Protein AF-A0A1I8G6V0-F1 (afdb_monomer_lite)

Secondary structure (DSSP, 8-state):
----------HHHHHHHHHHHHHIIIIIGGGGT--EETTTEEEHHHHHH-GGGTTS-HHHHHHHHHH-B-TTS-BSEEEEE-TTT--EEEEE-------S-SB-TT-SPBPHHHHHHHHHHHTGGGS--TT---HHHHHHHHHHHHHTT--SHHHHHHH--TT--EEE-TT----HHHHHHHHHH-TT--EEE-TT-TTT--HHHHHHHHTT-TT--EEE-TT-TT--HHHHHHHHHH-TT--EEE-TT-TTS-HHHHHHHHHH-TT--EEE-TTPPPS-HHHHHHHHHHHHHTT-EEE-TT---SSTTSHHHHHHSTTGGGS---------PPPGGG--SHHHHHH-B-TTSPBPEEETTTTEEE-TT-TT--S-TTT-B--GGG--------PPP-HHHHHHHHHHHHHTTSSSHHHHHHTS-TTSTT-----EEEEEEEEE-STT-PEEEEEEEEEGGGTEEEEEE---S-TTSHHHHHHHHTTSPEEE-TTSSEEEHHHHHHHHHHHHHHHHHHHHHHHH-TT-EEEEEEETHHHHHHHHHHHHHHHTS---GGGEEEEEESPPP-B-HHHHHHHHHH-SSEEEE--TT-GGGG-S-----

pLDDT: mean 74.29, std 18.5, range [24.67, 98.44]

Structure (mmCIF, N/CA/C/O backbone):
data_AF-A0A1I8G6V0-F1
#
_entry.id   AF-A0A1I8G6V0-F1
#
loop_
_atom_site.group_PDB
_atom_site.id
_atom_site.type_symbol
_atom_site.label_atom_id
_atom_site.label_alt_id
_atom_site.label_comp_id
_atom_site.label_asym_id
_atom_site.label_entity_id
_atom_site.label_seq_id
_atom_site.pdbx_PDB_ins_code
_atom_site.Cartn_x
_atom_site.Cartn_y
_atom_site.Cartn_z
_atom_site.occupancy
_atom_site.B_iso_or_equiv
_atom_site.auth_seq_id
_atom_site.auth_comp_id
_atom_site.auth_asym_id
_atom_site.auth_atom_id
_atom_site.pdbx_PDB_model_num
ATOM 1 N N . MET A 1 1 ? 15.369 -46.927 22.323 1.00 27.58 1 MET A N 1
ATOM 2 C CA . MET A 1 1 ? 14.715 -46.996 23.650 1.00 27.58 1 MET A CA 1
ATOM 3 C C . MET A 1 1 ? 14.155 -45.616 23.925 1.00 27.58 1 MET A C 1
ATOM 5 O O . MET A 1 1 ? 14.926 -44.697 24.124 1.00 27.58 1 MET A O 1
ATOM 9 N N . LYS A 1 2 ? 12.912 -45.394 23.505 1.00 27.73 2 LYS A N 1
ATOM 10 C CA . LYS A 1 2 ? 11.699 -45.559 24.327 1.00 27.73 2 LYS A CA 1
ATOM 11 C C . LYS A 1 2 ? 11.537 -44.392 25.299 1.00 27.73 2 LYS A C 1
ATOM 13 O O . LYS A 1 2 ? 12.366 -44.217 26.177 1.00 27.73 2 LYS A O 1
ATOM 18 N N . ASP A 1 3 ? 10.430 -43.684 25.095 1.00 39.88 3 ASP A N 1
ATOM 19 C CA . ASP A 1 3 ? 9.708 -42.871 26.067 1.00 39.88 3 ASP A CA 1
ATOM 20 C C . ASP A 1 3 ? 10.513 -41.865 26.886 1.00 39.88 3 ASP A C 1
ATOM 22 O O . ASP A 1 3 ? 11.091 -42.188 27.921 1.00 39.88 3 ASP A O 1
ATOM 26 N N . LYS A 1 4 ? 10.385 -40.596 26.491 1.00 28.47 4 LYS A N 1
ATOM 27 C CA . LYS A 1 4 ? 9.711 -39.558 27.292 1.00 28.47 4 LYS A CA 1
ATOM 28 C C . LYS A 1 4 ? 9.833 -38.234 26.531 1.00 28.47 4 LYS A C 1
ATOM 30 O O . LYS A 1 4 ? 10.933 -37.736 26.362 1.00 28.47 4 LYS A O 1
ATOM 35 N N . LEU A 1 5 ? 8.804 -37.718 25.865 1.00 34.53 5 LEU A N 1
ATOM 36 C CA . LEU A 1 5 ? 7.442 -37.346 26.283 1.00 34.53 5 LEU A CA 1
ATOM 37 C C . LEU A 1 5 ? 7.343 -35.814 26.304 1.00 34.53 5 LEU A C 1
ATOM 39 O O . LEU A 1 5 ? 7.989 -35.160 27.112 1.00 34.53 5 LEU A O 1
ATOM 43 N N . ARG A 1 6 ? 6.402 -35.334 25.483 1.00 39.16 6 ARG A N 1
ATOM 44 C CA . ARG A 1 6 ? 5.586 -34.119 25.641 1.00 39.16 6 ARG A CA 1
ATOM 45 C C . ARG A 1 6 ? 6.248 -32.766 25.366 1.00 39.16 6 ARG A C 1
ATOM 47 O O . ARG A 1 6 ? 6.941 -32.213 26.204 1.00 39.16 6 ARG A O 1
ATOM 54 N N . GLY A 1 7 ? 5.798 -32.166 24.261 1.00 39.41 7 GLY A N 1
ATOM 55 C CA . GLY A 1 7 ? 5.404 -30.757 24.273 1.00 39.41 7 GLY A CA 1
ATOM 56 C C . GLY A 1 7 ? 6.089 -29.873 23.242 1.00 39.41 7 GLY A C 1
ATOM 57 O O . GLY A 1 7 ? 6.960 -29.107 23.614 1.00 39.41 7 GLY A O 1
ATOM 58 N N . GLN A 1 8 ? 5.652 -29.947 21.980 1.00 42.44 8 GLN A N 1
ATOM 59 C CA . GLN A 1 8 ? 5.230 -28.810 21.134 1.00 42.44 8 GLN A CA 1
ATOM 60 C C . GLN A 1 8 ? 5.372 -29.191 19.653 1.00 42.44 8 GLN A C 1
ATOM 62 O O . GLN A 1 8 ? 6.470 -29.389 19.143 1.00 42.44 8 GLN A O 1
ATOM 67 N N . LEU A 1 9 ? 4.232 -29.325 18.964 1.00 53.19 9 LEU A N 1
ATOM 68 C CA . LEU A 1 9 ? 4.197 -29.324 17.499 1.00 53.19 9 LEU A CA 1
ATOM 69 C C . LEU A 1 9 ? 4.789 -28.008 16.978 1.00 53.19 9 LEU A C 1
ATOM 71 O O . LEU A 1 9 ? 4.648 -26.986 17.653 1.00 53.19 9 LEU A O 1
ATOM 75 N N . ASP A 1 10 ? 5.342 -28.024 15.758 1.00 55.50 10 ASP A N 1
ATOM 76 C CA . ASP A 1 10 ? 5.773 -26.808 15.059 1.00 55.50 10 ASP A CA 1
ATOM 77 C C . ASP A 1 10 ? 4.670 -25.726 15.160 1.00 55.50 10 ASP A C 1
ATOM 79 O O . ASP A 1 10 ? 3.540 -25.946 14.687 1.00 55.50 10 ASP A O 1
ATOM 83 N N . PRO A 1 11 ? 4.961 -24.568 15.788 1.00 55.91 11 PRO A N 1
ATOM 84 C CA . PRO A 1 11 ? 4.014 -23.473 15.964 1.00 55.91 11 PRO A CA 1
ATOM 85 C C . PRO A 1 11 ? 3.358 -23.025 14.654 1.00 55.91 11 PRO A C 1
ATOM 87 O O . PRO A 1 11 ? 2.215 -22.563 14.663 1.00 55.91 11 PRO A O 1
ATOM 90 N N . ILE A 1 12 ? 4.047 -23.192 13.521 1.00 47.62 12 ILE A N 1
ATOM 91 C CA . ILE A 1 12 ? 3.553 -22.843 12.188 1.00 47.62 12 ILE A CA 1
ATOM 92 C C . ILE A 1 12 ? 2.416 -23.785 11.773 1.00 47.62 12 ILE A C 1
ATOM 94 O O . ILE A 1 12 ? 1.352 -23.319 11.352 1.00 47.62 12 ILE A O 1
ATOM 98 N N . VAL A 1 13 ? 2.591 -25.100 11.949 1.00 56.41 13 VAL A N 1
ATOM 99 C CA . VAL A 1 13 ? 1.578 -26.118 11.615 1.00 56.41 13 VAL A CA 1
ATOM 100 C C . VAL A 1 13 ? 0.362 -25.981 12.530 1.00 56.41 13 VAL A C 1
ATOM 102 O O . VAL A 1 13 ? -0.775 -25.961 12.054 1.00 56.41 13 VAL A O 1
ATOM 105 N N . ARG A 1 14 ? 0.587 -25.783 13.835 1.00 65.44 14 ARG A N 1
ATOM 106 C CA . ARG A 1 14 ? -0.481 -25.567 14.822 1.00 65.44 14 ARG A CA 1
ATOM 107 C C . ARG A 1 14 ? -1.306 -24.309 14.512 1.00 65.44 14 ARG A C 1
ATOM 109 O O . ARG A 1 14 ? -2.535 -24.364 14.491 1.00 65.44 14 ARG A O 1
ATOM 116 N N . LYS A 1 15 ? -0.643 -23.193 14.177 1.00 58.34 15 LYS A N 1
ATOM 117 C CA . LYS A 1 15 ? -1.297 -21.928 13.796 1.00 58.34 15 LYS A CA 1
ATOM 118 C C . LYS A 1 15 ? -2.050 -22.042 12.468 1.00 58.34 15 LYS A C 1
ATOM 120 O O . LYS A 1 15 ? -3.069 -21.373 12.303 1.00 58.34 15 LYS A O 1
ATOM 125 N N . ARG A 1 16 ? -1.582 -22.883 11.537 1.00 56.28 16 ARG A N 1
ATOM 126 C CA . ARG A 1 16 ? -2.272 -23.193 10.274 1.00 56.28 16 ARG A CA 1
ATOM 127 C C . ARG A 1 16 ? -3.566 -23.977 10.517 1.00 56.28 16 ARG A C 1
ATOM 129 O O . ARG A 1 16 ? -4.601 -23.556 10.011 1.00 56.28 16 ARG A O 1
ATOM 136 N N . ILE A 1 17 ? -3.534 -25.027 11.345 1.00 66.75 17 ILE A N 1
ATOM 137 C CA . ILE A 1 17 ? -4.730 -25.799 11.743 1.00 66.75 17 ILE A CA 1
ATOM 138 C C . ILE A 1 17 ? -5.757 -24.888 12.430 1.00 66.75 17 ILE A C 1
ATOM 140 O O . ILE A 1 17 ? -6.932 -24.895 12.074 1.00 66.75 17 ILE A O 1
ATOM 144 N N . GLY A 1 18 ? -5.310 -24.020 13.340 1.00 62.50 18 GLY A N 1
ATOM 145 C CA . GLY A 1 18 ? -6.187 -23.059 14.010 1.00 62.50 18 GLY A CA 1
ATOM 146 C C . GLY A 1 18 ? -6.813 -22.012 13.080 1.00 62.50 18 GLY A C 1
ATOM 147 O O . GLY A 1 18 ? -7.916 -21.540 13.323 1.00 62.50 18 GLY A O 1
ATOM 148 N N . LYS A 1 19 ? -6.170 -21.647 11.967 1.00 57.91 19 LYS A N 1
ATOM 149 C CA . LYS A 1 19 ? -6.816 -20.796 10.952 1.00 57.91 19 LYS A CA 1
ATOM 150 C C . LYS A 1 19 ? -7.862 -21.567 10.142 1.00 57.91 19 LYS A C 1
ATOM 152 O O . LYS A 1 19 ? -8.923 -21.016 9.868 1.00 57.91 19 LYS A O 1
ATOM 157 N N . ILE A 1 20 ? -7.583 -22.829 9.804 1.00 62.34 20 ILE A N 1
ATOM 158 C CA . ILE A 1 20 ? -8.506 -23.708 9.065 1.00 62.34 20 ILE A CA 1
ATOM 159 C C . ILE A 1 20 ? -9.778 -23.956 9.882 1.00 62.34 20 ILE A C 1
ATOM 161 O O . ILE A 1 20 ? -10.875 -23.735 9.381 1.00 62.34 20 ILE A O 1
ATOM 165 N N . LEU A 1 21 ? -9.639 -24.317 11.159 1.00 68.19 21 LEU A N 1
ATOM 166 C CA . LEU A 1 21 ? -10.770 -24.506 12.072 1.00 68.19 21 LEU A CA 1
ATOM 167 C C . LEU A 1 21 ? -11.578 -23.212 12.260 1.00 68.19 21 LEU A C 1
ATOM 169 O O . LEU A 1 21 ? -12.806 -23.249 12.262 1.00 68.19 21 LEU A O 1
ATOM 173 N N . ALA A 1 22 ? -10.913 -22.054 12.370 1.00 63.28 22 ALA A N 1
ATOM 174 C CA . ALA A 1 22 ? -11.593 -20.765 12.534 1.00 63.28 22 ALA A CA 1
ATOM 175 C C . ALA A 1 22 ? -12.385 -20.365 11.292 1.00 63.28 22 ALA A C 1
ATOM 177 O O . ALA A 1 22 ? -13.436 -19.741 11.409 1.00 63.28 22 ALA A O 1
ATOM 178 N N . TYR A 1 23 ? -11.885 -20.727 10.115 1.00 52.81 23 TYR A N 1
ATOM 179 C CA . TYR A 1 23 ? -12.579 -20.520 8.857 1.00 52.81 23 TYR A CA 1
ATOM 180 C C . TYR A 1 23 ? -13.764 -21.484 8.700 1.00 52.81 23 TYR A C 1
ATOM 182 O O . TYR A 1 23 ? -14.869 -21.038 8.392 1.00 52.81 23 TYR A O 1
ATOM 190 N N . LEU A 1 24 ? -13.561 -22.778 8.980 1.00 63.09 24 LEU A N 1
ATOM 191 C CA . LEU A 1 24 ? -14.614 -23.795 8.929 1.00 63.09 24 LEU A CA 1
ATOM 192 C C . LEU A 1 24 ? -15.781 -23.420 9.850 1.00 63.09 24 LEU A C 1
ATOM 194 O O . LEU A 1 24 ? -16.916 -23.368 9.390 1.00 63.09 24 LEU A O 1
ATOM 198 N N . LEU A 1 25 ? -15.510 -23.054 11.105 1.00 66.56 25 LEU A N 1
ATOM 199 C CA . LEU A 1 25 ? -16.555 -22.691 12.068 1.00 66.56 25 LEU A CA 1
ATOM 200 C C . LEU A 1 25 ? -17.298 -21.390 11.726 1.00 66.56 25 LEU A C 1
ATOM 202 O O . LEU A 1 25 ? -18.469 -21.271 12.058 1.00 66.56 25 LEU A O 1
ATOM 206 N N . ARG A 1 26 ? -16.662 -20.420 11.053 1.00 63.09 26 ARG A N 1
ATOM 207 C CA . ARG A 1 26 ? -17.327 -19.151 10.681 1.00 63.09 26 ARG A CA 1
ATOM 208 C C . ARG A 1 26 ? -18.160 -19.244 9.415 1.00 63.09 26 ARG A C 1
ATOM 210 O O . ARG A 1 26 ? -19.103 -18.477 9.260 1.00 63.09 26 ARG A O 1
ATOM 217 N N . TYR A 1 27 ? -17.752 -20.093 8.474 1.00 55.19 27 TYR A N 1
ATOM 218 C CA . TYR A 1 27 ? -18.259 -19.999 7.104 1.00 55.19 27 TYR A CA 1
ATOM 219 C C . TYR A 1 27 ? -18.557 -21.346 6.438 1.00 55.19 27 TYR A C 1
ATOM 221 O O . TYR A 1 27 ? -19.255 -21.372 5.423 1.00 55.19 27 TYR A O 1
ATOM 229 N N . GLY A 1 28 ? -18.010 -22.450 6.952 1.00 49.34 28 GLY A N 1
ATOM 230 C CA . GLY A 1 28 ? -18.055 -23.761 6.298 1.00 49.34 28 GLY A CA 1
ATOM 231 C C . GLY A 1 28 ? -18.875 -24.836 7.018 1.00 49.34 28 GLY A C 1
ATOM 232 O O . GLY A 1 28 ? -19.324 -25.763 6.357 1.00 49.34 28 GLY A O 1
ATOM 233 N N . ALA A 1 29 ? -19.113 -24.722 8.328 1.00 65.31 29 ALA A N 1
ATOM 234 C CA . ALA A 1 29 ? -19.643 -25.809 9.159 1.00 65.31 29 ALA A CA 1
ATOM 235 C C . ALA A 1 29 ? -20.979 -26.388 8.656 1.00 65.31 29 ALA A C 1
ATOM 237 O O . ALA A 1 29 ? -21.080 -27.594 8.450 1.00 65.31 29 ALA A O 1
ATOM 238 N N . ALA A 1 30 ? -21.957 -25.533 8.342 1.00 66.06 30 ALA A N 1
ATOM 239 C CA . ALA A 1 30 ? -23.253 -25.974 7.817 1.00 66.06 30 ALA A CA 1
ATOM 240 C C . ALA A 1 30 ? -23.152 -26.681 6.448 1.00 66.06 30 ALA A C 1
ATOM 242 O O . ALA A 1 30 ? -23.966 -27.546 6.135 1.00 66.06 30 ALA A O 1
ATOM 243 N N . LYS A 1 31 ? -22.154 -26.333 5.620 1.00 63.12 31 LYS A N 1
ATOM 244 C CA . LYS A 1 31 ? -21.941 -26.961 4.301 1.00 63.12 31 LYS A CA 1
ATOM 245 C C . LYS A 1 31 ? -21.325 -28.352 4.410 1.00 63.12 31 LYS A C 1
ATOM 247 O O . LYS A 1 31 ? -21.601 -29.194 3.566 1.00 63.12 31 LYS A O 1
ATOM 252 N N . GLU A 1 32 ? -20.548 -28.593 5.461 1.00 74.19 32 GLU A N 1
ATOM 253 C CA . GLU A 1 32 ? -19.961 -29.900 5.779 1.00 74.19 32 GLU A CA 1
ATOM 254 C C . GLU A 1 32 ? -20.926 -30.810 6.557 1.00 74.19 32 GLU A C 1
ATOM 256 O O . GLU A 1 32 ? -20.522 -31.842 7.088 1.00 74.19 32 GLU A O 1
ATOM 261 N N . GLY A 1 33 ? -22.207 -30.433 6.628 1.00 74.38 33 GLY A N 1
ATOM 262 C CA . GLY A 1 33 ? -23.256 -31.223 7.270 1.00 74.38 33 GLY A CA 1
ATOM 263 C C . GLY A 1 33 ? -23.251 -31.170 8.797 1.00 74.38 33 GLY A C 1
ATOM 264 O O . GLY A 1 33 ? -23.954 -31.965 9.412 1.00 74.38 33 GLY A O 1
ATOM 265 N N . LEU A 1 34 ? -22.490 -30.254 9.406 1.00 80.69 34 LEU A N 1
ATOM 266 C CA . LEU A 1 34 ? -22.474 -30.059 10.857 1.00 80.69 34 LEU A CA 1
ATOM 267 C C . LEU A 1 34 ? -23.650 -29.176 11.288 1.00 80.69 34 LEU A C 1
ATOM 269 O O . LEU A 1 34 ? -23.928 -28.152 10.653 1.00 80.69 34 LEU A O 1
ATOM 273 N N . ALA A 1 35 ? -24.320 -29.543 12.380 1.00 80.25 35 ALA A N 1
ATOM 274 C CA . ALA A 1 35 ? -25.407 -28.742 12.932 1.00 80.25 35 ALA A CA 1
ATOM 275 C C . ALA A 1 35 ? -24.855 -27.464 13.593 1.00 80.25 35 ALA A C 1
ATOM 277 O O . ALA A 1 35 ? -24.018 -27.525 14.495 1.00 80.25 35 ALA A O 1
ATOM 278 N N . VAL A 1 36 ? -25.316 -26.295 13.129 1.00 78.50 36 VAL A N 1
ATOM 279 C CA . VAL A 1 36 ? -24.908 -24.981 13.656 1.00 78.50 36 VAL A CA 1
ATOM 280 C C . VAL A 1 36 ? -26.078 -24.359 14.413 1.00 78.50 36 VAL A C 1
ATOM 282 O O . VAL A 1 36 ? -27.121 -24.077 13.824 1.00 78.50 36 VAL A O 1
ATOM 285 N N . ASN A 1 37 ? -25.894 -24.142 15.712 1.00 73.94 37 ASN A N 1
ATOM 286 C CA . ASN A 1 37 ? -26.918 -23.626 16.618 1.00 73.94 37 ASN A CA 1
ATOM 287 C C . ASN A 1 37 ? -26.867 -22.090 16.734 1.00 73.94 37 ASN A C 1
ATOM 289 O O . ASN A 1 37 ? -25.939 -21.439 16.243 1.00 73.94 37 ASN A O 1
ATOM 293 N N . ASP A 1 38 ? -27.845 -21.510 17.438 1.00 55.31 38 ASP A N 1
ATOM 294 C CA . ASP A 1 38 ? -27.945 -20.064 17.664 1.00 55.31 38 ASP A CA 1
ATOM 295 C C . ASP A 1 38 ? -26.645 -19.473 18.239 1.00 55.31 38 ASP A C 1
ATOM 297 O O . ASP A 1 38 ? -26.126 -19.894 19.277 1.00 55.31 38 ASP A O 1
ATOM 301 N N . GLY A 1 39 ? -26.110 -18.464 17.546 1.00 59.50 39 GLY A N 1
ATOM 302 C CA . GLY A 1 39 ? -24.830 -17.837 17.883 1.00 59.50 39 GLY A CA 1
ATOM 303 C C . GLY A 1 39 ? -23.599 -18.496 17.250 1.00 59.50 39 GLY A C 1
ATOM 304 O O . GLY A 1 39 ? -22.493 -18.242 17.730 1.00 59.50 39 GLY A O 1
ATOM 305 N N . ASP A 1 40 ? -23.780 -19.289 16.192 1.00 71.31 40 ASP A N 1
ATOM 306 C CA . ASP A 1 40 ? -22.732 -19.910 15.364 1.00 71.31 40 ASP A CA 1
ATOM 307 C C . ASP A 1 40 ? -21.904 -20.994 16.080 1.00 71.31 40 ASP A C 1
ATOM 309 O O . ASP A 1 40 ? -20.737 -21.218 15.754 1.00 71.31 40 ASP A O 1
ATOM 313 N N . PHE A 1 41 ? -22.489 -21.662 17.077 1.00 84.00 41 PHE A N 1
ATOM 314 C CA . PHE A 1 41 ? -21.844 -22.753 17.814 1.00 84.00 41 PHE A CA 1
ATOM 315 C C . PHE A 1 41 ? -22.102 -24.115 17.163 1.00 84.00 41 PHE A C 1
ATOM 317 O O . PHE A 1 41 ? -23.222 -24.411 16.754 1.00 84.00 41 PHE A O 1
ATOM 324 N N . VAL A 1 42 ? -21.067 -24.953 17.128 1.00 88.69 42 VAL A N 1
ATOM 325 C CA . VAL A 1 42 ? -21.089 -26.310 16.558 1.00 88.69 42 VAL A CA 1
ATOM 326 C C . VAL A 1 42 ? -20.697 -27.319 17.630 1.00 88.69 42 VAL A C 1
ATOM 328 O O . VAL A 1 42 ? -19.829 -27.012 18.451 1.00 88.69 42 VAL A O 1
ATOM 331 N N . ASP A 1 43 ? -21.322 -28.498 17.641 1.00 92.38 43 ASP A N 1
ATOM 332 C CA . ASP A 1 43 ? -20.945 -29.572 18.566 1.00 92.38 43 ASP A CA 1
ATOM 333 C C . ASP A 1 43 ? -19.483 -29.984 18.339 1.00 92.38 43 ASP A C 1
ATOM 335 O O . ASP A 1 43 ? -19.035 -30.186 17.205 1.00 92.38 43 ASP A O 1
ATOM 339 N N . LEU A 1 44 ? -18.708 -30.040 19.423 1.00 92.62 44 LEU A N 1
ATOM 340 C CA . LEU A 1 44 ? -17.276 -30.282 19.330 1.00 92.62 44 LEU A CA 1
ATOM 341 C C . LEU A 1 44 ? -16.958 -31.711 18.882 1.00 92.62 44 LEU A C 1
ATOM 343 O O . LEU A 1 44 ? -16.000 -31.893 18.133 1.00 92.62 44 LEU A O 1
ATOM 347 N N . ASP A 1 45 ? -17.713 -32.715 19.318 1.00 91.00 45 ASP A N 1
ATOM 348 C CA . ASP A 1 45 ? -17.415 -34.101 18.962 1.00 91.00 45 ASP A CA 1
ATOM 349 C C . ASP A 1 45 ? -17.805 -34.375 17.500 1.00 91.00 45 ASP A C 1
ATOM 351 O O . ASP A 1 45 ? -17.012 -34.968 16.766 1.00 91.00 45 ASP A O 1
ATOM 355 N N . GLU A 1 46 ? -18.919 -33.809 17.015 1.00 90.81 46 GLU A N 1
ATOM 356 C CA . GLU A 1 46 ? -19.265 -33.849 15.582 1.00 90.81 46 GLU A CA 1
ATOM 357 C C . GLU A 1 46 ? -18.211 -33.144 14.713 1.00 90.81 46 GLU A C 1
ATOM 359 O O . GLU A 1 46 ? -17.785 -33.667 13.677 1.00 90.81 46 GLU A O 1
ATOM 364 N N . LEU A 1 47 ? -17.730 -31.970 15.145 1.00 90.38 47 LEU A N 1
ATOM 365 C CA . LEU A 1 47 ? -16.668 -31.248 14.445 1.00 90.38 47 LEU A CA 1
ATOM 366 C C . LEU A 1 47 ? -15.406 -32.109 14.304 1.00 90.38 47 LEU A C 1
ATOM 368 O O . LEU A 1 47 ? -14.773 -32.096 13.252 1.00 90.38 47 LEU A O 1
ATOM 372 N N . LEU A 1 48 ? -15.023 -32.860 15.336 1.00 89.25 48 LEU A N 1
ATOM 373 C CA . LEU A 1 48 ? -13.796 -33.666 15.335 1.00 89.25 48 LEU A CA 1
ATOM 374 C C . LEU A 1 48 ? -13.885 -34.935 14.488 1.00 89.25 48 LEU A C 1
ATOM 376 O O . LEU A 1 48 ? -12.853 -35.532 14.168 1.00 89.25 48 LEU A O 1
ATOM 380 N N . GLU A 1 49 ? -15.092 -35.338 14.108 1.00 85.19 49 GLU A N 1
ATOM 381 C CA . GLU A 1 49 ? -15.339 -36.440 13.180 1.00 85.19 49 GLU A CA 1
ATOM 382 C C . GLU A 1 49 ? -15.576 -35.968 11.735 1.00 85.19 49 GLU A C 1
ATOM 384 O O . GLU A 1 49 ? -15.619 -36.793 10.810 1.00 85.19 49 GLU A O 1
ATOM 389 N N . CYS A 1 50 ? -15.651 -34.647 11.519 1.00 81.94 50 CYS A N 1
ATOM 390 C CA . CYS A 1 50 ? -15.803 -34.023 10.207 1.00 81.94 50 CYS A CA 1
ATOM 391 C C . CYS A 1 50 ? -14.770 -34.569 9.210 1.00 81.94 50 CYS A C 1
ATOM 393 O O . CYS A 1 50 ? -13.567 -34.627 9.483 1.00 81.94 50 CYS A O 1
ATOM 395 N N . SER A 1 51 ? -15.227 -34.944 8.010 1.00 76.75 51 SER A N 1
ATOM 396 C CA . SER A 1 51 ? -14.391 -35.556 6.969 1.00 76.75 51 SER A CA 1
ATOM 397 C C . SER A 1 51 ? -13.163 -34.729 6.603 1.00 76.75 51 SER A C 1
ATOM 399 O O . SER A 1 51 ? -12.103 -35.307 6.366 1.00 76.75 51 SER A O 1
ATOM 401 N N . LEU A 1 52 ? -13.277 -33.397 6.620 1.00 63.47 52 LEU A N 1
ATOM 402 C CA . LEU A 1 52 ? -12.164 -32.485 6.340 1.00 63.47 52 LEU A CA 1
ATOM 403 C C . LEU A 1 52 ? -11.063 -32.520 7.408 1.00 63.47 52 LEU A C 1
ATOM 405 O O . LEU A 1 52 ? -9.941 -32.085 7.152 1.00 63.47 52 LEU A O 1
ATOM 409 N N . LEU A 1 53 ? -11.372 -33.031 8.599 1.00 73.50 53 LEU A N 1
ATOM 410 C CA . LEU A 1 53 ? -10.469 -33.070 9.744 1.00 73.50 53 LEU A CA 1
ATOM 411 C C . LEU A 1 53 ? -9.954 -34.481 10.064 1.00 73.50 53 LEU A C 1
ATOM 413 O O . LEU A 1 53 ? -9.032 -34.606 10.866 1.00 73.50 53 LEU A O 1
ATOM 417 N N . LYS A 1 54 ? -10.441 -35.527 9.375 1.00 71.00 54 LYS A N 1
ATOM 418 C CA . LYS A 1 54 ? -10.059 -36.942 9.591 1.00 71.00 54 LYS A CA 1
ATOM 419 C C . LYS A 1 54 ? -8.561 -37.243 9.455 1.00 71.00 54 LYS A C 1
ATOM 421 O O . LYS A 1 54 ? -8.094 -38.251 9.975 1.00 71.00 54 LYS A O 1
ATOM 426 N N . GLY A 1 55 ? -7.801 -36.389 8.766 1.00 67.12 55 GLY A N 1
ATOM 427 C CA . GLY A 1 55 ? -6.342 -36.507 8.651 1.00 67.12 55 GLY A CA 1
ATOM 428 C C . GLY A 1 55 ? -5.563 -36.018 9.879 1.00 67.12 55 GLY A C 1
ATOM 429 O O . GLY A 1 55 ? -4.349 -36.207 9.943 1.00 67.12 55 GLY A O 1
ATOM 430 N N . TYR A 1 56 ? -6.232 -35.389 10.847 1.00 72.88 56 TYR A N 1
ATOM 431 C CA . TYR A 1 56 ? -5.615 -34.858 12.057 1.00 72.88 56 TYR A CA 1
ATOM 432 C C . TYR A 1 56 ? -6.053 -35.655 13.286 1.00 72.88 56 TYR A C 1
ATOM 434 O O . TYR A 1 56 ? -7.220 -36.002 13.445 1.00 72.88 56 TYR A O 1
ATOM 442 N N . ALA A 1 57 ? -5.112 -35.917 14.196 1.00 82.25 57 ALA A N 1
ATOM 443 C CA . ALA A 1 57 ? -5.432 -36.559 15.466 1.00 82.25 57 ALA A CA 1
ATOM 444 C C . ALA A 1 57 ? -6.378 -35.669 16.294 1.00 82.25 57 ALA A C 1
ATOM 446 O O . ALA A 1 57 ? -6.086 -34.489 16.506 1.00 82.25 57 ALA A O 1
ATOM 447 N N . GLN A 1 58 ? -7.478 -36.232 16.804 1.00 83.75 58 GLN A N 1
ATOM 448 C CA . GLN A 1 58 ? -8.515 -35.466 17.511 1.00 83.75 58 GLN A CA 1
ATOM 449 C C . GLN A 1 58 ? -7.978 -34.724 18.748 1.00 83.75 58 GLN A C 1
ATOM 451 O O . GLN A 1 58 ? -8.327 -33.565 18.966 1.00 83.75 58 GLN A O 1
ATOM 456 N N . GLU A 1 59 ? -7.044 -35.324 19.492 1.00 82.12 59 GLU A N 1
ATOM 457 C CA . GLU A 1 59 ? -6.370 -34.684 20.636 1.00 82.12 59 GLU A CA 1
ATOM 458 C C . GLU A 1 59 ? -5.614 -33.400 20.247 1.00 82.12 59 GLU A C 1
ATOM 460 O O . GLU A 1 59 ? -5.588 -32.420 20.994 1.00 82.12 59 GLU A O 1
ATOM 465 N N . LEU A 1 60 ? -5.029 -33.361 19.042 1.00 80.06 60 LEU A N 1
ATOM 466 C CA . LEU A 1 60 ? -4.356 -32.165 18.534 1.00 80.06 60 LEU A CA 1
ATOM 467 C C . LEU A 1 60 ? -5.368 -31.066 18.203 1.00 80.06 60 LEU A C 1
ATOM 469 O O . LEU A 1 60 ? -5.137 -29.905 18.537 1.00 80.06 60 LEU A O 1
ATOM 473 N N . LEU A 1 61 ? -6.486 -31.423 17.571 1.00 81.69 61 LEU A N 1
ATOM 474 C CA . LEU A 1 61 ? -7.546 -30.476 17.231 1.00 81.69 61 LEU A CA 1
ATOM 475 C C . LEU A 1 61 ? -8.189 -29.887 18.495 1.00 81.69 61 LEU A C 1
ATOM 477 O O . LEU A 1 61 ? -8.326 -28.668 18.575 1.00 81.69 61 LEU A O 1
ATOM 481 N N . LYS A 1 62 ? -8.478 -30.712 19.516 1.00 88.50 62 LYS A N 1
ATOM 482 C CA . LYS A 1 62 ? -8.977 -30.249 20.826 1.00 88.50 62 LYS A CA 1
ATOM 483 C C . LYS A 1 62 ? -7.996 -29.277 21.491 1.00 88.50 62 LYS A C 1
ATOM 485 O O . LYS A 1 62 ? -8.405 -28.209 21.952 1.00 88.50 62 LYS A O 1
ATOM 490 N N . SER A 1 63 ? -6.698 -29.591 21.480 1.00 85.31 63 SER A N 1
ATOM 491 C CA . SER A 1 63 ? -5.660 -28.708 22.031 1.00 85.31 63 SER A CA 1
ATOM 492 C C . SER A 1 63 ? -5.579 -27.378 21.267 1.00 85.31 63 SER A C 1
ATOM 494 O O . SER A 1 63 ? -5.516 -26.319 21.888 1.00 85.31 63 SER A O 1
ATOM 496 N N . VAL A 1 64 ? -5.666 -27.391 19.930 1.00 81.38 64 VAL A N 1
ATOM 497 C CA . VAL A 1 64 ? -5.719 -26.159 19.122 1.00 81.38 64 VAL A CA 1
ATOM 498 C C . VAL A 1 64 ? -6.972 -25.351 19.440 1.00 81.38 64 VAL A C 1
ATOM 500 O O . VAL A 1 64 ? -6.865 -24.171 19.723 1.00 81.38 64 VAL A O 1
ATOM 503 N N . ILE A 1 65 ? -8.154 -25.955 19.461 1.00 85.69 65 ILE A N 1
ATOM 504 C CA . ILE A 1 65 ? -9.402 -25.235 19.747 1.00 85.69 65 ILE A CA 1
ATOM 505 C C . ILE A 1 65 ? -9.361 -24.573 21.133 1.00 85.69 65 ILE A C 1
ATOM 507 O O . ILE A 1 65 ? -9.804 -23.440 21.303 1.00 85.69 65 ILE A O 1
ATOM 511 N N . THR A 1 66 ? -8.776 -25.248 22.120 1.00 83.12 66 THR A N 1
ATOM 512 C CA . THR A 1 66 ? -8.783 -24.771 23.510 1.00 83.12 66 THR A CA 1
ATOM 513 C C . THR A 1 66 ? -7.721 -23.708 23.790 1.00 83.12 66 THR A C 1
ATOM 515 O O . THR A 1 66 ? -7.948 -22.800 24.602 1.00 83.12 66 THR A O 1
ATOM 518 N N . GLU A 1 67 ? -6.560 -23.831 23.146 1.00 77.31 67 GLU A N 1
ATOM 519 C CA . GLU A 1 67 ? -5.349 -23.072 23.472 1.00 77.31 67 GLU A CA 1
ATOM 520 C C . GLU A 1 67 ? -4.918 -22.110 22.360 1.00 77.31 67 GLU A C 1
ATOM 522 O O . GLU A 1 67 ? -4.104 -21.223 22.611 1.00 77.31 67 GLU A O 1
ATOM 527 N N . ASP A 1 68 ? -5.408 -22.280 21.127 1.00 64.75 68 ASP A N 1
ATOM 528 C CA . ASP A 1 68 ? -5.022 -21.417 20.018 1.00 64.75 68 ASP A CA 1
ATOM 529 C C . ASP A 1 68 ? -5.655 -20.049 20.185 1.00 64.75 68 ASP A C 1
ATOM 531 O O . ASP A 1 68 ? -6.869 -19.824 20.248 1.00 64.75 68 ASP A O 1
ATOM 535 N N . VAL A 1 69 ? -4.747 -19.105 20.238 1.00 52.44 69 VAL A N 1
ATOM 536 C CA . VAL A 1 69 ? -5.029 -17.711 20.427 1.00 52.44 69 VAL A CA 1
ATOM 537 C C . VAL A 1 69 ? -4.648 -16.997 19.146 1.00 52.44 69 VAL A C 1
ATOM 539 O O . VAL A 1 69 ? -3.747 -17.403 18.404 1.00 52.44 69 VAL A O 1
ATOM 542 N N . SER A 1 70 ? -5.332 -15.905 18.823 1.00 48.59 70 SER A N 1
ATOM 543 C CA . SER A 1 70 ? -4.766 -14.941 17.894 1.00 48.59 70 SER A CA 1
ATOM 544 C C . SER A 1 70 ? -3.376 -14.548 18.401 1.00 48.59 70 SER A C 1
ATOM 546 O O . SER A 1 70 ? -3.003 -14.796 19.549 1.00 48.59 70 SER A O 1
ATOM 548 N N . PHE A 1 71 ? -2.581 -13.926 17.544 1.00 40.34 71 PHE A N 1
ATOM 549 C CA . PHE A 1 71 ? -1.249 -13.463 17.931 1.00 40.34 71 PHE A CA 1
ATOM 550 C C . PHE A 1 71 ? -1.263 -12.593 19.217 1.00 40.34 71 PHE A C 1
ATOM 552 O O . PHE A 1 71 ? -0.249 -12.437 19.876 1.00 40.34 71 PHE A O 1
ATOM 559 N N . ARG A 1 72 ? -2.433 -12.091 19.615 1.00 36.09 72 ARG A N 1
ATOM 560 C CA . ARG A 1 72 ? -2.665 -11.232 20.776 1.00 36.09 72 ARG A CA 1
ATOM 561 C C . ARG A 1 72 ? -3.049 -11.953 22.049 1.00 36.09 72 ARG A C 1
ATOM 563 O O . ARG A 1 72 ? -3.463 -11.308 23.005 1.00 36.09 72 ARG A O 1
ATOM 570 N N . GLY A 1 73 ? -3.037 -13.279 22.043 1.00 43.12 73 GLY A N 1
ATOM 571 C CA . GLY A 1 73 ? -3.501 -14.052 23.190 1.00 43.12 73 GLY A CA 1
ATOM 572 C C . GLY A 1 73 ? -5.026 -14.155 23.309 1.00 43.12 73 GLY A C 1
ATOM 573 O O . GLY A 1 73 ? -5.506 -14.808 24.229 1.00 43.12 73 GLY A O 1
ATOM 574 N N . VAL A 1 74 ? -5.807 -13.571 22.390 1.00 48.09 74 VAL A N 1
ATOM 575 C CA . VAL A 1 74 ? -7.274 -13.710 22.392 1.00 48.09 74 VAL A CA 1
ATOM 576 C C . VAL A 1 74 ? -7.638 -15.082 21.855 1.00 48.09 74 VAL A C 1
ATOM 578 O O . VAL A 1 74 ? -7.212 -15.427 20.752 1.00 48.09 74 VAL A O 1
ATOM 581 N N . LYS A 1 75 ? -8.433 -15.862 22.595 1.00 63.78 75 LYS A N 1
ATOM 582 C CA . LYS A 1 75 ? -8.841 -17.190 22.128 1.00 63.78 75 LYS A CA 1
ATOM 583 C C . LYS A 1 75 ? -9.527 -17.075 20.773 1.00 63.78 75 LYS A C 1
ATOM 585 O O . LYS A 1 75 ? -10.509 -16.354 20.594 1.00 63.78 75 LYS A O 1
ATOM 590 N N . ARG A 1 76 ? -8.956 -17.778 19.795 1.00 61.91 76 ARG A N 1
ATOM 591 C CA . ARG A 1 76 ? -9.458 -17.790 18.419 1.00 61.91 76 ARG A CA 1
ATOM 592 C C . ARG A 1 76 ? -10.808 -18.502 18.332 1.00 61.91 76 ARG A C 1
ATOM 594 O O . ARG A 1 76 ? -11.566 -18.262 17.388 1.00 61.91 76 ARG A O 1
ATOM 601 N N . PHE A 1 77 ? -11.085 -19.323 19.343 1.00 79.06 77 PHE A N 1
ATOM 602 C CA . PHE A 1 77 ? -12.290 -20.104 19.506 1.00 79.06 77 PHE A CA 1
ATOM 603 C C . PHE A 1 77 ? -12.908 -19.884 20.878 1.00 79.06 77 PHE A C 1
ATOM 605 O O . PHE A 1 77 ? -12.212 -19.798 21.890 1.00 79.06 77 PHE A O 1
ATOM 612 N N . GLU A 1 78 ? -14.227 -19.817 20.903 1.00 83.44 78 GLU A N 1
ATOM 613 C CA . GLU A 1 78 ? -15.015 -19.786 22.125 1.00 83.44 78 GLU A CA 1
ATOM 614 C C . GLU A 1 78 ? -15.660 -21.158 22.312 1.00 83.44 78 GLU A C 1
ATOM 616 O O . GLU A 1 78 ? -16.194 -21.707 21.349 1.00 83.44 78 GLU A O 1
ATOM 621 N N . ILE A 1 79 ? -15.600 -21.701 23.532 1.00 87.44 79 ILE A N 1
ATOM 622 C CA . ILE A 1 79 ? -16.164 -23.009 23.887 1.00 87.44 79 ILE A CA 1
ATOM 623 C C . ILE A 1 79 ? -17.181 -22.814 25.008 1.00 87.44 79 ILE A C 1
ATOM 625 O O . ILE A 1 79 ? -16.896 -22.117 25.985 1.00 87.44 79 ILE A O 1
ATOM 629 N N . LYS A 1 80 ? -18.343 -23.452 24.887 1.00 87.31 80 LYS A N 1
ATOM 630 C CA . LYS A 1 80 ? -19.376 -23.514 25.927 1.00 87.31 80 LYS A CA 1
ATOM 631 C C . LYS A 1 80 ? -19.698 -24.962 26.259 1.00 87.31 80 LYS A C 1
ATOM 633 O O . LYS A 1 80 ? -19.555 -25.830 25.406 1.00 87.31 80 LYS A O 1
ATOM 638 N N . GLN A 1 81 ? -20.126 -25.204 27.493 1.00 88.31 81 GLN A N 1
ATOM 639 C CA . GLN A 1 81 ? -20.517 -26.527 27.962 1.00 88.31 81 GLN A CA 1
ATOM 640 C C . GLN A 1 81 ? -21.942 -26.478 28.509 1.00 88.31 81 GLN A C 1
ATOM 642 O O . GLN A 1 81 ? -22.276 -25.569 29.271 1.00 88.31 81 GLN A O 1
ATOM 647 N N . ASP A 1 82 ? -22.773 -27.435 28.107 1.00 79.69 82 ASP A N 1
ATOM 648 C CA . ASP A 1 82 ? -24.123 -27.594 28.636 1.00 79.69 82 ASP A CA 1
ATOM 649 C C . ASP A 1 82 ? -24.050 -28.074 30.094 1.00 79.69 82 ASP A C 1
ATOM 651 O O . ASP A 1 82 ? -23.357 -29.038 30.428 1.00 79.69 82 ASP A O 1
ATOM 655 N N . ALA A 1 83 ? -24.748 -27.370 30.981 1.00 73.00 83 ALA A N 1
ATOM 656 C CA . ALA A 1 83 ? -24.687 -27.591 32.419 1.00 73.00 83 ALA A CA 1
ATOM 657 C C . ALA A 1 83 ? -25.378 -28.889 32.883 1.00 73.00 83 ALA A C 1
ATOM 659 O O . ALA A 1 83 ? -25.096 -29.343 33.991 1.00 73.00 83 ALA A O 1
ATOM 660 N N . LEU A 1 84 ? -26.281 -29.476 32.083 1.00 75.12 84 LEU A N 1
ATOM 661 C CA . LEU A 1 84 ? -27.064 -30.659 32.473 1.00 75.12 84 LEU A CA 1
ATOM 662 C C . LEU A 1 84 ? -26.400 -31.982 32.081 1.00 75.12 84 LEU A C 1
ATOM 664 O O . LEU A 1 84 ? -26.465 -32.945 32.843 1.00 75.12 84 LEU A O 1
ATOM 668 N N . ASN A 1 85 ? -25.782 -32.043 30.900 1.00 81.31 85 ASN A N 1
ATOM 669 C CA . ASN A 1 85 ? -25.189 -33.271 30.355 1.00 81.31 85 ASN A CA 1
ATOM 670 C C . ASN A 1 85 ? -23.679 -33.158 30.078 1.00 81.31 85 ASN A C 1
ATOM 672 O O . ASN A 1 85 ? -23.036 -34.169 29.809 1.00 81.31 85 ASN A O 1
ATOM 676 N N . GLY A 1 86 ? -23.102 -31.957 30.174 1.00 80.00 86 GLY A N 1
ATOM 677 C CA . GLY A 1 86 ? -21.681 -31.725 29.956 1.00 80.00 86 GLY A CA 1
ATOM 678 C C . GLY A 1 86 ? -21.237 -31.655 28.490 1.00 80.00 86 GLY A C 1
ATOM 679 O O . GLY A 1 86 ? -20.026 -31.609 28.275 1.00 80.00 86 GLY A O 1
ATOM 680 N N . GLN A 1 87 ? -22.142 -31.625 27.501 1.00 87.50 87 GLN A N 1
ATOM 681 C CA . GLN A 1 87 ? -21.788 -31.548 26.072 1.00 87.50 87 GLN A CA 1
ATOM 682 C C . GLN A 1 87 ? -21.106 -30.215 25.726 1.00 87.50 87 GLN A C 1
ATOM 684 O O . GLN A 1 87 ? -21.495 -29.170 26.253 1.00 87.50 87 GLN A O 1
ATOM 689 N N . GLN A 1 88 ? -20.092 -30.230 24.851 1.00 92.44 88 GLN A N 1
ATOM 690 C CA . GLN A 1 88 ? -19.300 -29.041 24.506 1.00 92.44 88 GLN A CA 1
ATOM 691 C C . GLN A 1 88 ? -19.557 -28.543 23.080 1.00 92.44 88 GLN A C 1
ATOM 693 O O . GLN A 1 88 ? -19.573 -29.315 22.129 1.00 92.44 88 GLN A O 1
ATOM 698 N N . PHE A 1 89 ? -19.660 -27.221 22.934 1.00 88.69 89 PHE A N 1
ATOM 699 C CA . PHE A 1 89 ? -19.887 -26.537 21.662 1.00 88.69 89 PHE A CA 1
ATOM 700 C C . PHE A 1 89 ? -18.832 -25.458 21.410 1.00 88.69 89 PHE A C 1
ATOM 702 O O . PHE A 1 89 ? -18.416 -24.776 22.348 1.00 88.69 89 PHE A O 1
ATOM 709 N N . VAL A 1 90 ? -18.432 -25.254 20.151 1.00 89.00 90 VAL A N 1
ATOM 710 C CA . VAL A 1 90 ? -17.349 -24.338 19.751 1.00 89.00 90 VAL A CA 1
ATOM 711 C C . VAL A 1 90 ? -17.728 -23.399 18.592 1.00 89.00 90 VAL A C 1
ATOM 713 O O . VAL A 1 90 ? -18.437 -23.799 17.674 1.00 89.00 90 VAL A O 1
ATOM 716 N N . ARG A 1 91 ? -17.216 -22.156 18.605 1.00 83.31 91 ARG A N 1
ATOM 717 C CA . ARG A 1 91 ? -17.272 -21.182 17.484 1.00 83.31 91 ARG A CA 1
ATOM 718 C C . ARG A 1 91 ? -15.989 -20.348 17.353 1.00 83.31 91 ARG A C 1
ATOM 720 O O . ARG A 1 91 ? -15.139 -20.423 18.234 1.00 83.31 91 ARG A O 1
ATOM 727 N N . ALA A 1 92 ? -15.849 -19.499 16.322 1.00 70.50 92 ALA A N 1
ATOM 728 C CA . ALA A 1 92 ? -14.662 -18.641 16.102 1.00 70.50 92 ALA A CA 1
ATOM 729 C C . ALA A 1 92 ? -14.947 -17.110 16.004 1.00 70.50 92 ALA A C 1
ATOM 731 O O . ALA A 1 92 ? -16.037 -16.706 15.624 1.00 70.50 92 ALA A O 1
ATOM 732 N N . THR A 1 93 ? -13.961 -16.239 16.315 1.00 55.03 93 THR A N 1
ATOM 733 C CA . THR A 1 93 ? -14.137 -14.785 16.660 1.00 55.03 93 THR A CA 1
ATOM 734 C C . THR A 1 93 ? -13.600 -13.718 15.622 1.00 55.03 93 THR A C 1
ATOM 736 O O . THR A 1 93 ? -12.453 -13.813 15.192 1.00 55.03 93 THR A O 1
ATOM 739 N N . PHE A 1 94 ? -14.363 -12.680 15.179 1.00 51.47 94 PHE A N 1
ATOM 740 C CA . PHE A 1 94 ? -14.103 -11.755 14.001 1.00 51.47 94 PHE A CA 1
ATOM 741 C C . PHE A 1 94 ? -13.490 -10.335 14.268 1.00 51.47 94 PHE A C 1
ATOM 743 O O . PHE A 1 94 ? -13.669 -9.856 15.376 1.00 51.47 94 PHE A O 1
ATOM 750 N N . GLY A 1 95 ? -12.906 -9.632 13.247 1.00 39.31 95 GLY A N 1
ATOM 751 C CA . GLY A 1 95 ? -12.617 -8.152 13.197 1.00 39.31 95 GLY A CA 1
ATOM 752 C C . GLY A 1 95 ? -12.541 -7.517 11.761 1.00 39.31 95 GLY A C 1
ATOM 753 O O . GLY A 1 95 ? -12.122 -8.231 10.851 1.00 39.31 95 GLY A O 1
ATOM 754 N N . ARG A 1 96 ? -12.985 -6.252 11.484 1.00 36.00 96 ARG A N 1
ATOM 755 C CA . ARG A 1 96 ? -13.195 -5.655 10.101 1.00 36.00 96 ARG A CA 1
ATOM 756 C C . ARG A 1 96 ? -12.415 -4.340 9.749 1.00 36.00 96 ARG A C 1
ATOM 758 O O . ARG A 1 96 ? -11.880 -3.732 10.662 1.00 36.00 96 ARG A O 1
ATOM 765 N N . ARG A 1 97 ? -12.384 -3.900 8.440 1.00 34.78 97 ARG A N 1
ATOM 766 C CA . ARG A 1 97 ? -12.238 -2.514 7.820 1.00 34.78 97 ARG A CA 1
ATOM 767 C C . ARG A 1 97 ? -13.238 -2.177 6.572 1.00 34.78 97 ARG A C 1
ATOM 769 O O . ARG A 1 97 ? -12.813 -2.494 5.479 1.00 34.78 97 ARG A O 1
ATOM 776 N N . LEU A 1 98 ? -14.502 -1.599 6.642 1.00 38.28 98 LEU A N 1
ATOM 777 C CA . LEU A 1 98 ? -15.673 -1.336 5.651 1.00 38.28 98 LEU A CA 1
ATOM 778 C C . LEU A 1 98 ? -15.833 -0.106 4.614 1.00 38.28 98 LEU A C 1
ATOM 780 O O . LEU A 1 98 ? -16.300 0.979 4.943 1.00 38.28 98 LEU A O 1
ATOM 784 N N . GLU A 1 99 ? -15.849 -0.320 3.292 1.00 37.91 99 GLU A N 1
ATOM 785 C CA . GLU A 1 99 ? -16.665 0.423 2.257 1.00 37.91 99 GLU A CA 1
ATOM 786 C C . GLU A 1 99 ? -16.380 1.899 1.801 1.00 37.91 99 GLU A C 1
ATOM 788 O O . GLU A 1 99 ? -16.475 2.871 2.544 1.00 37.91 99 GLU A O 1
ATOM 793 N N . GLU A 1 100 ? -16.185 2.066 0.476 1.00 41.94 100 GLU A N 1
ATOM 794 C CA . GLU A 1 100 ? -15.706 3.265 -0.258 1.00 41.94 100 GLU A CA 1
ATOM 795 C C . GLU A 1 100 ? -16.775 4.244 -0.825 1.00 41.94 100 GLU A C 1
ATOM 797 O O . GLU A 1 100 ? -16.423 5.222 -1.485 1.00 41.94 100 GLU A O 1
ATOM 802 N N . LYS A 1 101 ? -18.083 4.054 -0.599 1.00 49.19 101 LYS A N 1
ATOM 803 C CA . LYS A 1 101 ? -19.128 4.971 -1.124 1.00 49.19 101 LYS A CA 1
ATOM 804 C C . LYS A 1 101 ? -20.178 5.298 -0.062 1.00 49.19 101 LYS A C 1
ATOM 806 O O . LYS A 1 101 ? -21.014 4.435 0.210 1.00 49.19 101 LYS A O 1
ATOM 811 N N . PRO A 1 102 ?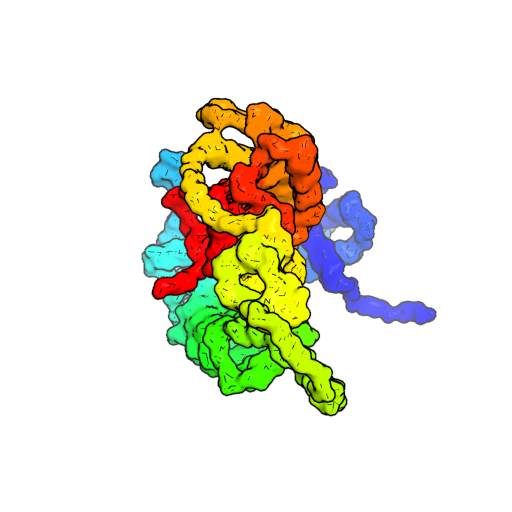 -20.191 6.522 0.505 1.00 52.72 102 PRO A N 1
ATOM 812 C CA . PRO A 1 102 ? -21.089 6.847 1.607 1.00 52.72 102 PRO A CA 1
ATOM 813 C C . PRO A 1 102 ? -22.531 7.159 1.171 1.00 52.72 102 PRO A C 1
ATOM 815 O O . PRO A 1 102 ? -23.425 7.301 2.004 1.00 52.72 102 PRO A O 1
ATOM 818 N N . PHE A 1 103 ? -22.776 7.259 -0.134 1.00 62.22 103 PHE A N 1
ATOM 819 C CA . PHE A 1 103 ? -24.088 7.507 -0.726 1.00 62.22 103 PHE A CA 1
ATOM 820 C C . PHE A 1 103 ? -24.482 6.348 -1.639 1.00 62.22 103 PHE A C 1
ATOM 822 O O . PHE A 1 103 ? -23.619 5.622 -2.139 1.00 62.22 103 PHE A O 1
ATOM 829 N N . HIS A 1 104 ? -25.784 6.176 -1.855 1.00 68.31 104 HIS A N 1
ATOM 830 C CA . HIS A 1 104 ? -26.275 5.312 -2.927 1.00 68.31 104 HIS A CA 1
ATOM 831 C C . HIS A 1 104 ? -25.869 5.886 -4.292 1.00 68.31 104 HIS A C 1
ATOM 833 O O . HIS A 1 104 ? -25.790 7.108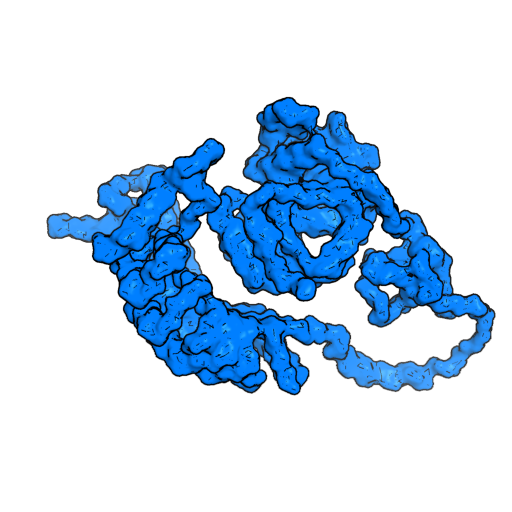 -4.453 1.00 68.31 104 HIS A O 1
ATOM 839 N N . ASP A 1 105 ? -25.607 5.016 -5.270 1.00 63.84 105 ASP A N 1
ATOM 840 C CA . ASP A 1 105 ? -25.212 5.452 -6.610 1.00 63.84 105 ASP A CA 1
ATOM 841 C C . ASP A 1 105 ? -26.252 6.420 -7.197 1.00 63.84 105 ASP A C 1
ATOM 843 O O . ASP A 1 105 ? -27.460 6.216 -7.072 1.00 63.84 105 ASP A O 1
ATOM 847 N N . ASN A 1 106 ? -25.767 7.505 -7.809 1.00 66.06 106 ASN A N 1
ATOM 848 C CA . ASN A 1 106 ? -26.582 8.574 -8.399 1.00 66.06 106 ASN A CA 1
ATOM 849 C C . ASN A 1 106 ? -27.555 9.267 -7.425 1.00 66.06 106 ASN A C 1
ATOM 851 O O . ASN A 1 106 ? -28.547 9.858 -7.849 1.00 66.06 106 ASN A O 1
ATOM 855 N N . SER A 1 107 ? -27.270 9.239 -6.119 1.00 68.94 107 SER A N 1
ATOM 856 C CA . SER A 1 107 ? -28.118 9.844 -5.092 1.00 68.94 107 SER A CA 1
ATOM 857 C C . SER A 1 107 ? -27.323 10.667 -4.076 1.00 68.94 107 SER A C 1
ATOM 859 O O . SER A 1 107 ? -26.148 10.423 -3.817 1.00 68.94 107 SER A O 1
ATOM 861 N N . ARG A 1 108 ? -27.991 11.651 -3.456 1.00 70.06 108 ARG A N 1
ATOM 862 C CA . ARG A 1 108 ? -27.492 12.366 -2.262 1.00 70.06 108 ARG A CA 1
ATOM 863 C C . ARG A 1 108 ? -27.897 11.675 -0.955 1.00 70.06 108 ARG A C 1
ATOM 865 O O . ARG A 1 108 ? -27.583 12.171 0.125 1.00 70.06 108 ARG A O 1
ATOM 872 N N . VAL A 1 109 ? -28.609 10.550 -1.039 1.00 70.25 109 VAL A N 1
ATOM 873 C CA . VAL A 1 109 ? -29.036 9.764 0.121 1.00 70.25 109 VAL A CA 1
ATOM 874 C C . VAL A 1 109 ? -27.854 8.943 0.623 1.00 70.25 109 VAL A C 1
ATOM 876 O O . VAL A 1 109 ? -27.302 8.116 -0.108 1.00 70.25 109 VAL A O 1
ATOM 879 N N . LYS A 1 110 ? -27.452 9.196 1.872 1.00 70.62 110 LYS A N 1
ATOM 880 C CA . LYS A 1 110 ? -26.407 8.421 2.544 1.00 70.62 110 LYS A CA 1
ATOM 881 C C . LYS A 1 110 ? -26.863 6.975 2.723 1.00 70.62 110 LYS A C 1
ATOM 883 O O . LYS A 1 110 ? -28.032 6.735 3.017 1.00 70.62 110 LYS A O 1
ATOM 888 N N . LYS A 1 111 ? -25.938 6.025 2.595 1.00 71.44 111 LYS A N 1
ATOM 889 C CA . LYS A 1 111 ? -26.206 4.629 2.953 1.00 71.44 111 LYS A CA 1
ATOM 890 C C . LYS A 1 111 ? -26.598 4.535 4.427 1.00 71.44 111 LYS A C 1
ATOM 892 O O . LYS A 1 111 ? -26.091 5.290 5.256 1.00 71.44 111 LYS A O 1
ATOM 897 N N . LEU A 1 112 ? -27.435 3.558 4.772 1.00 69.75 112 LEU A N 1
ATOM 898 C CA . LEU A 1 112 ? -27.879 3.360 6.154 1.00 69.75 112 LEU A CA 1
ATOM 899 C C . LEU A 1 112 ? -26.698 3.222 7.131 1.00 69.75 112 LEU A C 1
ATOM 901 O O . LEU A 1 112 ? -26.688 3.889 8.158 1.00 69.75 112 LEU A O 1
ATOM 905 N N . GLY A 1 113 ? -25.665 2.449 6.778 1.00 64.56 113 GLY A N 1
ATOM 906 C CA . GLY A 1 113 ? -24.471 2.282 7.618 1.00 64.56 113 GLY A CA 1
ATOM 907 C C . GLY A 1 113 ? -23.742 3.597 7.927 1.00 64.56 113 GLY A C 1
ATOM 908 O O . GLY A 1 113 ? -23.270 3.800 9.042 1.00 64.56 113 GLY A O 1
ATOM 909 N N . GLU A 1 114 ? -23.730 4.535 6.981 1.00 70.50 114 GLU A N 1
ATOM 910 C CA . GLU A 1 114 ? -23.120 5.857 7.153 1.00 70.50 114 GLU A CA 1
ATOM 911 C C . GLU A 1 114 ? -23.921 6.742 8.097 1.00 70.50 114 GLU A C 1
ATOM 913 O O . GLU A 1 114 ? -23.353 7.431 8.945 1.00 70.50 114 GLU A O 1
ATOM 918 N N . ILE A 1 115 ? -25.248 6.692 7.965 1.00 76.62 115 ILE A N 1
ATOM 919 C CA . ILE A 1 115 ? -26.178 7.394 8.850 1.00 76.62 115 ILE A CA 1
ATOM 920 C C . ILE A 1 115 ? -26.063 6.828 10.269 1.00 76.62 115 ILE A C 1
ATOM 922 O O . ILE A 1 115 ? -25.978 7.597 11.224 1.00 76.62 115 ILE A O 1
ATOM 926 N N . CYS A 1 116 ? -25.993 5.502 10.412 1.00 74.12 116 CYS A N 1
ATOM 927 C CA . CYS A 1 116 ? -25.796 4.838 11.697 1.00 74.12 116 CYS A CA 1
ATOM 928 C C . CYS A 1 116 ? -24.462 5.238 12.337 1.00 74.12 116 CYS A C 1
ATOM 930 O O . CYS A 1 116 ? -24.444 5.607 13.506 1.00 74.12 116 CYS A O 1
ATOM 932 N N . LEU A 1 117 ? -23.357 5.242 11.588 1.00 76.88 117 LEU A N 1
ATOM 933 C CA . LEU A 1 117 ? -22.051 5.667 12.103 1.00 76.88 117 LEU A CA 1
ATOM 934 C C . LEU A 1 117 ? -22.027 7.144 12.512 1.00 76.88 117 LEU A C 1
ATOM 936 O O . LEU A 1 117 ? -21.425 7.486 13.530 1.00 76.88 117 LEU A O 1
ATOM 940 N N . ASP A 1 118 ? -22.690 8.021 11.753 1.00 81.88 118 ASP A N 1
ATOM 941 C CA . ASP A 1 118 ? -22.874 9.424 12.134 1.00 81.88 118 ASP A CA 1
ATOM 942 C C . ASP A 1 118 ? -23.681 9.546 13.440 1.00 81.88 118 ASP A C 1
ATOM 944 O O . ASP A 1 118 ? -23.282 10.290 14.339 1.00 81.88 118 ASP A O 1
ATOM 948 N N . ALA A 1 119 ? -24.779 8.794 13.573 1.00 83.88 119 ALA A N 1
ATOM 949 C CA . ALA A 1 119 ? -25.628 8.796 14.763 1.00 83.88 119 ALA A CA 1
ATOM 950 C C . ALA A 1 119 ? -24.901 8.245 16.000 1.00 83.88 119 ALA A C 1
ATOM 952 O O . ALA A 1 119 ? -24.999 8.830 17.083 1.00 83.88 119 ALA A O 1
ATOM 953 N N . ILE A 1 120 ? -24.129 7.167 15.833 1.00 84.38 120 ILE A N 1
ATOM 954 C CA . ILE A 1 120 ? -23.286 6.581 16.878 1.00 84.38 120 ILE A CA 1
ATOM 955 C C . ILE A 1 120 ? -22.215 7.585 17.305 1.00 84.38 120 ILE A C 1
ATOM 957 O O . ILE A 1 120 ? -22.074 7.851 18.494 1.00 84.38 120 ILE A O 1
ATOM 961 N N . ALA A 1 121 ? -21.504 8.213 16.362 1.00 86.19 121 ALA A N 1
ATOM 962 C CA . ALA A 1 121 ? -20.478 9.205 16.684 1.00 86.19 121 ALA A CA 1
ATOM 963 C C . ALA A 1 121 ? -21.045 10.409 17.460 1.00 86.19 121 ALA A C 1
ATOM 965 O O . ALA A 1 121 ? -20.403 10.906 18.385 1.00 86.19 121 ALA A O 1
ATOM 966 N N . MET A 1 122 ? -22.258 10.862 17.125 1.00 87.12 122 MET A N 1
ATOM 967 C CA . MET A 1 122 ? -22.931 11.958 17.835 1.00 87.12 122 MET A CA 1
ATOM 968 C C . MET A 1 122 ? -23.392 11.570 19.246 1.00 87.12 122 MET A C 1
ATOM 970 O O . MET A 1 122 ? -23.446 12.429 20.123 1.00 87.12 122 MET A O 1
ATOM 974 N N . ASN A 1 123 ? -23.672 10.287 19.480 1.00 88.19 123 ASN A N 1
ATOM 975 C CA . ASN A 1 123 ? -24.185 9.765 20.747 1.00 88.19 123 ASN A CA 1
ATOM 976 C C . ASN A 1 123 ? -23.203 8.791 21.412 1.00 88.19 123 ASN A C 1
ATOM 978 O O . ASN A 1 123 ? -23.617 7.916 22.163 1.00 88.19 123 ASN A O 1
ATOM 982 N N . ILE A 1 124 ? -21.897 8.949 21.164 1.00 86.75 124 ILE A N 1
ATOM 983 C CA . ILE A 1 124 ? -20.874 7.936 21.474 1.00 86.75 124 ILE A CA 1
ATOM 984 C C . ILE A 1 124 ? -20.860 7.488 22.941 1.00 86.75 124 ILE A C 1
ATOM 986 O O . ILE A 1 124 ? -20.549 6.345 23.234 1.00 86.75 124 ILE A O 1
ATOM 990 N N . LYS A 1 125 ? -21.259 8.374 23.861 1.00 84.62 125 LYS A N 1
ATOM 991 C CA . LYS A 1 125 ? -21.335 8.106 25.305 1.00 84.62 125 LYS A CA 1
ATOM 992 C C . LYS A 1 125 ? -22.446 7.125 25.702 1.00 84.62 125 LYS A C 1
ATOM 994 O O . LYS A 1 125 ? -22.445 6.660 26.833 1.00 84.62 125 LYS A O 1
ATOM 999 N N . GLN A 1 126 ? -23.409 6.873 24.818 1.00 86.50 126 GLN A N 1
ATOM 1000 C CA . GLN A 1 126 ? -24.517 5.940 25.043 1.00 86.50 126 GLN A CA 1
ATOM 1001 C C . GLN A 1 126 ? -24.175 4.513 24.600 1.00 86.50 126 GLN A C 1
ATOM 1003 O O . GLN A 1 126 ? -24.950 3.598 24.860 1.00 86.50 126 GLN A O 1
ATOM 1008 N N . TYR A 1 127 ? -23.040 4.329 23.923 1.00 81.50 127 TYR A N 1
ATOM 1009 C CA . TYR A 1 127 ? -22.606 3.044 23.396 1.00 81.50 127 TYR A CA 1
ATOM 1010 C C . TYR A 1 127 ? -21.391 2.554 24.172 1.00 81.50 127 TYR A C 1
ATOM 1012 O O . TYR A 1 127 ? -20.468 3.322 24.447 1.00 81.50 127 TYR A O 1
ATOM 1020 N N . ASP A 1 128 ? -21.394 1.266 24.493 1.00 79.19 128 ASP A N 1
ATOM 1021 C CA . ASP A 1 128 ? -20.234 0.592 25.054 1.00 79.19 128 ASP A CA 1
ATOM 1022 C C . ASP A 1 128 ? -19.477 -0.144 23.943 1.00 79.19 128 ASP A C 1
ATOM 1024 O O . ASP A 1 128 ? -20.044 -0.985 23.244 1.00 79.19 128 ASP A O 1
ATOM 1028 N N . PHE A 1 129 ? -18.200 0.197 23.770 1.00 76.19 129 PHE A N 1
ATOM 1029 C CA . PHE A 1 129 ? -17.301 -0.456 22.815 1.00 76.19 129 PHE A CA 1
ATOM 1030 C C . PHE A 1 129 ? -16.282 -1.367 23.504 1.00 76.19 129 PHE A C 1
ATOM 1032 O O . PHE A 1 129 ? -15.377 -1.859 22.835 1.00 76.19 129 PHE A O 1
ATOM 1039 N N . SER A 1 130 ? -16.403 -1.590 24.817 1.00 65.06 130 SER A N 1
ATOM 1040 C CA . SER A 1 130 ? -15.474 -2.391 25.626 1.00 65.06 130 SER A CA 1
ATOM 1041 C C . SER A 1 130 ? -15.134 -3.750 25.001 1.00 65.06 130 SER A C 1
ATOM 1043 O O . SER A 1 130 ? -13.955 -4.097 24.930 1.00 65.06 130 SER A O 1
ATOM 1045 N N . ASP A 1 131 ? -16.138 -4.436 24.450 1.00 51.97 131 ASP A N 1
ATOM 1046 C CA . ASP A 1 131 ? -16.017 -5.753 23.808 1.00 51.97 131 ASP A CA 1
ATOM 1047 C C . ASP A 1 131 ? -16.179 -5.705 22.278 1.00 51.97 131 ASP A C 1
ATOM 1049 O O . ASP A 1 131 ? -16.309 -6.727 21.598 1.00 51.97 131 ASP A O 1
ATOM 1053 N N . PHE A 1 132 ? -16.171 -4.506 21.696 1.00 56.62 132 PHE A N 1
ATOM 1054 C CA . PHE A 1 132 ? -16.400 -4.322 20.272 1.00 56.62 132 PHE A CA 1
ATOM 1055 C C . PHE A 1 132 ? -15.122 -4.600 19.475 1.00 56.62 132 PHE A C 1
ATOM 1057 O O . PHE A 1 132 ? -14.179 -3.808 19.466 1.00 56.62 132 PHE A O 1
ATOM 1064 N N . ASN A 1 133 ? -15.084 -5.761 18.819 1.00 51.88 133 ASN A N 1
ATOM 1065 C CA . ASN A 1 133 ? -13.917 -6.248 18.090 1.00 51.88 133 ASN A CA 1
ATOM 1066 C C . ASN A 1 133 ? -14.010 -5.941 16.592 1.00 51.88 133 ASN A C 1
ATOM 1068 O O . ASN A 1 133 ? -14.182 -6.833 15.765 1.00 51.88 133 ASN A O 1
ATOM 1072 N N . ASP A 1 134 ? -13.951 -4.662 16.238 1.00 61.50 134 ASP A N 1
ATOM 1073 C CA . ASP A 1 134 ? -13.961 -4.244 14.841 1.00 61.50 134 ASP A CA 1
ATOM 1074 C C . ASP A 1 134 ? -13.082 -3.009 14.636 1.00 61.50 134 ASP A C 1
ATOM 1076 O O . ASP A 1 134 ? -13.521 -1.859 14.754 1.00 61.50 134 ASP A O 1
ATOM 1080 N N . ASP A 1 135 ? -11.822 -3.265 14.287 1.00 56.16 135 ASP A N 1
ATOM 1081 C CA . ASP A 1 135 ? -10.814 -2.241 14.007 1.00 56.16 135 ASP A CA 1
ATOM 1082 C C . ASP A 1 135 ? -11.264 -1.217 12.964 1.00 56.16 135 ASP A C 1
ATOM 1084 O O . ASP A 1 135 ? -10.742 -0.093 12.924 1.00 56.16 135 ASP A O 1
ATOM 1088 N N . TYR A 1 136 ? -12.237 -1.560 12.116 1.00 58.44 136 TYR A N 1
ATOM 1089 C CA . TYR A 1 136 ? -12.806 -0.634 11.162 1.00 58.44 136 TYR A CA 1
ATOM 1090 C C . TYR A 1 136 ? -13.656 0.351 11.808 1.00 58.44 136 TYR A C 1
ATOM 1092 O O . TYR A 1 136 ? -13.569 1.529 11.495 1.00 58.44 136 TYR A O 1
ATOM 1100 N N . LEU A 1 137 ? -14.608 -0.177 12.551 1.00 64.50 137 LEU A N 1
ATOM 1101 C CA . LEU A 1 137 ? -15.733 0.607 12.925 1.00 64.50 137 LEU A CA 1
ATOM 1102 C C . LEU A 1 137 ? -15.145 1.610 13.911 1.00 64.50 137 LEU A C 1
ATOM 1104 O O . LEU A 1 137 ? -15.380 2.803 13.752 1.00 64.50 137 LEU A O 1
ATOM 1108 N N . ILE A 1 138 ? -14.167 1.185 14.720 1.00 75.00 138 ILE A N 1
ATOM 1109 C CA . ILE A 1 138 ? -13.290 2.071 15.478 1.00 75.00 138 ILE A CA 1
ATOM 1110 C C . ILE A 1 138 ? -12.505 3.057 14.594 1.00 75.00 138 ILE A C 1
ATOM 1112 O O . ILE A 1 138 ? -12.536 4.251 14.883 1.00 75.00 138 ILE A O 1
ATOM 1116 N N . SER A 1 139 ? -11.881 2.655 13.479 1.00 69.19 139 SER A N 1
ATOM 1117 C CA . SER A 1 139 ? -11.301 3.616 12.508 1.00 69.19 139 SER A CA 1
ATOM 1118 C C . SER A 1 139 ? -12.245 4.712 12.083 1.00 69.19 139 SER A C 1
ATOM 1120 O O . SER A 1 139 ? -11.871 5.875 11.956 1.00 69.19 139 SER A O 1
ATOM 1122 N N . GLN A 1 140 ? -13.443 4.289 11.712 1.00 70.38 140 GLN A N 1
ATOM 1123 C CA . GLN A 1 140 ? -14.417 5.095 11.027 1.00 70.38 140 GLN A CA 1
ATOM 1124 C C . GLN A 1 140 ? -15.033 6.061 12.008 1.00 70.38 140 GLN A C 1
ATOM 1126 O O . GLN A 1 140 ? -15.282 7.215 11.658 1.00 70.38 140 GLN A O 1
ATOM 1131 N N . LEU A 1 141 ? -15.213 5.602 13.244 1.00 79.56 141 LEU A N 1
ATOM 1132 C CA . LEU A 1 141 ? -15.562 6.423 14.381 1.00 79.56 141 LEU A CA 1
ATOM 1133 C C . LEU A 1 141 ? -14.442 7.417 14.692 1.00 79.56 141 LEU A C 1
ATOM 1135 O O . LEU A 1 141 ? -14.740 8.602 14.767 1.00 79.56 141 LEU A O 1
ATOM 1139 N N . ILE A 1 142 ? -13.168 7.011 14.768 1.00 82.06 142 ILE A N 1
ATOM 1140 C CA . ILE A 1 142 ? -12.034 7.936 14.975 1.00 82.06 142 ILE A CA 1
ATOM 1141 C C . ILE A 1 142 ? -12.020 9.028 13.895 1.00 82.06 142 ILE A C 1
ATOM 1143 O O . ILE A 1 142 ? -11.967 10.217 14.214 1.00 82.06 142 ILE A O 1
ATOM 1147 N N . GLN A 1 143 ? -12.134 8.656 12.617 1.00 76.81 143 GLN A N 1
ATOM 1148 C CA . GLN A 1 143 ? -12.145 9.607 11.502 1.00 76.81 143 GLN A CA 1
ATOM 1149 C C . GLN A 1 143 ? -13.350 10.560 11.545 1.00 76.81 143 GLN A C 1
ATOM 1151 O O . GLN A 1 143 ? -13.177 11.762 11.320 1.00 76.81 143 GLN A O 1
ATOM 1156 N N . ARG A 1 144 ? -14.554 10.062 11.863 1.00 78.56 144 ARG A N 1
ATOM 1157 C CA . ARG A 1 144 ? -15.778 10.879 11.989 1.00 78.56 144 ARG A CA 1
ATOM 1158 C C . ARG A 1 144 ? -15.751 11.790 13.208 1.00 78.56 144 ARG A C 1
ATOM 1160 O O . ARG A 1 144 ? -16.076 12.968 13.101 1.00 78.56 144 ARG A O 1
ATOM 1167 N N . LEU A 1 145 ? -15.332 11.276 14.360 1.00 83.94 145 LEU A N 1
ATOM 1168 C CA . LEU A 1 145 ? -15.159 12.068 15.575 1.00 83.94 145 LEU A CA 1
ATOM 1169 C C . LEU A 1 145 ? -14.125 13.171 15.339 1.00 83.94 145 LEU A C 1
ATOM 1171 O O . LEU A 1 145 ? -14.343 14.308 15.751 1.00 83.94 145 LEU A O 1
ATOM 1175 N N . ARG A 1 146 ? -13.039 12.882 14.614 1.00 81.19 146 ARG A N 1
ATOM 1176 C CA . ARG A 1 146 ? -12.052 13.890 14.210 1.00 81.19 146 ARG A CA 1
ATOM 1177 C C . ARG A 1 146 ? -12.663 14.950 13.292 1.00 81.19 146 ARG A C 1
ATOM 1179 O O . ARG A 1 146 ? -12.511 16.136 13.573 1.00 81.19 146 ARG A O 1
ATOM 1186 N N . SER A 1 147 ? -13.361 14.558 12.222 1.00 79.19 147 SER A N 1
ATOM 1187 C CA . SER A 1 147 ? -13.944 15.513 11.262 1.00 79.19 147 SER A CA 1
ATOM 1188 C C . SER A 1 147 ? -15.009 16.410 11.898 1.00 79.19 147 SER A C 1
ATOM 1190 O O . SER A 1 147 ? -15.093 17.594 11.573 1.00 79.19 147 SER A O 1
ATOM 1192 N N . LYS A 1 148 ? -15.760 15.880 12.869 1.00 79.50 148 LYS A N 1
ATOM 1193 C CA . LYS A 1 148 ? -16.737 16.625 13.677 1.00 79.50 148 LYS A CA 1
ATOM 1194 C C . LYS A 1 148 ? -16.118 17.372 14.866 1.00 79.50 148 LYS A C 1
ATOM 1196 O O . LYS A 1 148 ? -16.855 17.988 15.628 1.00 79.50 148 LYS A O 1
ATOM 1201 N N . LYS A 1 149 ? -14.790 17.333 15.044 1.00 80.69 149 LYS A N 1
ATOM 1202 C CA . LYS A 1 149 ? -14.061 17.935 16.182 1.00 80.69 149 LYS A CA 1
ATOM 1203 C C . LYS A 1 149 ? -14.525 17.434 17.560 1.00 80.69 149 LYS A C 1
ATOM 1205 O O . LYS A 1 149 ? -14.399 18.130 18.561 1.00 80.69 149 LYS A O 1
ATOM 1210 N N . MET A 1 150 ? -15.059 16.219 17.610 1.00 84.31 150 MET A N 1
ATOM 1211 C CA . MET A 1 150 ? -15.518 15.551 18.827 1.00 84.31 150 MET A CA 1
ATOM 1212 C C . MET A 1 150 ? -14.471 14.595 19.406 1.00 84.31 150 MET A C 1
ATOM 1214 O O . MET A 1 150 ? -14.624 14.177 20.549 1.00 84.31 150 MET A O 1
ATOM 1218 N N . LEU A 1 151 ? -13.411 14.261 18.657 1.00 86.88 151 LEU A N 1
ATOM 1219 C CA . LEU A 1 151 ? -12.346 13.386 19.145 1.00 86.88 151 LEU A CA 1
ATOM 1220 C C . LEU A 1 151 ? -11.549 14.070 20.267 1.00 86.88 151 LEU A C 1
ATOM 1222 O O . LEU A 1 151 ? -10.827 15.038 20.042 1.00 86.88 151 LEU A O 1
ATOM 1226 N N . ASN A 1 152 ? -11.679 13.542 21.479 1.00 87.31 152 ASN A N 1
ATOM 1227 C CA . ASN A 1 152 ? -10.955 13.949 22.677 1.00 87.31 152 ASN A CA 1
ATOM 1228 C C . ASN A 1 152 ? -10.666 12.724 23.565 1.00 87.31 152 ASN A C 1
ATOM 1230 O O . ASN A 1 152 ? -11.044 11.604 23.236 1.00 87.31 152 ASN A O 1
ATOM 1234 N N . ASN A 1 153 ? -10.020 12.928 24.717 1.00 92.06 153 ASN A N 1
ATOM 1235 C CA . ASN A 1 153 ? -9.667 11.834 25.629 1.00 92.06 153 ASN A CA 1
ATOM 1236 C C . ASN A 1 153 ? -10.870 11.009 26.106 1.00 92.06 153 ASN A C 1
ATOM 1238 O O . ASN A 1 153 ? -10.742 9.803 26.231 1.00 92.06 153 ASN A O 1
ATOM 1242 N N . GLN A 1 154 ? -12.027 11.627 26.357 1.00 90.19 154 GLN A N 1
ATOM 1243 C CA . GLN A 1 154 ? -13.214 10.880 26.787 1.00 90.19 154 GLN A CA 1
ATOM 1244 C C . GLN A 1 154 ? -13.738 10.004 25.653 1.00 90.19 154 GLN A C 1
ATOM 1246 O O . GLN A 1 154 ? -13.968 8.821 25.848 1.00 90.19 154 GLN A O 1
ATOM 1251 N N . THR A 1 155 ? -13.892 10.564 24.451 1.00 91.25 155 THR A N 1
ATOM 1252 C CA . THR A 1 155 ? -14.401 9.786 23.314 1.00 91.25 155 THR A CA 1
ATOM 1253 C C . THR A 1 155 ? -13.419 8.706 22.880 1.00 91.25 155 THR A C 1
ATOM 1255 O O . THR A 1 155 ? -13.847 7.646 22.450 1.00 91.25 155 THR A O 1
ATOM 1258 N N . LEU A 1 156 ? -12.112 8.968 22.992 1.00 91.69 156 LEU A N 1
ATOM 1259 C CA . LEU A 1 156 ? -11.074 7.982 22.715 1.00 91.69 156 LEU A CA 1
ATOM 1260 C C . LEU A 1 156 ? -11.138 6.829 23.728 1.00 91.69 156 LEU A C 1
ATOM 1262 O O . LEU A 1 156 ? -11.080 5.675 23.332 1.00 91.69 156 LEU A O 1
ATOM 1266 N N . ASP A 1 157 ? -11.322 7.128 25.014 1.00 91.81 157 ASP A N 1
ATOM 1267 C CA . ASP A 1 157 ? -11.500 6.110 26.057 1.00 91.81 157 ASP A CA 1
ATOM 1268 C C . ASP A 1 157 ? -12.762 5.259 25.835 1.00 91.81 157 ASP A C 1
ATOM 1270 O O . ASP A 1 157 ? -12.717 4.044 26.009 1.00 91.81 157 ASP A O 1
ATOM 1274 N N . CYS A 1 158 ? -13.855 5.873 25.359 1.00 90.31 158 CYS A N 1
ATOM 1275 C CA . CYS A 1 158 ? -15.085 5.155 25.017 1.00 90.31 158 CYS A CA 1
ATOM 1276 C C . CYS A 1 158 ? -14.895 4.151 23.875 1.00 90.31 158 CYS A C 1
ATOM 1278 O O . CYS A 1 158 ? -15.431 3.054 23.960 1.00 90.31 158 CYS A O 1
ATOM 1280 N N . ILE A 1 159 ? -14.184 4.526 22.804 1.00 89.38 159 ILE A N 1
ATOM 1281 C CA . ILE A 1 159 ? -14.109 3.721 21.569 1.00 89.38 159 ILE A CA 1
ATOM 1282 C C . ILE A 1 159 ? -12.934 2.742 21.535 1.00 89.38 159 ILE A C 1
ATOM 1284 O O . ILE A 1 159 ? -12.911 1.858 20.685 1.00 89.38 159 ILE A O 1
ATOM 1288 N N . LEU A 1 160 ? -11.931 2.915 22.399 1.00 89.88 160 LEU A N 1
ATOM 1289 C CA . LEU A 1 160 ? -10.792 2.006 22.464 1.00 89.88 160 LEU A CA 1
ATOM 1290 C C . LEU A 1 160 ? -11.085 0.824 23.394 1.00 89.88 160 LEU A C 1
ATOM 1292 O O . LEU A 1 160 ? -11.565 0.988 24.523 1.00 89.88 160 LEU A O 1
ATOM 1296 N N . SER A 1 161 ? -10.725 -0.363 22.919 1.00 81.75 161 SER A N 1
ATOM 1297 C CA . SER A 1 161 ? -11.007 -1.651 23.546 1.00 81.75 161 SER A CA 1
ATOM 1298 C C . SER A 1 161 ? -9.778 -2.555 23.547 1.00 81.75 161 SER A C 1
ATOM 1300 O O . SER A 1 161 ? -8.821 -2.350 22.793 1.00 81.75 161 SER A O 1
ATOM 1302 N N . SER A 1 162 ? -9.810 -3.581 24.398 1.00 81.44 162 SER A N 1
ATOM 1303 C CA . SER A 1 162 ? -8.696 -4.521 24.565 1.00 81.44 162 SER A CA 1
ATOM 1304 C C . SER A 1 162 ? -8.527 -5.476 23.388 1.00 81.44 162 SER A C 1
ATOM 1306 O O . SER A 1 162 ? -7.432 -6.001 23.174 1.00 81.44 162 SER A O 1
ATOM 1308 N N . SER A 1 163 ? -9.591 -5.659 22.609 1.00 70.75 163 SER A N 1
ATOM 1309 C CA . SER A 1 163 ? -9.632 -6.489 21.410 1.00 70.75 163 SER A CA 1
ATOM 1310 C C . SER A 1 163 ? -8.963 -5.829 20.199 1.00 70.75 163 SER A C 1
ATOM 1312 O O . SER A 1 163 ? -8.460 -6.537 19.328 1.00 70.75 163 SER A O 1
ATOM 1314 N N . LEU A 1 164 ? -8.873 -4.494 20.184 1.00 73.38 164 LEU A N 1
ATOM 1315 C CA . LEU A 1 164 ? -8.517 -3.704 19.008 1.00 73.38 164 LEU A CA 1
ATOM 1316 C C . LEU A 1 164 ? -7.154 -4.050 18.418 1.00 73.38 164 LEU A C 1
ATOM 1318 O O . LEU A 1 164 ? -6.136 -3.814 19.086 1.00 73.38 164 LEU A O 1
ATOM 1322 N N . GLU A 1 165 ? -7.124 -4.500 17.149 1.00 71.31 165 GLU A N 1
ATOM 1323 C CA . GLU A 1 165 ? -5.914 -4.891 16.436 1.00 71.31 165 GLU A CA 1
ATOM 1324 C C . GLU A 1 165 ? -5.032 -3.833 15.800 1.00 71.31 165 GLU A C 1
ATOM 1326 O O . GLU A 1 165 ? -3.798 -3.796 15.969 1.00 71.31 165 GLU A O 1
ATOM 1331 N N . ILE A 1 166 ? -5.679 -2.932 15.118 1.00 73.31 166 ILE A N 1
ATOM 1332 C CA . ILE A 1 166 ? -5.016 -1.966 14.288 1.00 73.31 166 ILE A CA 1
ATOM 1333 C C . ILE A 1 166 ? -5.517 -0.616 14.739 1.00 73.31 166 ILE A C 1
ATOM 1335 O O . ILE A 1 166 ? -6.706 -0.302 14.643 1.00 73.31 166 ILE A O 1
ATOM 1339 N N . LEU A 1 167 ? -4.586 0.199 15.220 1.00 80.88 167 LEU A N 1
ATOM 1340 C CA . LEU A 1 167 ? -4.893 1.544 15.652 1.00 80.88 167 LEU A CA 1
ATOM 1341 C C . LEU A 1 167 ? -4.101 2.537 14.821 1.00 80.88 167 LEU A C 1
ATOM 1343 O O . LEU A 1 167 ? -2.874 2.610 14.875 1.00 80.88 167 LEU A O 1
ATOM 1347 N N . ASP A 1 168 ? -4.852 3.323 14.063 1.00 76.75 168 ASP A N 1
ATOM 1348 C CA . ASP A 1 168 ? -4.328 4.436 13.297 1.00 76.75 168 ASP A CA 1
ATOM 1349 C C . ASP A 1 168 ? -4.811 5.741 13.912 1.00 76.75 168 ASP A C 1
ATOM 1351 O O . ASP A 1 168 ? -6.011 6.026 13.932 1.00 76.75 168 ASP A O 1
ATOM 1355 N N . LEU A 1 169 ? -3.860 6.506 14.443 1.00 82.75 169 LEU A N 1
ATOM 1356 C CA . LEU A 1 169 ? -4.107 7.807 15.043 1.00 82.75 169 LEU A CA 1
ATOM 1357 C C . LEU A 1 169 ? -3.520 8.940 14.204 1.00 82.75 169 LEU A C 1
ATOM 1359 O O . LEU A 1 169 ? -3.486 10.074 14.676 1.00 82.75 169 LEU A O 1
ATOM 1363 N N . GLU A 1 170 ? -3.082 8.686 12.968 1.00 77.19 170 GLU A N 1
ATOM 1364 C CA . GLU A 1 170 ? -2.536 9.726 12.100 1.00 77.19 170 GLU A CA 1
ATOM 1365 C C . GLU A 1 170 ? -3.486 10.928 11.980 1.00 77.19 170 GLU A C 1
ATOM 1367 O O . GLU A 1 170 ? -4.699 10.808 11.776 1.00 77.19 170 GLU A O 1
ATOM 1372 N N . GLY A 1 171 ? -2.922 12.128 12.137 1.00 66.50 171 GLY A N 1
ATOM 1373 C CA . GLY A 1 171 ? -3.672 13.381 12.070 1.00 66.50 171 GLY A CA 1
ATOM 1374 C C . GLY A 1 171 ? -4.640 13.608 13.236 1.00 66.50 171 GLY A C 1
ATOM 1375 O O . GLY A 1 171 ? -5.486 14.497 13.140 1.00 66.50 171 GLY A O 1
ATOM 1376 N N . CYS A 1 172 ? -4.563 12.825 14.315 1.00 78.31 172 CYS A N 1
ATOM 1377 C CA . CYS A 1 172 ? -5.283 13.105 15.553 1.00 78.31 172 CYS A CA 1
ATOM 1378 C C . CYS A 1 172 ? -4.502 14.105 16.419 1.00 78.31 172 CYS A C 1
ATOM 1380 O O . CYS A 1 172 ? -3.274 14.149 16.422 1.00 78.31 172 CYS A O 1
ATOM 1382 N N . TYR A 1 173 ? -5.220 14.923 17.187 1.00 81.00 173 TYR A N 1
ATOM 1383 C CA . TYR A 1 173 ? -4.592 15.704 18.247 1.00 81.00 173 TYR A CA 1
ATOM 1384 C C . TYR A 1 173 ? -4.576 14.863 19.524 1.00 81.00 173 TYR A C 1
ATOM 1386 O O . TYR A 1 173 ? -5.630 14.541 20.072 1.00 81.00 173 TYR A O 1
ATOM 1394 N N . LEU A 1 174 ? -3.384 14.475 19.965 1.00 90.31 174 LEU A N 1
ATOM 1395 C CA . LEU A 1 174 ? -3.159 13.585 21.095 1.00 90.31 174 LEU A CA 1
ATOM 1396 C C . LEU A 1 174 ? -2.490 14.347 22.238 1.00 90.31 174 LEU A C 1
ATOM 1398 O O . LEU A 1 174 ? -1.723 15.288 22.035 1.00 90.31 174 LEU A O 1
ATOM 1402 N N . THR A 1 175 ? -2.738 13.893 23.459 1.00 91.44 175 THR A N 1
ATOM 1403 C CA . THR A 1 175 ? -2.046 14.352 24.666 1.00 91.44 175 THR A CA 1
ATOM 1404 C C . THR A 1 175 ? -1.421 13.160 25.395 1.00 91.44 175 THR A C 1
ATOM 1406 O O . THR A 1 175 ? -1.745 12.012 25.075 1.00 91.44 175 THR A O 1
ATOM 1409 N N . PRO A 1 176 ? -0.568 13.365 26.417 1.00 94.81 176 PRO A N 1
ATOM 1410 C CA . PRO A 1 176 ? -0.045 12.252 27.213 1.00 94.81 176 PRO A CA 1
ATOM 1411 C C . PRO A 1 176 ? -1.157 11.391 27.829 1.00 94.81 176 PRO A C 1
ATOM 1413 O O . PRO A 1 176 ? -1.009 10.178 27.956 1.00 94.81 176 PRO A O 1
ATOM 1416 N N . LYS A 1 177 ? -2.312 11.998 28.140 1.00 95.69 177 LYS A N 1
ATOM 1417 C CA . LYS A 1 177 ? -3.503 11.272 28.594 1.00 95.69 177 LYS A CA 1
ATOM 1418 C C . LYS A 1 177 ? -4.090 10.388 27.490 1.00 95.69 177 LYS A C 1
ATOM 1420 O O . LYS A 1 177 ? -4.486 9.271 27.792 1.00 95.69 177 LYS A O 1
ATOM 1425 N N . SER A 1 178 ? -4.093 10.833 26.231 1.00 96.00 178 SER A N 1
ATOM 1426 C CA . SER A 1 178 ? -4.503 9.994 25.094 1.00 96.00 178 SER A CA 1
ATOM 1427 C C . SER A 1 178 ? -3.612 8.760 24.969 1.00 96.00 178 SER A C 1
ATOM 1429 O O . SER A 1 178 ? -4.116 7.657 24.803 1.00 96.00 178 SER A O 1
ATOM 1431 N N . LEU A 1 179 ? -2.293 8.925 25.114 1.00 97.25 179 LEU A N 1
ATOM 1432 C CA . LEU A 1 179 ? -1.351 7.799 25.086 1.00 97.25 179 LEU A CA 1
ATOM 1433 C C . LEU A 1 179 ? -1.562 6.854 26.267 1.00 97.25 179 LEU A C 1
ATOM 1435 O O . LEU A 1 179 ? -1.513 5.642 26.092 1.00 97.25 179 LEU A O 1
ATOM 1439 N N . ALA A 1 180 ? -1.826 7.396 27.460 1.00 97.25 180 ALA A N 1
ATOM 1440 C CA . ALA A 1 180 ? -2.153 6.588 28.627 1.00 97.25 180 ALA A CA 1
ATOM 1441 C C . ALA A 1 180 ? -3.423 5.758 28.393 1.00 97.25 180 ALA A C 1
ATOM 1443 O O . ALA A 1 180 ? -3.427 4.587 28.749 1.00 97.25 180 ALA A O 1
ATOM 1444 N N . ILE A 1 181 ? -4.443 6.330 27.743 1.00 96.69 181 ILE A N 1
ATOM 1445 C CA . ILE A 1 181 ? -5.657 5.608 27.346 1.00 96.69 181 ILE A CA 1
ATOM 1446 C C . ILE A 1 181 ? -5.312 4.488 26.361 1.00 96.69 181 ILE A C 1
ATOM 1448 O O . ILE A 1 181 ? -5.692 3.351 26.603 1.00 96.69 181 ILE A O 1
ATOM 1452 N N . VAL A 1 182 ? -4.552 4.761 25.292 1.00 96.56 182 VAL A N 1
ATOM 1453 C CA . VAL A 1 182 ? -4.130 3.718 24.331 1.00 96.56 182 VAL A CA 1
ATOM 1454 C C . VAL A 1 182 ? -3.388 2.591 25.048 1.00 96.56 182 VAL A C 1
ATOM 1456 O O . VAL A 1 182 ? -3.732 1.423 24.889 1.00 96.56 182 VAL A O 1
ATOM 1459 N N . ARG A 1 183 ? -2.424 2.950 25.900 1.00 96.31 183 ARG A N 1
ATOM 1460 C CA . ARG A 1 183 ? -1.637 2.024 26.717 1.00 96.31 183 ARG A CA 1
ATOM 1461 C C . ARG A 1 183 ? -2.509 1.125 27.592 1.00 96.31 183 ARG A C 1
ATOM 1463 O O . ARG A 1 183 ? -2.213 -0.054 27.720 1.00 96.31 183 ARG A O 1
ATOM 1470 N N . THR A 1 184 ? -3.537 1.675 28.241 1.00 94.94 184 THR A N 1
ATOM 1471 C CA . THR A 1 184 ? -4.372 0.916 29.186 1.00 94.94 184 THR A CA 1
ATOM 1472 C C . THR A 1 184 ? -5.511 0.169 28.510 1.00 94.94 184 THR A C 1
ATOM 1474 O O . THR A 1 184 ? -5.923 -0.876 29.000 1.00 94.94 184 THR A O 1
ATOM 1477 N N . ARG A 1 185 ? -6.048 0.712 27.414 1.00 93.06 185 ARG A N 1
ATOM 1478 C CA . ARG A 1 185 ? -7.228 0.169 26.737 1.00 93.06 185 ARG A CA 1
ATOM 1479 C C . ARG A 1 185 ? -6.870 -0.851 25.669 1.00 93.06 185 ARG A C 1
ATOM 1481 O O . ARG A 1 185 ? -7.683 -1.728 25.453 1.00 93.06 185 ARG A O 1
ATOM 1488 N N . CYS A 1 186 ? -5.694 -0.772 25.038 1.00 90.12 186 CYS A N 1
ATOM 1489 C CA . CYS A 1 186 ? -5.340 -1.589 23.867 1.00 90.12 186 CYS A CA 1
ATOM 1490 C C . CYS A 1 186 ? -4.141 -2.542 24.104 1.00 90.12 186 CYS A C 1
ATOM 1492 O O . CYS A 1 186 ? -3.204 -2.527 23.305 1.00 90.12 186 CYS A O 1
ATOM 1494 N N . PRO A 1 187 ? -4.111 -3.388 25.154 1.00 90.69 187 PRO A N 1
ATOM 1495 C CA . PRO A 1 187 ? -2.941 -4.224 25.448 1.00 90.69 187 PRO A CA 1
ATOM 1496 C C . PRO A 1 187 ? -2.601 -5.259 24.365 1.00 90.69 187 PRO A C 1
ATOM 1498 O O . PRO A 1 187 ? -1.454 -5.693 24.264 1.00 90.69 187 PRO A O 1
ATOM 1501 N N . GLY A 1 188 ? -3.575 -5.654 23.540 1.00 84.12 188 GLY A N 1
ATOM 1502 C CA . GLY A 1 188 ? -3.355 -6.602 22.449 1.00 84.12 188 GLY A CA 1
ATOM 1503 C C . GLY A 1 188 ? -2.670 -6.006 21.218 1.00 84.12 188 GLY A C 1
ATOM 1504 O O . GLY A 1 188 ? -2.330 -6.770 20.320 1.00 84.12 188 GLY A O 1
ATOM 1505 N N . LEU A 1 189 ? -2.509 -4.678 21.131 1.00 85.19 189 LEU A N 1
ATOM 1506 C CA . LEU A 1 189 ? -2.192 -3.966 19.889 1.00 85.19 189 LEU A CA 1
ATOM 1507 C C . LEU A 1 189 ? -0.924 -4.482 19.179 1.00 85.19 189 LEU A C 1
ATOM 1509 O O . LEU A 1 189 ? 0.108 -4.709 19.800 1.00 85.19 189 LEU A O 1
ATOM 1513 N N . ARG A 1 190 ? -1.009 -4.594 17.848 1.00 80.44 190 ARG A N 1
ATOM 1514 C CA . ARG A 1 190 ? -0.009 -5.166 16.931 1.00 80.44 190 ARG A CA 1
ATOM 1515 C C . ARG A 1 190 ? 0.488 -4.127 15.963 1.00 80.44 190 ARG A C 1
ATOM 1517 O O . ARG A 1 190 ? 1.678 -4.084 15.688 1.00 80.44 190 ARG A O 1
ATOM 1524 N N . ILE A 1 191 ? -0.429 -3.319 15.438 1.00 77.19 191 ILE A N 1
ATOM 1525 C CA . ILE A 1 191 ? -0.127 -2.282 14.464 1.00 77.19 191 ILE A CA 1
ATOM 1526 C C . ILE A 1 191 ? -0.564 -0.956 15.059 1.00 77.19 191 ILE A C 1
ATOM 1528 O O . ILE A 1 191 ? -1.745 -0.751 15.346 1.00 77.19 191 ILE A O 1
ATOM 1532 N N . LEU A 1 192 ? 0.406 -0.065 15.231 1.00 86.75 192 LEU A N 1
ATOM 1533 C CA . LEU A 1 192 ? 0.180 1.276 15.738 1.00 86.75 192 LEU A CA 1
ATOM 1534 C C . LEU A 1 192 ? 0.794 2.307 14.796 1.00 86.75 192 LEU A C 1
ATOM 1536 O O . LEU A 1 192 ? 2.006 2.313 14.565 1.00 86.75 192 LEU A O 1
ATOM 1540 N N . ASN A 1 193 ? -0.046 3.212 14.298 1.00 79.88 193 ASN A N 1
ATOM 1541 C CA . ASN A 1 193 ? 0.393 4.366 13.527 1.00 79.88 193 ASN A CA 1
ATOM 1542 C C . ASN A 1 193 ? 0.304 5.653 14.356 1.00 79.88 193 ASN A C 1
ATOM 1544 O O . ASN A 1 193 ? -0.784 6.111 14.710 1.00 79.88 193 ASN A O 1
ATOM 1548 N N . LEU A 1 194 ? 1.470 6.241 14.637 1.00 84.69 194 LEU A N 1
ATOM 1549 C CA . LEU A 1 194 ? 1.640 7.520 15.333 1.00 84.69 194 LEU A CA 1
ATOM 1550 C C . LEU A 1 194 ? 2.353 8.553 14.458 1.00 84.69 194 LEU A C 1
ATOM 1552 O O . LEU A 1 194 ? 2.909 9.534 14.963 1.00 84.69 194 LEU A O 1
ATOM 1556 N N . ARG A 1 195 ? 2.314 8.375 13.139 1.00 81.06 195 ARG A N 1
ATOM 1557 C CA . ARG A 1 195 ? 2.903 9.299 12.176 1.00 81.06 195 ARG A CA 1
ATOM 1558 C C . ARG A 1 195 ? 2.526 10.758 12.461 1.00 81.06 195 ARG A C 1
ATOM 1560 O O . ARG A 1 195 ? 1.373 11.075 12.750 1.00 81.06 195 ARG A O 1
ATOM 1567 N N . ARG A 1 196 ? 3.520 11.649 12.358 1.00 78.06 196 ARG A N 1
ATOM 1568 C CA . ARG A 1 196 ? 3.429 13.114 12.528 1.00 78.06 196 ARG A CA 1
ATOM 1569 C C . ARG A 1 196 ? 3.011 13.594 13.927 1.00 78.06 196 ARG A C 1
ATOM 1571 O O . ARG A 1 196 ? 2.578 14.735 14.071 1.00 78.06 196 ARG A O 1
ATOM 1578 N N . HIS A 1 197 ? 3.237 12.798 14.974 1.00 84.06 197 HIS A N 1
ATOM 1579 C CA . HIS A 1 197 ? 3.025 13.214 16.372 1.00 84.06 197 HIS A CA 1
ATOM 1580 C C . HIS A 1 197 ? 4.303 13.701 17.073 1.00 84.06 197 HIS A C 1
ATOM 1582 O O . HIS A 1 197 ? 4.411 13.627 18.297 1.00 84.06 197 HIS A O 1
ATOM 1588 N N . GLY A 1 198 ? 5.280 14.236 16.332 1.00 84.94 198 GLY A N 1
ATOM 1589 C CA . GLY A 1 198 ? 6.564 14.674 16.898 1.00 84.94 198 GLY A CA 1
ATOM 1590 C C . GLY A 1 198 ? 6.466 15.715 18.019 1.00 84.94 198 GLY A C 1
ATOM 1591 O O . GLY A 1 198 ? 7.316 15.717 18.903 1.00 84.94 198 GLY A O 1
ATOM 1592 N N . TYR A 1 199 ? 5.401 16.527 18.056 1.00 87.00 199 TYR A N 1
ATOM 1593 C CA . TYR A 1 199 ? 5.135 17.473 19.152 1.00 87.00 199 TYR A CA 1
ATOM 1594 C C . TYR A 1 199 ? 4.889 16.790 20.511 1.00 87.00 199 TYR A C 1
ATOM 1596 O O . TYR A 1 199 ? 5.093 17.406 21.552 1.00 87.00 199 TYR A O 1
ATOM 1604 N N . LEU A 1 200 ? 4.434 15.533 20.503 1.00 92.50 200 LEU A N 1
ATOM 1605 C CA . LEU A 1 200 ? 4.096 14.751 21.694 1.00 92.50 200 LEU A CA 1
ATOM 1606 C C . LEU A 1 200 ? 5.098 13.617 21.953 1.00 92.50 200 LEU A C 1
ATOM 1608 O O . LEU A 1 200 ? 5.315 13.230 23.103 1.00 92.50 200 LEU A O 1
ATOM 1612 N N . MET A 1 201 ? 5.678 13.057 20.892 1.00 94.62 201 MET A N 1
ATOM 1613 C CA . MET A 1 201 ? 6.543 11.879 20.960 1.00 94.62 201 MET A CA 1
ATOM 1614 C C . MET A 1 201 ? 7.951 12.230 21.453 1.00 94.62 201 MET A C 1
ATOM 1616 O O . MET A 1 201 ? 8.839 12.548 20.666 1.00 94.62 201 MET A O 1
ATOM 1620 N N . THR A 1 202 ? 8.145 12.131 22.768 1.00 96.38 202 THR A N 1
ATOM 1621 C CA . THR A 1 202 ? 9.451 12.082 23.445 1.00 96.38 202 THR A CA 1
ATOM 1622 C C . THR A 1 202 ? 9.810 10.639 23.805 1.00 96.38 202 THR A C 1
ATOM 1624 O O . THR A 1 202 ? 8.924 9.786 23.892 1.00 96.38 202 THR A O 1
ATOM 1627 N N . ASP A 1 203 ? 11.084 10.364 24.105 1.00 97.19 203 ASP A N 1
ATOM 1628 C CA . ASP A 1 203 ? 11.519 9.029 24.549 1.00 97.19 203 ASP A CA 1
ATOM 1629 C C . ASP A 1 203 ? 10.729 8.537 25.776 1.00 97.19 203 ASP A C 1
ATOM 1631 O O . ASP A 1 203 ? 10.351 7.370 25.853 1.00 97.19 203 ASP A O 1
ATOM 1635 N N . SER A 1 204 ? 10.425 9.436 26.721 1.00 97.06 204 SER A N 1
ATOM 1636 C CA . SER A 1 204 ? 9.650 9.115 27.925 1.00 97.06 204 SER A CA 1
ATOM 1637 C C . SER A 1 204 ? 8.194 8.770 27.613 1.00 97.06 204 SER A C 1
ATOM 1639 O O . SER A 1 204 ? 7.672 7.788 28.145 1.00 97.06 204 SER A O 1
ATOM 1641 N N . ASN A 1 205 ? 7.543 9.540 26.737 1.00 97.25 205 ASN A N 1
ATOM 1642 C CA . ASN A 1 205 ? 6.158 9.297 26.343 1.00 97.25 205 ASN A CA 1
ATOM 1643 C C . ASN A 1 205 ? 6.032 8.020 25.513 1.00 97.25 205 ASN A C 1
ATOM 1645 O O . ASN A 1 205 ? 5.114 7.238 25.754 1.00 97.25 205 ASN A O 1
ATOM 1649 N N . LEU A 1 206 ? 6.969 7.777 24.590 1.00 97.75 206 LEU A N 1
ATOM 1650 C CA . LEU A 1 206 ? 7.000 6.541 23.819 1.00 97.75 206 LEU A CA 1
ATOM 1651 C C . LEU A 1 206 ? 7.225 5.340 24.737 1.00 97.75 206 LEU A C 1
ATOM 1653 O O . LEU A 1 206 ? 6.441 4.401 24.698 1.00 97.75 206 LEU A O 1
ATOM 1657 N N . ARG A 1 207 ? 8.233 5.379 25.616 1.00 97.06 207 ARG A N 1
ATOM 1658 C CA . ARG A 1 207 ? 8.487 4.288 26.566 1.00 97.06 207 ARG A CA 1
ATOM 1659 C C . ARG A 1 207 ? 7.266 4.004 27.436 1.00 97.06 207 ARG A C 1
ATOM 1661 O O . ARG A 1 207 ? 6.878 2.849 27.575 1.00 97.06 207 ARG A O 1
ATOM 1668 N N . SER A 1 208 ? 6.651 5.051 27.987 1.00 97.12 208 SER A N 1
ATOM 1669 C CA . SER A 1 208 ? 5.431 4.937 28.791 1.00 97.12 208 SER A CA 1
ATOM 1670 C C . SER A 1 208 ? 4.305 4.270 28.005 1.00 97.12 208 SER A C 1
ATOM 1672 O O . SER A 1 208 ? 3.662 3.371 28.530 1.00 97.12 208 SER A O 1
ATOM 1674 N N . LEU A 1 209 ? 4.089 4.663 26.746 1.00 97.69 209 LEU A N 1
ATOM 1675 C CA . LEU A 1 209 ? 3.088 4.057 25.871 1.00 97.69 209 LEU A CA 1
ATOM 1676 C C . LEU A 1 209 ? 3.383 2.578 25.599 1.00 97.69 209 LEU A C 1
ATOM 1678 O O . LEU A 1 209 ? 2.512 1.736 25.804 1.00 97.69 209 LEU A O 1
ATOM 1682 N N . LEU A 1 210 ? 4.606 2.263 25.165 1.00 96.81 210 LEU A N 1
ATOM 1683 C CA . LEU A 1 210 ? 4.996 0.911 24.766 1.00 96.81 210 LEU A CA 1
ATOM 1684 C C . LEU A 1 210 ? 4.902 -0.086 25.924 1.00 96.81 210 LEU A C 1
ATOM 1686 O O . LEU A 1 210 ? 4.617 -1.250 25.678 1.00 96.81 210 LEU A O 1
ATOM 1690 N N . GLN A 1 211 ? 5.056 0.354 27.181 1.00 95.12 211 GLN A N 1
ATOM 1691 C CA . GLN A 1 211 ? 4.912 -0.512 28.365 1.00 95.12 211 GLN A CA 1
ATOM 1692 C C . GLN A 1 211 ? 3.556 -1.227 28.449 1.00 95.12 211 GLN A C 1
ATOM 1694 O O . GLN A 1 211 ? 3.464 -2.261 29.103 1.00 95.12 211 GLN A O 1
ATOM 1699 N N . GLY A 1 212 ? 2.513 -0.690 27.810 1.00 94.50 212 GLY A N 1
ATOM 1700 C CA . GLY A 1 212 ? 1.210 -1.350 27.718 1.00 94.50 212 GLY A CA 1
ATOM 1701 C C . GLY A 1 212 ? 0.984 -2.126 26.425 1.00 94.50 212 GLY A C 1
ATOM 1702 O O . GLY A 1 212 ? -0.090 -2.685 26.277 1.00 94.50 212 GLY A O 1
ATOM 1703 N N . LEU A 1 213 ? 1.943 -2.163 25.492 1.00 94.75 213 LEU A N 1
ATOM 1704 C CA . LEU A 1 213 ? 1.787 -2.729 24.144 1.00 94.75 213 LEU A CA 1
ATOM 1705 C C . LEU A 1 213 ? 2.832 -3.834 23.859 1.00 94.75 213 LEU A C 1
ATOM 1707 O O . LEU A 1 213 ? 3.619 -3.719 22.915 1.00 94.75 213 LEU A O 1
ATOM 1711 N N . PRO A 1 214 ? 2.875 -4.918 24.656 1.00 92.00 214 PRO A N 1
ATOM 1712 C CA . PRO A 1 214 ? 3.905 -5.957 24.534 1.00 92.00 214 PRO A CA 1
ATOM 1713 C C . PRO A 1 214 ? 3.802 -6.777 23.237 1.00 92.00 214 PRO A C 1
ATOM 1715 O O . PRO A 1 214 ? 4.778 -7.390 22.810 1.00 92.00 214 PRO A O 1
ATOM 1718 N N . GLN A 1 215 ? 2.626 -6.785 22.605 1.00 87.38 215 GLN A N 1
ATOM 1719 C CA . GLN A 1 215 ? 2.331 -7.534 21.380 1.00 87.38 215 GLN A CA 1
ATOM 1720 C C . GLN A 1 215 ? 2.588 -6.712 20.105 1.00 87.38 215 GLN A C 1
ATOM 1722 O O . GLN A 1 215 ? 2.177 -7.089 19.013 1.00 87.38 215 GLN A O 1
ATOM 1727 N N . LEU A 1 216 ? 3.253 -5.562 20.198 1.00 89.56 216 LEU A N 1
ATOM 1728 C CA . LEU A 1 216 ? 3.415 -4.707 19.031 1.00 89.56 216 LEU A CA 1
ATOM 1729 C C . LEU A 1 216 ? 4.360 -5.340 17.992 1.00 89.56 216 LEU A C 1
ATOM 1731 O O . LEU A 1 216 ? 5.511 -5.644 18.292 1.00 89.56 216 LEU A O 1
ATOM 1735 N N . GLU A 1 217 ? 3.875 -5.506 16.759 1.00 83.50 217 GLU A N 1
ATOM 1736 C CA . GLU A 1 217 ? 4.628 -6.045 15.614 1.00 83.50 217 GLU A CA 1
ATOM 1737 C C . GLU A 1 217 ? 5.042 -4.949 14.629 1.00 83.50 217 GLU A C 1
ATOM 1739 O O . GLU A 1 217 ? 6.090 -5.045 13.994 1.00 83.50 217 GLU A O 1
ATOM 1744 N N . THR A 1 218 ? 4.212 -3.919 14.473 1.00 77.00 218 THR A N 1
ATOM 1745 C CA . THR A 1 218 ? 4.416 -2.817 13.534 1.00 77.00 218 THR A CA 1
ATOM 1746 C C . THR A 1 218 ? 4.202 -1.491 14.235 1.00 77.00 218 THR A C 1
ATOM 1748 O O . THR A 1 218 ? 3.138 -1.231 14.803 1.00 77.00 218 THR A O 1
ATOM 1751 N N . LEU A 1 219 ? 5.208 -0.628 14.148 1.00 88.00 219 LEU A N 1
ATOM 1752 C CA . LEU A 1 219 ? 5.184 0.693 14.748 1.00 88.00 219 LEU A CA 1
ATOM 1753 C C . LEU A 1 219 ? 5.626 1.737 13.727 1.00 88.00 219 LEU A C 1
ATOM 1755 O O . LEU A 1 219 ? 6.753 1.713 13.231 1.00 88.00 219 LEU A O 1
ATOM 1759 N N . ASN A 1 220 ? 4.733 2.679 13.436 1.00 78.62 220 ASN A N 1
ATOM 1760 C CA . ASN A 1 220 ? 5.038 3.811 12.576 1.00 78.62 220 ASN A CA 1
ATOM 1761 C C . ASN A 1 220 ? 5.242 5.086 13.410 1.00 78.62 220 ASN A C 1
ATOM 1763 O O . ASN A 1 220 ? 4.302 5.598 14.024 1.00 78.62 220 ASN A O 1
ATOM 1767 N N . LEU A 1 221 ? 6.480 5.592 13.405 1.00 87.44 221 LEU A N 1
ATOM 1768 C CA . LEU A 1 221 ? 6.918 6.816 14.083 1.00 87.44 221 LEU A CA 1
ATOM 1769 C C . LEU A 1 221 ? 7.411 7.873 13.089 1.00 87.44 221 LEU A C 1
ATOM 1771 O O . LEU A 1 221 ? 8.172 8.771 13.456 1.00 87.44 221 LEU A O 1
ATOM 1775 N N . THR A 1 222 ? 6.975 7.794 11.832 1.00 81.12 222 THR A N 1
ATOM 1776 C CA . THR A 1 222 ? 7.341 8.762 10.803 1.00 81.12 222 THR A CA 1
ATOM 1777 C C . THR A 1 222 ? 7.126 10.206 11.288 1.00 81.12 222 THR A C 1
ATOM 1779 O O . THR A 1 222 ? 6.051 10.561 11.780 1.00 81.12 222 THR A O 1
ATOM 1782 N N . CYS A 1 223 ? 8.125 11.068 11.097 1.00 76.81 223 CYS A N 1
ATOM 1783 C CA . CYS A 1 223 ? 8.148 12.482 11.485 1.00 76.81 223 CYS A CA 1
ATOM 1784 C C . CYS A 1 223 ? 8.001 12.743 13.001 1.00 76.81 223 CYS A C 1
ATOM 1786 O O . CYS A 1 223 ? 7.630 13.851 13.413 1.00 76.81 223 CYS A O 1
ATOM 1788 N N . CYS A 1 224 ? 8.305 11.760 13.854 1.00 84.00 224 CYS A N 1
ATOM 1789 C CA . CYS A 1 224 ? 8.399 11.934 15.305 1.00 84.00 224 CYS A CA 1
ATOM 1790 C C . CYS A 1 224 ? 9.775 12.492 15.711 1.00 84.00 224 CYS A C 1
ATOM 1792 O O . CYS A 1 224 ? 10.578 11.832 16.362 1.00 84.00 224 CYS A O 1
ATOM 1794 N N . HIS A 1 225 ? 10.041 13.736 15.314 1.00 87.19 225 HIS A N 1
ATOM 1795 C CA . HIS A 1 225 ? 11.365 14.373 15.321 1.00 87.19 225 HIS A CA 1
ATOM 1796 C C . HIS A 1 225 ? 12.055 14.546 16.692 1.00 87.19 225 HIS A C 1
ATOM 1798 O O . HIS A 1 225 ? 13.234 14.891 16.732 1.00 87.19 225 HIS A O 1
ATOM 1804 N N . ASN A 1 226 ? 11.351 14.339 17.810 1.00 90.88 226 ASN A N 1
ATOM 1805 C CA . ASN A 1 226 ? 11.896 14.489 19.167 1.00 90.88 226 ASN A CA 1
ATOM 1806 C C . ASN A 1 226 ? 12.411 13.176 19.788 1.00 90.88 226 ASN A C 1
ATOM 1808 O O . ASN A 1 226 ? 12.856 13.195 20.935 1.00 90.88 226 ASN A O 1
ATOM 1812 N N . LEU A 1 227 ? 12.367 12.060 19.056 1.00 95.06 227 LEU A N 1
ATOM 1813 C CA . LEU A 1 227 ? 12.866 10.763 19.521 1.00 95.06 227 LEU A CA 1
ATOM 1814 C C . LEU A 1 227 ? 14.380 10.625 19.316 1.00 95.06 227 LEU A C 1
ATOM 1816 O O . LEU A 1 227 ? 14.910 11.054 18.292 1.00 95.06 227 LEU A O 1
ATOM 1820 N N . THR A 1 228 ? 15.063 9.999 20.275 1.00 95.31 228 THR A N 1
ATOM 1821 C CA . THR A 1 228 ? 16.519 9.762 20.250 1.00 95.31 228 THR A CA 1
ATOM 1822 C C . THR A 1 228 ? 16.842 8.270 20.312 1.00 95.31 228 THR A C 1
ATOM 1824 O O . THR A 1 228 ? 15.939 7.439 20.361 1.00 95.31 228 THR A O 1
ATOM 1827 N N . GLY A 1 229 ? 18.122 7.884 20.365 1.00 94.25 229 GLY A N 1
ATOM 1828 C CA . GLY A 1 229 ? 18.528 6.480 20.537 1.00 94.25 229 GLY A CA 1
ATOM 1829 C C . GLY A 1 229 ? 17.890 5.766 21.744 1.00 94.25 229 GLY A C 1
ATOM 1830 O O . GLY A 1 229 ? 17.651 4.561 21.691 1.00 94.25 229 GLY A O 1
ATOM 1831 N N . ARG A 1 230 ? 17.499 6.505 22.794 1.00 96.12 230 ARG A N 1
ATOM 1832 C CA . ARG A 1 230 ? 16.777 5.954 23.961 1.00 96.12 230 ARG A CA 1
ATOM 1833 C C . ARG A 1 230 ? 15.414 5.358 23.591 1.00 96.12 230 ARG A C 1
ATOM 1835 O O . ARG A 1 230 ? 14.944 4.426 24.249 1.00 96.12 230 ARG A O 1
ATOM 1842 N N . SER A 1 231 ? 14.774 5.878 22.540 1.00 96.31 231 SER A N 1
ATOM 1843 C CA . SER A 1 231 ? 13.537 5.310 21.998 1.00 96.31 231 SER A CA 1
ATOM 1844 C C . SER A 1 231 ? 13.758 3.909 21.431 1.00 96.31 231 SER A C 1
ATOM 1846 O O . SER A 1 231 ? 12.951 3.026 21.703 1.00 96.31 231 SER A O 1
ATOM 1848 N N . LEU A 1 232 ? 14.870 3.669 20.729 1.00 96.06 232 LEU A N 1
ATOM 1849 C CA . LEU A 1 232 ? 15.211 2.359 20.167 1.00 96.06 232 LEU A CA 1
ATOM 1850 C C . LEU A 1 232 ? 15.513 1.332 21.256 1.00 96.06 232 LEU A C 1
ATOM 1852 O O . LEU A 1 232 ? 15.056 0.194 21.174 1.00 96.06 232 LEU A O 1
ATOM 1856 N N . GLU A 1 233 ? 16.216 1.740 22.313 1.00 93.56 233 GLU A N 1
ATOM 1857 C CA . GLU A 1 233 ? 16.428 0.886 23.483 1.00 93.56 233 GLU A CA 1
ATOM 1858 C C . GLU A 1 233 ? 15.094 0.516 24.148 1.00 93.56 233 GLU A C 1
ATOM 1860 O O . GLU A 1 233 ? 14.853 -0.648 24.477 1.00 93.56 233 GLU A O 1
ATOM 1865 N N . SER A 1 234 ? 14.192 1.490 24.287 1.00 94.44 234 SER A N 1
ATOM 1866 C CA . SER A 1 234 ? 12.851 1.259 24.832 1.00 94.44 234 SER A CA 1
ATOM 1867 C C . SER A 1 234 ? 12.035 0.319 23.942 1.00 94.44 234 SER A C 1
ATOM 1869 O O . SER A 1 234 ? 11.434 -0.622 24.444 1.00 94.44 234 SER A O 1
ATOM 1871 N N . ILE A 1 235 ? 12.053 0.519 22.624 1.00 95.50 235 ILE A N 1
ATOM 1872 C CA . ILE A 1 235 ? 11.370 -0.351 21.661 1.00 95.50 235 ILE A CA 1
ATOM 1873 C C . ILE A 1 235 ? 11.899 -1.783 21.769 1.00 95.50 235 ILE A C 1
ATOM 1875 O O . ILE A 1 235 ? 11.117 -2.713 21.933 1.00 95.50 235 ILE A O 1
ATOM 1879 N N . ARG A 1 236 ? 13.223 -1.957 21.735 1.00 92.81 236 ARG A N 1
ATOM 1880 C CA . ARG A 1 236 ? 13.874 -3.270 21.822 1.00 92.81 236 ARG A CA 1
ATOM 1881 C C . ARG A 1 236 ? 13.519 -4.007 23.113 1.00 92.81 236 ARG A C 1
ATOM 1883 O O . ARG A 1 236 ? 13.306 -5.212 23.090 1.00 92.81 236 ARG A O 1
ATOM 1890 N N . THR A 1 237 ? 13.507 -3.298 24.240 1.00 90.69 237 THR A N 1
ATOM 1891 C CA . THR A 1 237 ? 13.286 -3.906 25.563 1.00 90.69 237 THR A CA 1
ATOM 1892 C C . THR A 1 237 ? 11.819 -4.193 25.854 1.00 90.69 237 THR A C 1
ATOM 1894 O O . THR A 1 237 ? 11.524 -5.132 26.586 1.00 90.69 237 THR A O 1
ATOM 1897 N N . VAL A 1 238 ? 10.905 -3.394 25.304 1.00 92.12 238 VAL A N 1
ATOM 1898 C CA . VAL A 1 238 ? 9.478 -3.453 25.641 1.00 92.12 238 VAL A CA 1
ATOM 1899 C C . VAL A 1 238 ? 8.645 -4.176 24.575 1.00 92.12 238 VAL A C 1
ATOM 1901 O O . VAL A 1 238 ? 7.629 -4.780 24.910 1.00 92.12 238 VAL A O 1
ATOM 1904 N N . CYS A 1 239 ? 9.076 -4.169 23.310 1.00 91.88 239 CYS A N 1
ATOM 1905 C CA . CYS A 1 239 ? 8.358 -4.768 22.182 1.00 91.88 239 CYS A CA 1
ATOM 1906 C C . CYS A 1 239 ? 9.220 -5.849 21.495 1.00 91.88 239 CYS A C 1
ATOM 1908 O O . CYS A 1 239 ? 9.706 -5.638 20.381 1.00 91.88 239 CYS A O 1
ATOM 1910 N N . PRO A 1 240 ? 9.415 -7.026 22.122 1.00 87.94 240 PRO A N 1
ATOM 1911 C CA . PRO A 1 240 ? 10.296 -8.078 21.599 1.00 87.94 240 PRO A CA 1
ATOM 1912 C C . PRO A 1 240 ? 9.800 -8.691 20.280 1.00 87.94 240 PRO A C 1
ATOM 1914 O O . PRO A 1 240 ? 10.579 -9.289 19.540 1.00 87.94 240 PRO A O 1
ATOM 1917 N N . HIS A 1 241 ? 8.510 -8.541 19.970 1.00 88.25 241 HIS A N 1
ATOM 1918 C CA . HIS A 1 241 ? 7.879 -9.043 18.749 1.00 88.25 241 HIS A CA 1
ATOM 1919 C C . HIS A 1 241 ? 7.842 -8.020 17.610 1.00 88.25 241 HIS A C 1
ATOM 1921 O O . HIS A 1 241 ? 7.235 -8.303 16.576 1.00 88.25 241 HIS A O 1
ATOM 1927 N N . LEU A 1 242 ? 8.477 -6.854 17.768 1.00 90.56 242 LEU A N 1
ATOM 1928 C CA . LEU A 1 242 ? 8.455 -5.827 16.737 1.00 90.56 242 LEU A CA 1
ATOM 1929 C C . LEU A 1 242 ? 9.225 -6.291 15.492 1.00 90.56 242 LEU A C 1
ATOM 1931 O O . LEU A 1 242 ? 10.418 -6.579 15.551 1.00 90.56 242 LEU A O 1
ATOM 1935 N N . ARG A 1 243 ? 8.522 -6.334 14.359 1.00 78.75 243 ARG A N 1
ATOM 1936 C CA . ARG A 1 243 ? 9.022 -6.774 13.050 1.00 78.75 243 ARG A CA 1
ATOM 1937 C C . ARG A 1 243 ? 9.219 -5.626 12.077 1.00 78.75 243 ARG A C 1
ATOM 1939 O O . ARG A 1 243 ? 10.116 -5.703 11.241 1.00 78.75 243 ARG A O 1
ATOM 1946 N N . HIS A 1 244 ? 8.390 -4.591 12.182 1.00 76.06 244 HIS A N 1
ATOM 1947 C CA . HIS A 1 244 ? 8.375 -3.458 11.264 1.00 76.06 244 HIS A CA 1
ATOM 1948 C C . HIS A 1 244 ? 8.442 -2.150 12.046 1.00 76.06 244 HIS A C 1
ATOM 1950 O O . HIS A 1 244 ? 7.580 -1.864 12.882 1.00 76.06 244 HIS A O 1
ATOM 1956 N N . LEU A 1 245 ? 9.454 -1.340 11.748 1.00 85.25 245 LEU A N 1
ATOM 1957 C CA . LEU A 1 245 ? 9.641 -0.036 12.368 1.00 85.25 245 LEU A CA 1
ATOM 1958 C C . LEU A 1 245 ? 9.871 1.031 11.297 1.00 85.25 245 LEU A C 1
ATOM 1960 O O . LEU A 1 245 ? 10.756 0.891 10.456 1.00 85.25 245 LEU A O 1
ATOM 1964 N N . ASN A 1 246 ? 9.091 2.112 11.346 1.00 78.81 246 ASN A N 1
ATOM 1965 C CA . ASN A 1 246 ? 9.297 3.273 10.482 1.00 78.81 246 ASN A CA 1
ATOM 1966 C C . ASN A 1 246 ? 9.791 4.480 11.288 1.00 78.81 246 ASN A C 1
ATOM 1968 O O . ASN A 1 246 ? 9.088 4.965 12.177 1.00 78.81 246 ASN A O 1
ATOM 1972 N N . LEU A 1 247 ? 10.987 4.960 10.945 1.00 83.12 247 LEU A N 1
ATOM 1973 C CA . LEU A 1 247 ? 11.682 6.105 11.538 1.00 83.12 247 LEU A CA 1
ATOM 1974 C C . LEU A 1 247 ? 11.976 7.201 10.497 1.00 83.12 247 LEU A C 1
ATOM 1976 O O . LEU A 1 247 ? 12.822 8.067 10.733 1.00 83.12 247 LEU A O 1
ATOM 1980 N N . PHE A 1 248 ? 11.290 7.197 9.349 1.00 77.38 248 PHE A N 1
ATOM 1981 C CA . PHE A 1 248 ? 11.404 8.259 8.349 1.00 77.38 248 PHE A CA 1
ATOM 1982 C C . PHE A 1 248 ? 11.172 9.631 9.001 1.00 77.38 248 PHE A C 1
ATOM 1984 O O . PHE A 1 248 ? 10.181 9.833 9.703 1.00 77.38 248 PHE A O 1
ATOM 1991 N N . GLY A 1 249 ? 12.078 10.591 8.804 1.00 72.06 249 GLY A N 1
ATOM 1992 C CA . GLY A 1 249 ? 11.969 11.916 9.423 1.00 72.06 249 GLY A CA 1
ATOM 1993 C C . GLY A 1 249 ? 12.141 11.929 10.953 1.00 72.06 249 GLY A C 1
ATOM 1994 O O . GLY A 1 249 ? 11.554 12.780 11.627 1.00 72.06 249 GLY A O 1
ATOM 1995 N N . VAL A 1 250 ? 12.920 10.996 11.518 1.00 83.31 250 VAL A N 1
ATOM 1996 C CA . VAL A 1 250 ? 13.336 10.978 12.936 1.00 83.31 250 VAL A CA 1
ATOM 1997 C C . VAL A 1 250 ? 14.852 11.243 13.038 1.00 83.31 250 VAL A C 1
ATOM 1999 O O . VAL A 1 250 ? 15.642 10.315 13.202 1.00 83.31 250 VAL A O 1
ATOM 2002 N N . PRO A 1 251 ? 15.302 12.507 12.917 1.00 82.00 251 PRO A N 1
ATOM 2003 C CA . PRO A 1 251 ? 16.714 12.830 12.683 1.00 82.00 251 PRO A CA 1
ATOM 2004 C C . PRO A 1 251 ? 17.617 12.748 13.923 1.00 82.00 251 PRO A C 1
ATOM 2006 O O . PRO A 1 251 ? 18.828 12.839 13.788 1.00 82.00 251 PRO A O 1
ATOM 2009 N N . ARG A 1 252 ? 17.060 12.632 15.137 1.00 89.31 252 ARG A N 1
ATOM 2010 C CA . ARG A 1 252 ? 17.815 12.723 16.407 1.00 89.31 252 ARG A CA 1
ATOM 2011 C C . ARG A 1 252 ? 18.260 11.378 16.988 1.00 89.31 252 ARG A C 1
ATOM 2013 O O . ARG A 1 252 ? 18.805 11.324 18.090 1.00 89.31 252 ARG A O 1
ATOM 2020 N N . ILE A 1 253 ? 18.002 10.281 16.291 1.00 90.81 253 ILE A N 1
ATOM 2021 C CA . ILE A 1 253 ? 18.591 8.983 16.628 1.00 90.81 253 ILE A CA 1
ATOM 2022 C C . ILE A 1 253 ? 20.049 9.036 16.159 1.00 90.81 253 ILE A C 1
ATOM 2024 O O . ILE A 1 253 ? 20.270 9.489 15.048 1.00 90.81 253 ILE A O 1
ATOM 2028 N N . SER A 1 254 ? 21.033 8.603 16.955 1.00 89.62 254 SER A N 1
ATOM 2029 C CA . SER A 1 254 ? 22.445 8.555 16.519 1.00 89.62 254 SER A CA 1
ATOM 2030 C C . SER A 1 254 ? 22.738 7.303 15.685 1.00 89.62 254 SER A C 1
ATOM 2032 O O . SER A 1 254 ? 21.924 6.370 15.662 1.00 89.62 254 SER A O 1
ATOM 2034 N N . ASP A 1 255 ? 23.849 7.304 14.948 1.00 88.19 255 ASP A N 1
ATOM 2035 C CA . ASP A 1 255 ? 24.207 6.190 14.064 1.00 88.19 255 ASP A CA 1
ATOM 2036 C C . ASP A 1 255 ? 24.547 4.945 14.899 1.00 88.19 255 ASP A C 1
ATOM 2038 O O . ASP A 1 255 ? 24.101 3.839 14.593 1.00 88.19 255 ASP A O 1
ATOM 2042 N N . GLU A 1 256 ? 25.229 5.139 16.031 1.00 86.88 256 GLU A N 1
ATOM 2043 C CA . GLU A 1 256 ? 25.575 4.085 16.989 1.00 86.88 256 GLU A CA 1
ATOM 2044 C C . GLU A 1 256 ? 24.325 3.425 17.564 1.00 86.88 256 GLU A C 1
ATOM 2046 O O . GLU A 1 256 ? 24.235 2.200 17.624 1.00 86.88 256 GLU A O 1
ATOM 2051 N N . ALA A 1 257 ? 23.338 4.231 17.969 1.00 90.12 257 ALA A N 1
ATOM 2052 C CA . ALA A 1 257 ? 22.095 3.716 18.528 1.00 90.12 257 ALA A CA 1
ATOM 2053 C C . ALA A 1 257 ? 21.311 2.894 17.496 1.00 90.12 257 ALA A C 1
ATOM 2055 O O . ALA A 1 257 ? 20.694 1.884 17.837 1.00 90.12 257 ALA A O 1
ATOM 2056 N N . LEU A 1 258 ? 21.344 3.317 16.232 1.00 90.19 258 LEU A N 1
ATOM 2057 C CA . LEU A 1 258 ? 20.701 2.613 15.132 1.00 90.19 258 LEU A CA 1
ATOM 2058 C C . LEU A 1 258 ? 21.399 1.283 14.825 1.00 90.19 258 LEU A C 1
ATOM 2060 O O . LEU A 1 258 ? 20.720 0.263 14.715 1.00 90.19 258 LEU A O 1
ATOM 2064 N N . LEU A 1 259 ? 22.732 1.276 14.730 1.00 87.19 259 LEU A N 1
ATOM 2065 C CA . LEU A 1 259 ? 23.510 0.049 14.557 1.00 87.19 259 LEU A CA 1
ATOM 2066 C C . LEU A 1 259 ? 23.286 -0.928 15.701 1.00 87.19 259 LEU A C 1
ATOM 2068 O O . LEU A 1 259 ? 23.010 -2.102 15.477 1.00 87.19 259 LEU A O 1
ATOM 2072 N N . GLN A 1 260 ? 23.359 -0.438 16.936 1.00 88.00 260 GLN A N 1
ATOM 2073 C CA . GLN A 1 260 ? 23.125 -1.261 18.110 1.00 88.00 260 GLN A CA 1
ATOM 2074 C C . GLN A 1 260 ? 21.721 -1.874 18.075 1.00 88.00 260 GLN A C 1
ATOM 2076 O O . GLN A 1 260 ? 21.551 -3.056 18.371 1.00 88.00 260 GLN A O 1
ATOM 2081 N N . PHE A 1 261 ? 20.713 -1.102 17.670 1.00 93.25 261 PHE A N 1
ATOM 2082 C CA . PHE A 1 261 ? 19.365 -1.621 17.480 1.00 93.25 261 PHE A CA 1
ATOM 2083 C C . PHE A 1 261 ? 19.306 -2.684 16.374 1.00 93.25 261 PHE A C 1
ATOM 2085 O O . PHE A 1 261 ? 18.747 -3.753 16.602 1.00 93.25 261 PHE A O 1
ATOM 2092 N N . LEU A 1 262 ? 19.932 -2.446 15.218 1.00 87.62 262 LEU A N 1
ATOM 2093 C CA . LEU A 1 262 ? 20.025 -3.416 14.122 1.00 87.62 262 LEU A CA 1
ATOM 2094 C C . LEU A 1 262 ? 20.748 -4.704 14.517 1.00 87.62 262 LEU A C 1
ATOM 2096 O O . LEU A 1 262 ? 20.379 -5.760 14.021 1.00 87.62 262 LEU A O 1
ATOM 2100 N N . CYS A 1 263 ? 21.733 -4.658 15.412 1.00 84.50 263 CYS A N 1
ATOM 2101 C CA . CYS A 1 263 ? 22.405 -5.856 15.915 1.00 84.50 263 CYS A CA 1
ATOM 2102 C C . CYS A 1 263 ? 21.539 -6.629 16.920 1.00 84.50 263 CYS A C 1
ATOM 2104 O O . CYS A 1 263 ? 21.543 -7.856 16.918 1.00 84.50 263 CYS A O 1
ATOM 2106 N N . LEU A 1 264 ? 20.804 -5.919 17.783 1.00 85.69 264 LEU A N 1
ATOM 2107 C CA . LEU A 1 264 ? 20.156 -6.510 18.960 1.00 85.69 264 LEU A CA 1
ATOM 2108 C C . LEU A 1 264 ? 18.648 -6.762 18.809 1.00 85.69 264 LEU A C 1
ATOM 2110 O O . LEU A 1 264 ? 18.061 -7.442 19.647 1.00 85.69 264 LEU A O 1
ATOM 2114 N N . ALA A 1 265 ? 17.979 -6.186 17.809 1.00 87.19 265 ALA A N 1
ATOM 2115 C CA . ALA A 1 265 ? 16.540 -6.357 17.618 1.00 87.19 265 ALA A CA 1
ATOM 2116 C C . ALA A 1 265 ? 16.244 -7.705 16.946 1.00 87.19 265 ALA A C 1
ATOM 2118 O O . ALA A 1 265 ? 16.270 -7.811 15.722 1.00 87.19 265 ALA A O 1
ATOM 2119 N N . GLU A 1 266 ? 16.002 -8.748 17.739 1.00 85.19 266 GLU A N 1
ATOM 2120 C CA . GLU A 1 266 ? 15.911 -10.146 17.281 1.00 85.19 266 GLU A CA 1
ATOM 2121 C C . GLU A 1 266 ? 14.806 -10.393 16.242 1.00 85.19 266 GLU A C 1
ATOM 2123 O O . GLU A 1 266 ? 15.063 -11.037 15.229 1.00 85.19 266 GLU A O 1
ATOM 2128 N N . SER A 1 267 ? 13.612 -9.830 16.452 1.00 85.12 267 SER A N 1
ATOM 2129 C CA . SER A 1 267 ? 12.436 -10.050 15.591 1.00 85.12 267 SER A CA 1
ATOM 2130 C C . SER A 1 267 ? 12.325 -9.089 14.403 1.00 85.12 267 SER A C 1
ATOM 2132 O O . SER A 1 267 ? 11.383 -9.206 13.616 1.00 85.12 267 SER A O 1
ATOM 2134 N N . LEU A 1 268 ? 13.230 -8.115 14.281 1.00 85.62 268 LEU A N 1
ATOM 2135 C CA . LEU A 1 268 ? 13.121 -7.068 13.270 1.00 85.62 268 LEU A CA 1
ATOM 2136 C C . LEU A 1 268 ? 13.313 -7.656 11.867 1.00 85.62 268 LEU A C 1
ATOM 2138 O O . LEU A 1 268 ? 14.235 -8.427 11.635 1.00 85.62 268 LEU A O 1
ATOM 2142 N N . SER A 1 269 ? 12.449 -7.261 10.935 1.00 68.81 269 SER A N 1
ATOM 2143 C CA . SER A 1 269 ? 12.480 -7.690 9.527 1.00 68.81 269 SER A CA 1
ATOM 2144 C C . SER A 1 269 ? 12.442 -6.519 8.545 1.00 68.81 269 SER A C 1
ATOM 2146 O O . SER A 1 269 ? 12.830 -6.668 7.391 1.00 68.81 269 SER A O 1
ATOM 2148 N N . TYR A 1 270 ? 12.002 -5.343 8.996 1.00 71.69 270 TYR A N 1
ATOM 2149 C CA . TYR A 1 270 ? 11.901 -4.138 8.183 1.00 71.69 270 TYR A CA 1
ATOM 2150 C C . TYR A 1 270 ? 12.203 -2.897 9.021 1.00 71.69 270 TYR A C 1
ATOM 2152 O O . TYR A 1 270 ? 11.622 -2.709 10.098 1.00 71.69 270 TYR A O 1
ATOM 2160 N N . LEU A 1 271 ? 13.065 -2.030 8.495 1.00 76.94 271 LEU A N 1
ATOM 2161 C CA . LEU A 1 271 ? 13.432 -0.762 9.104 1.00 76.94 271 LEU A CA 1
ATOM 2162 C C . LEU A 1 271 ? 13.510 0.347 8.052 1.00 76.94 271 LEU A C 1
ATOM 2164 O O . LEU A 1 271 ? 14.332 0.290 7.142 1.00 76.94 271 LEU A O 1
ATOM 2168 N N . ASP A 1 272 ? 12.691 1.383 8.216 1.00 73.94 272 ASP A N 1
ATOM 2169 C CA . ASP A 1 272 ? 12.715 2.570 7.356 1.00 73.94 272 ASP A CA 1
ATOM 2170 C C . ASP A 1 272 ? 13.399 3.752 8.044 1.00 73.94 272 ASP A C 1
ATOM 2172 O O . ASP A 1 272 ? 12.951 4.220 9.093 1.00 73.94 272 ASP A O 1
ATOM 2176 N N . ILE A 1 273 ? 14.479 4.231 7.427 1.00 74.19 273 ILE A N 1
ATOM 2177 C CA . ILE A 1 273 ? 15.286 5.391 7.816 1.00 74.19 273 ILE A CA 1
ATOM 2178 C C . ILE A 1 273 ? 15.551 6.318 6.612 1.00 74.19 273 ILE A C 1
ATOM 2180 O O . ILE A 1 273 ? 16.565 7.016 6.582 1.00 74.19 273 ILE A O 1
ATOM 2184 N N . PHE A 1 274 ? 14.665 6.343 5.608 1.00 56.56 274 PHE A N 1
ATOM 2185 C CA . PHE A 1 274 ? 14.924 6.940 4.285 1.00 56.56 274 PHE A CA 1
ATOM 2186 C C . PHE A 1 274 ? 15.359 8.419 4.291 1.00 56.56 274 PHE A C 1
ATOM 2188 O O . PHE A 1 274 ? 16.072 8.853 3.393 1.00 56.56 274 PHE A O 1
ATOM 2195 N N . ASP A 1 275 ? 14.976 9.212 5.295 1.00 63.41 275 ASP A N 1
ATOM 2196 C CA . ASP A 1 275 ? 15.350 10.638 5.382 1.00 63.41 275 ASP A CA 1
ATOM 2197 C C . ASP A 1 275 ? 16.648 10.910 6.150 1.00 63.41 275 ASP A C 1
ATOM 2199 O O . ASP A 1 275 ? 17.048 12.061 6.330 1.00 63.41 275 ASP A O 1
ATOM 2203 N N . ARG A 1 276 ? 17.266 9.867 6.707 1.00 68.06 276 ARG A N 1
ATOM 2204 C CA . ARG A 1 276 ? 18.355 10.019 7.666 1.00 68.06 276 ARG A CA 1
ATOM 2205 C C . ARG A 1 276 ? 19.682 10.235 6.942 1.00 68.06 276 ARG A C 1
ATOM 2207 O O . ARG A 1 276 ? 20.067 9.431 6.096 1.00 68.06 276 ARG A O 1
ATOM 2214 N N . LYS A 1 277 ? 20.407 11.279 7.349 1.00 66.50 277 LYS A N 1
ATOM 2215 C CA . LYS A 1 277 ? 21.826 11.458 7.026 1.00 66.50 277 LYS A CA 1
ATOM 2216 C C . LYS A 1 277 ? 22.663 10.715 8.063 1.00 66.50 277 LYS A C 1
ATOM 2218 O O . LYS A 1 277 ? 22.484 10.961 9.254 1.00 66.50 277 LYS A O 1
ATOM 2223 N N . PHE A 1 278 ? 23.530 9.819 7.609 1.00 68.88 278 PHE A N 1
ATOM 2224 C CA . PHE A 1 278 ? 24.564 9.236 8.460 1.00 68.88 278 PHE A CA 1
ATOM 2225 C C . PHE A 1 278 ? 25.700 10.246 8.637 1.00 68.88 278 PHE A C 1
ATOM 2227 O O . PHE A 1 278 ? 26.026 10.989 7.710 1.00 68.88 278 PHE A O 1
ATOM 2234 N N . GLU A 1 279 ? 26.280 10.289 9.831 1.00 72.88 279 GLU A N 1
ATOM 2235 C CA . GLU A 1 279 ? 27.428 11.141 10.148 1.00 72.88 279 GLU A CA 1
ATOM 2236 C C . GLU A 1 279 ? 28.710 10.613 9.482 1.00 72.88 279 GLU A C 1
ATOM 2238 O O . GLU A 1 279 ? 29.598 11.394 9.143 1.00 72.88 279 GLU A O 1
ATOM 2243 N N . SER A 1 280 ? 28.786 9.298 9.245 1.00 73.00 280 SER A N 1
ATOM 2244 C CA . SER A 1 280 ? 29.905 8.621 8.579 1.00 73.00 280 SER A CA 1
ATOM 2245 C C . SER A 1 280 ? 29.416 7.561 7.589 1.00 73.00 280 SER A C 1
ATOM 2247 O O . SER A 1 280 ? 28.490 6.806 7.893 1.00 73.00 280 SER A O 1
ATOM 2249 N N . SER A 1 281 ? 30.079 7.444 6.432 1.00 70.56 281 SER A N 1
ATOM 2250 C CA . SER A 1 281 ? 29.805 6.377 5.453 1.00 70.56 281 SER A CA 1
ATOM 2251 C C . SER A 1 281 ? 30.035 4.982 6.044 1.00 70.56 281 SER A C 1
ATOM 2253 O O . SER A 1 281 ? 29.265 4.067 5.773 1.00 70.56 281 SER A O 1
ATOM 2255 N N . LEU A 1 282 ? 31.002 4.849 6.960 1.00 72.94 282 LEU A N 1
ATOM 2256 C CA . LEU A 1 282 ? 31.297 3.595 7.655 1.00 72.94 282 LEU A CA 1
ATOM 2257 C C . LEU A 1 282 ? 30.092 3.074 8.455 1.00 72.94 282 LEU A C 1
ATOM 2259 O O . LEU A 1 282 ? 29.838 1.869 8.497 1.00 72.94 282 LEU A O 1
ATOM 2263 N N . TYR A 1 283 ? 29.333 3.970 9.096 1.00 76.38 283 TYR A N 1
ATOM 2264 C CA . TYR A 1 283 ? 28.139 3.579 9.847 1.00 76.38 283 TYR A CA 1
ATOM 2265 C C . TYR A 1 283 ? 27.036 3.072 8.925 1.00 76.38 283 TYR A C 1
ATOM 2267 O O . TYR A 1 283 ? 26.355 2.102 9.257 1.00 76.38 283 TYR A O 1
ATOM 2275 N N . LEU A 1 284 ? 26.887 3.696 7.759 1.00 79.25 284 LEU A N 1
ATOM 2276 C CA . LEU A 1 284 ? 25.926 3.276 6.755 1.00 79.25 284 LEU A CA 1
ATOM 2277 C C . LEU A 1 284 ? 26.280 1.907 6.155 1.00 79.25 284 LEU A C 1
ATOM 2279 O O . LEU A 1 284 ? 25.415 1.031 6.078 1.00 79.25 284 LEU A O 1
ATOM 2283 N N . GLU A 1 285 ? 27.535 1.709 5.757 1.00 75.12 285 GLU A N 1
ATOM 2284 C CA . GLU A 1 285 ? 28.044 0.432 5.240 1.00 75.12 285 GLU A CA 1
ATOM 2285 C C . GLU A 1 285 ? 27.806 -0.688 6.260 1.00 75.12 285 GLU A C 1
ATOM 2287 O O . GLU A 1 285 ? 27.185 -1.709 5.956 1.00 75.12 285 GLU A O 1
ATOM 2292 N N . THR A 1 286 ? 28.186 -0.442 7.519 1.00 78.12 286 THR A N 1
ATOM 2293 C CA . THR A 1 286 ? 27.988 -1.391 8.621 1.00 78.12 286 THR A CA 1
ATOM 2294 C C . THR A 1 286 ? 26.504 -1.688 8.848 1.00 78.12 286 THR A C 1
ATOM 2296 O O . THR A 1 286 ? 26.132 -2.846 9.051 1.00 78.12 286 THR A O 1
ATOM 2299 N N . ALA A 1 287 ? 25.632 -0.674 8.796 1.00 79.94 287 ALA A N 1
ATOM 2300 C CA . ALA A 1 287 ? 24.190 -0.847 8.981 1.00 79.94 287 ALA A CA 1
ATOM 2301 C C . ALA A 1 287 ? 23.588 -1.706 7.871 1.00 79.94 287 ALA A C 1
ATOM 2303 O O . ALA A 1 287 ? 22.781 -2.598 8.138 1.00 79.94 287 ALA A O 1
ATOM 2304 N N . THR A 1 288 ? 24.008 -1.444 6.635 1.00 77.12 288 THR A N 1
ATOM 2305 C CA . THR A 1 288 ? 23.547 -2.138 5.434 1.00 77.12 288 THR A CA 1
ATOM 2306 C C . THR A 1 288 ? 23.983 -3.598 5.446 1.00 77.12 288 THR A C 1
ATOM 2308 O O . THR A 1 288 ? 23.149 -4.483 5.249 1.00 77.12 288 THR A O 1
ATOM 2311 N N . GLU A 1 289 ? 25.251 -3.876 5.755 1.00 74.88 289 GLU A N 1
ATOM 2312 C CA . GLU A 1 289 ? 25.752 -5.250 5.845 1.00 74.88 289 GLU A CA 1
ATOM 2313 C C . GLU A 1 289 ? 25.115 -6.009 7.015 1.00 74.88 289 GLU A C 1
ATOM 2315 O O . GLU A 1 289 ? 24.684 -7.149 6.846 1.00 74.88 289 GLU A O 1
ATOM 2320 N N . THR A 1 290 ? 24.956 -5.366 8.178 1.00 75.19 290 THR A N 1
ATOM 2321 C CA . THR A 1 290 ? 24.258 -5.966 9.328 1.00 75.19 290 THR A CA 1
ATOM 2322 C C . THR A 1 290 ? 22.817 -6.322 8.970 1.00 75.19 290 THR A C 1
ATOM 2324 O O . THR A 1 290 ? 22.356 -7.428 9.255 1.00 75.19 290 THR A O 1
ATOM 2327 N N . ALA A 1 291 ? 22.097 -5.409 8.315 1.00 73.38 291 ALA A N 1
ATOM 2328 C CA . ALA A 1 291 ? 20.737 -5.662 7.863 1.00 73.38 291 ALA A CA 1
ATOM 2329 C C . ALA A 1 291 ? 20.688 -6.823 6.858 1.00 73.38 291 ALA A C 1
ATOM 2331 O O . ALA A 1 291 ? 19.871 -7.729 7.020 1.00 73.38 291 ALA A O 1
ATOM 2332 N N . ARG A 1 292 ? 21.612 -6.861 5.887 1.00 73.19 292 ARG A N 1
ATOM 2333 C CA . ARG A 1 292 ? 21.727 -7.944 4.899 1.00 73.19 292 ARG A CA 1
ATOM 2334 C C . ARG A 1 292 ? 21.944 -9.305 5.558 1.00 73.19 292 ARG A C 1
ATOM 2336 O O . ARG A 1 292 ? 21.209 -10.244 5.261 1.00 73.19 292 ARG A O 1
ATOM 2343 N N . GLN A 1 293 ? 22.904 -9.410 6.477 1.00 70.69 293 GLN A N 1
ATOM 2344 C CA . GLN A 1 293 ? 23.217 -10.657 7.190 1.00 70.69 293 GLN A CA 1
ATOM 2345 C C . GLN A 1 293 ? 22.042 -11.167 8.025 1.00 70.69 293 GLN A C 1
ATOM 2347 O O . GLN A 1 293 ? 21.846 -12.374 8.160 1.00 70.69 293 GLN A O 1
ATOM 2352 N N . ARG A 1 294 ? 21.245 -10.248 8.572 1.00 82.50 294 ARG A N 1
ATOM 2353 C CA . ARG A 1 294 ? 20.074 -10.569 9.390 1.00 82.50 294 ARG A CA 1
ATOM 2354 C C . ARG A 1 294 ? 18.773 -10.700 8.590 1.00 82.50 294 ARG A C 1
ATOM 2356 O O . ARG A 1 294 ? 17.735 -10.957 9.192 1.00 82.50 294 ARG A O 1
ATOM 2363 N N . GLY A 1 295 ? 18.808 -10.531 7.265 1.00 69.56 295 GLY A N 1
ATOM 2364 C CA . GLY A 1 295 ? 17.613 -10.568 6.415 1.00 69.56 295 GLY A CA 1
ATOM 2365 C C . GLY A 1 295 ? 16.623 -9.428 6.688 1.00 69.56 295 GLY A C 1
ATOM 2366 O O . GLY A 1 295 ? 15.423 -9.592 6.482 1.00 69.56 295 GLY A O 1
ATOM 2367 N N . ILE A 1 296 ? 17.111 -8.289 7.180 1.00 74.19 296 ILE A N 1
ATOM 2368 C CA . ILE A 1 296 ? 16.317 -7.095 7.473 1.00 74.19 296 ILE A CA 1
ATOM 2369 C C . ILE A 1 296 ? 16.255 -6.231 6.214 1.00 74.19 296 ILE A C 1
ATOM 2371 O O . ILE A 1 296 ? 17.280 -5.841 5.657 1.00 74.19 296 ILE A O 1
ATOM 2375 N N . VAL A 1 297 ? 15.048 -5.865 5.795 1.00 69.38 297 VAL A N 1
ATOM 2376 C CA . VAL A 1 297 ? 14.843 -4.865 4.746 1.00 69.38 297 VAL A CA 1
ATOM 2377 C C . VAL A 1 297 ? 15.123 -3.482 5.333 1.00 69.38 297 VAL A C 1
ATOM 2379 O O . VAL A 1 297 ? 14.319 -2.958 6.105 1.00 69.38 297 VAL A O 1
ATOM 2382 N N . LEU A 1 298 ? 16.274 -2.903 4.987 1.00 66.81 298 LEU A N 1
ATOM 2383 C CA . LEU A 1 298 ? 16.681 -1.560 5.404 1.00 66.81 298 LEU A CA 1
ATOM 2384 C C . LEU A 1 298 ? 16.421 -0.547 4.283 1.00 66.81 298 LEU A C 1
ATOM 2386 O O . LEU A 1 298 ? 17.014 -0.641 3.210 1.00 66.81 298 LEU A O 1
ATOM 2390 N N . LEU A 1 299 ? 15.563 0.442 4.536 1.00 60.78 299 LEU A N 1
ATOM 2391 C CA . LEU A 1 299 ? 15.277 1.526 3.597 1.00 60.78 299 LEU A CA 1
ATOM 2392 C C . LEU A 1 299 ? 16.030 2.804 4.000 1.00 60.78 299 LEU A C 1
ATOM 2394 O O . LEU A 1 299 ? 15.743 3.396 5.036 1.00 60.78 299 LEU A O 1
ATOM 2398 N N . HIS A 1 300 ? 16.983 3.239 3.172 1.00 63.28 300 HIS A N 1
ATOM 2399 C CA . HIS A 1 300 ? 17.860 4.395 3.399 1.00 63.28 300 HIS A CA 1
ATOM 2400 C C . HIS A 1 300 ? 18.142 5.162 2.080 1.00 63.28 300 HIS A C 1
ATOM 2402 O O . HIS A 1 300 ? 18.001 4.596 0.995 1.00 63.28 300 HIS A O 1
ATOM 2408 N N . ARG A 1 301 ? 18.524 6.448 2.175 1.00 52.44 301 ARG A N 1
ATOM 2409 C CA . ARG A 1 301 ? 18.738 7.397 1.065 1.00 52.44 301 ARG A CA 1
ATOM 2410 C C . ARG A 1 301 ? 19.928 7.072 0.139 1.00 52.44 301 ARG A C 1
ATOM 2412 O O . ARG A 1 301 ? 19.817 7.324 -1.058 1.00 52.44 301 ARG A O 1
ATOM 2419 N N . ASP A 1 302 ? 21.016 6.494 0.656 1.00 46.59 302 ASP A N 1
ATOM 2420 C CA . ASP A 1 302 ? 22.345 6.457 0.013 1.00 46.59 302 ASP A CA 1
ATOM 2421 C C . ASP A 1 302 ? 22.962 5.061 -0.200 1.00 46.59 302 ASP A C 1
ATOM 2423 O O . ASP A 1 302 ? 24.176 4.961 -0.343 1.00 46.59 302 ASP A O 1
ATOM 2427 N N . VAL A 1 303 ? 22.191 3.975 -0.353 1.00 41.12 303 VAL A N 1
ATOM 2428 C CA . VAL A 1 303 ? 22.787 2.778 -0.992 1.00 41.12 303 VAL A CA 1
ATOM 2429 C C . VAL A 1 303 ? 22.857 3.007 -2.506 1.00 41.12 303 VAL A C 1
ATOM 2431 O O . VAL A 1 303 ? 22.018 2.552 -3.287 1.00 41.12 303 VAL A O 1
ATOM 2434 N N . LYS A 1 304 ? 23.860 3.779 -2.920 1.00 39.91 304 LYS A N 1
ATOM 2435 C CA . LYS A 1 304 ? 24.604 3.517 -4.150 1.00 39.91 304 LYS A CA 1
ATOM 2436 C C . LYS A 1 304 ? 25.804 2.682 -3.724 1.00 39.91 304 LYS A C 1
ATOM 2438 O O . LYS A 1 304 ? 26.485 3.128 -2.817 1.00 39.91 304 LYS A O 1
ATOM 2443 N N . ASP A 1 305 ? 26.124 1.586 -4.411 1.00 31.66 305 ASP A N 1
ATOM 2444 C CA . ASP A 1 305 ? 27.555 1.331 -4.592 1.00 31.66 305 ASP A CA 1
ATOM 2445 C C . ASP A 1 305 ? 27.927 0.477 -5.815 1.00 31.66 305 ASP A C 1
ATOM 2447 O O . ASP A 1 305 ? 27.643 -0.721 -5.860 1.00 31.66 305 ASP A O 1
ATOM 2451 N N . PRO A 1 306 ? 28.570 1.092 -6.824 1.00 36.00 306 PRO A N 1
ATOM 2452 C CA . PRO A 1 306 ? 29.390 0.409 -7.820 1.00 36.00 306 PRO A CA 1
ATOM 2453 C C . PRO A 1 306 ? 30.873 0.230 -7.417 1.00 36.00 306 PRO A C 1
ATOM 2455 O O . PRO A 1 306 ? 31.575 -0.497 -8.117 1.00 36.00 306 PRO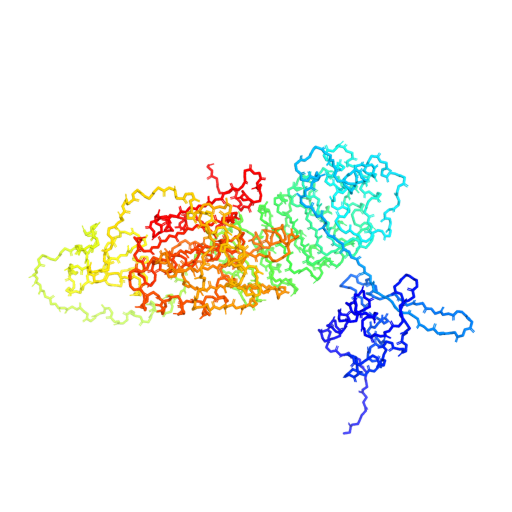 A O 1
ATOM 2458 N N . GLU A 1 307 ? 31.391 0.860 -6.352 1.00 40.50 307 GLU A N 1
ATOM 2459 C CA . GLU A 1 307 ? 32.846 0.905 -6.084 1.00 40.50 307 GLU A CA 1
ATOM 2460 C C . GLU A 1 307 ? 33.356 -0.102 -5.030 1.00 40.50 307 GLU A C 1
ATOM 2462 O O . GLU A 1 307 ? 34.527 -0.492 -5.071 1.00 40.50 307 GLU A O 1
ATOM 2467 N N . GLU A 1 308 ? 32.504 -0.641 -4.155 1.00 41.06 308 GLU A N 1
ATOM 2468 C CA . GLU A 1 308 ? 32.922 -1.587 -3.097 1.00 41.06 308 GLU A CA 1
ATOM 2469 C C . GLU A 1 308 ? 33.327 -2.997 -3.597 1.00 41.06 308 GLU A C 1
ATOM 2471 O O . GLU A 1 308 ? 34.050 -3.720 -2.910 1.00 41.06 308 GLU A O 1
ATOM 2476 N N . MET A 1 309 ? 32.967 -3.394 -4.826 1.00 38.50 309 MET A N 1
ATOM 2477 C CA . MET A 1 309 ? 33.394 -4.684 -5.407 1.00 38.50 309 MET A CA 1
ATOM 2478 C C . MET A 1 309 ? 34.808 -4.678 -6.018 1.00 38.50 309 MET A C 1
ATOM 2480 O O . MET A 1 309 ? 35.354 -5.746 -6.307 1.00 38.50 309 MET A O 1
ATOM 2484 N N . LEU A 1 310 ? 35.423 -3.509 -6.231 1.00 45.44 310 LEU A N 1
ATOM 2485 C CA . LEU A 1 310 ? 36.671 -3.384 -7.003 1.00 45.44 310 LEU A CA 1
ATOM 2486 C C . LEU A 1 310 ? 37.946 -3.295 -6.151 1.00 45.44 310 LEU A C 1
ATOM 2488 O O . LEU A 1 310 ? 39.047 -3.462 -6.680 1.00 45.44 310 LEU A O 1
ATOM 2492 N N . ARG A 1 311 ? 37.838 -3.130 -4.829 1.00 41.91 311 ARG A N 1
ATOM 2493 C CA . ARG A 1 311 ? 39.006 -3.069 -3.929 1.00 41.91 311 ARG A CA 1
ATOM 2494 C C . ARG A 1 311 ? 39.932 -4.302 -3.966 1.00 41.91 311 ARG A C 1
ATOM 2496 O O . ARG A 1 311 ? 41.146 -4.097 -3.968 1.00 41.91 311 ARG A O 1
ATOM 2503 N N . PRO A 1 312 ? 39.441 -5.555 -4.065 1.00 43.34 312 PRO A N 1
ATOM 2504 C CA . PRO A 1 312 ? 40.326 -6.712 -4.211 1.00 43.34 312 PRO A CA 1
ATOM 2505 C C . PRO A 1 312 ? 40.896 -6.883 -5.634 1.00 43.34 312 PRO A C 1
ATOM 2507 O O . PRO A 1 312 ? 41.940 -7.509 -5.798 1.00 43.34 312 PRO A O 1
ATOM 2510 N N . LEU A 1 313 ? 40.262 -6.302 -6.662 1.00 42.56 313 LEU A N 1
ATOM 2511 C CA . LEU A 1 313 ? 40.695 -6.379 -8.069 1.00 42.56 313 LEU A CA 1
ATOM 2512 C C . LEU A 1 313 ? 41.770 -5.338 -8.421 1.00 42.56 313 LEU A C 1
ATOM 2514 O O . LEU A 1 313 ? 42.691 -5.636 -9.179 1.00 42.56 313 LEU A O 1
ATOM 2518 N N . ILE A 1 314 ? 41.707 -4.144 -7.824 1.00 43.66 314 ILE A N 1
ATOM 2519 C CA . ILE A 1 314 ? 42.690 -3.068 -8.044 1.00 43.66 314 ILE A CA 1
ATOM 2520 C C . ILE A 1 314 ? 44.073 -3.445 -7.481 1.00 43.66 314 ILE A C 1
ATOM 2522 O O . ILE A 1 314 ? 45.089 -3.138 -8.104 1.00 43.66 314 ILE A O 1
ATOM 2526 N N . LEU A 1 315 ? 44.140 -4.189 -6.367 1.00 43.88 315 LEU A N 1
ATOM 2527 C CA . LEU A 1 315 ? 45.414 -4.715 -5.854 1.00 43.88 315 LEU A CA 1
ATOM 2528 C C . LEU A 1 315 ? 45.983 -5.868 -6.703 1.00 43.88 315 LEU A C 1
ATOM 2530 O O . LEU A 1 315 ? 47.197 -6.063 -6.718 1.00 43.88 315 LEU A O 1
ATOM 2534 N N . ALA A 1 316 ? 45.137 -6.610 -7.426 1.00 44.19 316 ALA A N 1
ATOM 2535 C CA . ALA A 1 316 ? 45.551 -7.753 -8.243 1.00 44.19 316 ALA A CA 1
ATOM 2536 C C . ALA A 1 316 ? 46.106 -7.359 -9.630 1.00 44.19 316 ALA A C 1
ATOM 2538 O O . ALA A 1 316 ? 46.798 -8.159 -10.258 1.00 44.19 316 ALA A O 1
ATOM 2539 N N . LEU A 1 317 ? 45.835 -6.137 -10.108 1.00 45.31 317 LEU A N 1
ATOM 2540 C CA . LEU A 1 317 ? 46.172 -5.683 -11.470 1.00 45.31 317 LEU A CA 1
ATOM 2541 C C . LEU A 1 317 ? 47.417 -4.780 -11.568 1.00 45.31 317 LEU A C 1
ATOM 2543 O O . LEU A 1 317 ? 47.886 -4.497 -12.671 1.00 45.31 317 LEU A O 1
ATOM 2547 N N . LEU A 1 318 ? 48.011 -4.382 -10.439 1.00 40.94 318 LEU A N 1
ATOM 2548 C CA . LEU A 1 318 ? 49.248 -3.587 -10.395 1.00 40.94 318 LEU A CA 1
ATOM 2549 C C . LEU A 1 318 ? 50.465 -4.209 -11.126 1.00 40.94 318 LEU A C 1
ATOM 2551 O O . LEU A 1 318 ? 51.254 -3.439 -11.674 1.00 40.94 318 LEU A O 1
ATOM 2555 N N . PRO A 1 319 ? 50.634 -5.545 -11.238 1.00 43.09 319 PRO A N 1
ATOM 2556 C CA . PRO A 1 319 ? 51.751 -6.119 -11.998 1.00 43.09 319 PRO A CA 1
ATOM 2557 C C . PRO A 1 319 ? 51.581 -6.045 -13.527 1.00 43.09 319 PRO A C 1
ATOM 2559 O O . PRO A 1 319 ? 52.568 -6.139 -14.252 1.00 43.09 319 PRO A O 1
ATOM 2562 N N . ALA A 1 320 ? 50.353 -5.883 -14.040 1.00 43.38 320 ALA A N 1
ATOM 2563 C CA . ALA A 1 320 ? 50.059 -5.958 -15.478 1.00 43.38 320 ALA A CA 1
ATOM 2564 C C . ALA A 1 320 ? 50.266 -4.624 -16.225 1.00 43.38 320 ALA A C 1
ATOM 2566 O O . ALA A 1 320 ? 50.443 -4.609 -17.442 1.00 43.38 320 ALA A O 1
ATOM 2567 N N . LEU A 1 321 ? 50.295 -3.500 -15.503 1.00 38.38 321 LEU A N 1
ATOM 2568 C CA . LEU A 1 321 ? 50.423 -2.151 -16.072 1.00 38.38 321 LEU A CA 1
ATOM 2569 C C . LEU A 1 321 ? 51.856 -1.764 -16.483 1.00 38.38 321 LEU A C 1
ATOM 2571 O O . LEU A 1 321 ? 52.052 -0.709 -17.081 1.00 38.38 321 LEU A O 1
ATOM 2575 N N . LEU A 1 322 ? 52.854 -2.616 -16.228 1.00 37.81 322 LEU A N 1
ATOM 2576 C CA . LEU A 1 322 ? 54.258 -2.361 -16.581 1.00 37.81 322 LEU A CA 1
ATOM 2577 C C . LEU A 1 322 ? 54.689 -2.912 -17.954 1.00 37.81 322 LEU A C 1
ATOM 2579 O O . LEU A 1 322 ? 55.831 -2.692 -18.348 1.00 37.81 322 LEU A O 1
ATOM 2583 N N . LEU A 1 323 ? 53.812 -3.596 -18.703 1.00 40.47 323 LEU A N 1
ATOM 2584 C CA . LEU A 1 323 ? 54.201 -4.304 -19.939 1.00 40.47 323 LEU A CA 1
ATOM 2585 C C . LEU A 1 323 ? 53.651 -3.740 -21.259 1.00 40.47 323 LEU A C 1
ATOM 2587 O O . LEU A 1 323 ? 53.980 -4.270 -22.316 1.00 40.47 323 LEU A O 1
ATOM 2591 N N . ALA A 1 324 ? 52.872 -2.658 -21.259 1.00 35.44 324 ALA A N 1
ATOM 2592 C CA . ALA A 1 324 ? 52.300 -2.114 -22.496 1.00 35.44 324 ALA A CA 1
ATOM 2593 C C . ALA A 1 324 ? 53.001 -0.825 -22.959 1.00 35.44 324 ALA A C 1
ATOM 2595 O O . ALA A 1 324 ? 52.398 0.241 -23.047 1.00 35.44 324 ALA A O 1
ATOM 2596 N N . SER A 1 325 ? 54.290 -0.928 -23.282 1.00 39.97 325 SER A N 1
ATOM 2597 C CA . SER A 1 325 ? 55.030 0.073 -24.053 1.00 39.97 325 SER A CA 1
ATOM 2598 C C . SER A 1 325 ? 55.400 -0.501 -25.423 1.00 39.97 325 SER A C 1
ATOM 2600 O O . SER A 1 325 ? 56.429 -1.147 -25.577 1.00 39.97 325 SER A O 1
ATOM 2602 N N . SER A 1 326 ? 54.547 -0.294 -26.432 1.00 36.12 326 SER A N 1
ATOM 2603 C CA . SER A 1 326 ? 54.922 -0.096 -27.852 1.00 36.12 326 SER A CA 1
ATOM 2604 C C . SER A 1 326 ? 53.739 -0.317 -28.800 1.00 36.12 326 SER A C 1
ATOM 2606 O O . SER A 1 326 ? 53.163 -1.396 -28.843 1.00 36.12 326 SER A O 1
ATOM 2608 N N . ALA A 1 327 ? 53.411 0.714 -29.584 1.00 33.28 327 ALA A N 1
ATOM 2609 C CA . ALA A 1 327 ? 53.108 0.666 -31.026 1.00 33.28 327 ALA A CA 1
ATOM 2610 C C . ALA A 1 327 ? 52.305 1.915 -31.426 1.00 33.28 327 ALA A C 1
ATOM 2612 O O . ALA A 1 327 ? 51.314 2.270 -30.794 1.00 33.28 327 ALA A O 1
ATOM 2613 N N . GLY A 1 328 ? 52.774 2.614 -32.461 1.00 30.38 328 GLY A N 1
ATOM 2614 C CA . GLY A 1 328 ? 52.279 3.926 -32.866 1.00 30.38 328 GLY A CA 1
ATOM 2615 C C . GLY A 1 328 ? 51.412 3.971 -34.131 1.00 30.38 328 GLY A C 1
ATOM 2616 O O . GLY A 1 328 ? 51.352 3.031 -34.910 1.00 30.38 328 GLY A O 1
ATOM 2617 N N . ARG A 1 329 ? 50.862 5.183 -34.317 1.00 33.03 329 ARG A N 1
ATOM 2618 C CA . ARG A 1 329 ? 50.435 5.922 -35.530 1.00 33.03 329 ARG A CA 1
ATOM 2619 C C . ARG A 1 329 ? 49.249 5.440 -36.402 1.00 33.03 329 ARG A C 1
ATOM 2621 O O . ARG A 1 329 ? 49.398 4.639 -37.309 1.00 33.03 329 ARG A O 1
ATOM 2628 N N . ALA A 1 330 ? 48.170 6.226 -36.255 1.00 32.25 330 ALA A N 1
ATOM 2629 C CA . ALA A 1 330 ? 47.553 7.108 -37.267 1.00 32.25 330 ALA A CA 1
ATOM 2630 C C . ALA A 1 330 ? 46.394 6.597 -38.155 1.00 32.25 330 ALA A C 1
ATOM 2632 O O . ALA A 1 330 ? 46.577 6.142 -39.276 1.00 32.25 330 ALA A O 1
ATOM 2633 N N . GLY A 1 331 ? 45.180 6.923 -37.704 1.00 33.94 331 GLY A N 1
ATOM 2634 C CA . GLY A 1 331 ? 44.060 7.442 -38.496 1.00 33.94 331 GLY A CA 1
ATOM 2635 C C . GLY A 1 331 ? 43.232 8.316 -37.547 1.00 33.94 331 GLY A C 1
ATOM 2636 O O . GLY A 1 331 ? 43.084 7.933 -36.387 1.00 33.94 331 GLY A O 1
ATOM 2637 N N . ARG A 1 332 ? 42.774 9.512 -37.948 1.00 45.38 332 ARG A N 1
ATOM 2638 C CA . ARG A 1 332 ? 41.910 10.342 -37.082 1.00 45.38 332 ARG A CA 1
ATOM 2639 C C . ARG A 1 332 ? 40.597 9.588 -36.864 1.00 45.38 332 ARG A C 1
ATOM 2641 O O . ARG A 1 332 ? 39.735 9.600 -37.732 1.00 45.38 332 ARG A O 1
ATOM 2648 N N . ARG A 1 333 ? 40.505 8.884 -35.742 1.00 52.25 333 ARG A N 1
ATOM 2649 C CA . ARG A 1 333 ? 39.308 8.197 -35.268 1.00 52.25 333 ARG A CA 1
ATOM 2650 C C . ARG A 1 333 ? 38.669 9.094 -34.219 1.00 52.25 333 ARG A C 1
ATOM 2652 O O . ARG A 1 333 ? 39.350 9.528 -33.290 1.00 52.25 333 ARG A O 1
ATOM 2659 N N . GLU A 1 334 ? 37.411 9.443 -34.438 1.00 59.78 334 GLU A N 1
ATOM 2660 C CA . GLU A 1 334 ? 36.641 10.274 -33.518 1.00 59.78 334 GLU A CA 1
ATOM 2661 C C . GLU A 1 334 ? 36.219 9.441 -32.302 1.00 59.78 334 GLU A C 1
ATOM 2663 O O . GLU A 1 334 ? 36.054 8.225 -32.390 1.00 59.78 334 GLU A O 1
ATOM 2668 N N . SER A 1 335 ? 36.105 10.089 -31.142 1.00 77.19 335 SER A N 1
ATOM 2669 C CA . SER A 1 335 ? 35.581 9.448 -29.932 1.00 77.19 335 SER A CA 1
ATOM 2670 C C . SER A 1 335 ? 34.117 9.090 -30.158 1.00 77.19 335 SER A C 1
ATOM 2672 O O . SER A 1 335 ? 33.374 9.946 -30.645 1.00 77.19 335 SER A O 1
ATOM 2674 N N . CYS A 1 336 ? 33.669 7.897 -29.752 1.00 81.38 336 CYS A N 1
ATOM 2675 C CA . CYS A 1 336 ? 32.261 7.506 -29.882 1.00 81.38 336 CYS A CA 1
ATOM 2676 C C . CYS A 1 336 ? 31.328 8.562 -29.261 1.00 81.38 336 CYS A C 1
ATOM 2678 O O . CYS A 1 336 ? 30.305 8.897 -29.848 1.00 81.38 336 CYS A O 1
ATOM 2680 N N . SER A 1 337 ? 31.743 9.197 -28.157 1.00 82.75 337 SER A N 1
ATOM 2681 C CA . SER A 1 337 ? 31.002 10.273 -27.474 1.00 82.75 337 SER A CA 1
ATOM 2682 C C . SER A 1 337 ? 30.743 11.538 -28.299 1.00 82.75 337 SER A C 1
ATOM 2684 O O . SER A 1 337 ? 29.965 12.390 -27.876 1.00 82.75 337 SER A O 1
ATOM 2686 N N . SER A 1 338 ? 31.372 11.681 -29.467 1.00 81.31 338 SER A N 1
ATOM 2687 C CA . SER A 1 338 ? 31.105 12.781 -30.400 1.00 81.31 338 SER A CA 1
ATOM 2688 C C . SER A 1 338 ? 29.819 12.588 -31.213 1.00 81.31 338 SER A C 1
ATOM 2690 O O . SER A 1 338 ? 29.311 13.548 -31.794 1.00 81.31 338 SER A O 1
ATOM 2692 N N . HIS A 1 339 ? 29.259 11.375 -31.241 1.00 83.88 339 HIS A N 1
ATOM 2693 C CA . HIS A 1 339 ? 28.023 11.079 -31.955 1.00 83.88 339 HIS A CA 1
ATOM 2694 C C . HIS A 1 339 ? 26.809 11.239 -31.035 1.00 83.88 339 HIS A C 1
ATOM 2696 O O . HIS A 1 339 ? 26.666 10.549 -30.029 1.00 83.88 339 HIS A O 1
ATOM 2702 N N . THR A 1 340 ? 25.898 12.130 -31.414 1.00 80.00 340 THR A N 1
ATOM 2703 C CA . THR A 1 340 ? 24.633 12.387 -30.703 1.00 80.00 340 THR A CA 1
ATOM 2704 C C . THR A 1 340 ? 23.427 11.748 -31.393 1.00 80.00 340 THR A C 1
ATOM 2706 O O . THR A 1 340 ? 22.291 12.077 -31.070 1.00 80.00 340 THR A O 1
ATOM 2709 N N . ASP A 1 341 ? 23.668 10.896 -32.387 1.00 81.38 341 ASP A N 1
ATOM 2710 C CA . ASP A 1 341 ? 22.649 10.237 -33.198 1.00 81.38 341 ASP A CA 1
ATOM 2711 C C . ASP A 1 341 ? 22.881 8.722 -33.188 1.00 81.38 341 ASP A C 1
ATOM 2713 O O . ASP A 1 341 ? 24.020 8.273 -33.357 1.00 81.38 341 ASP A O 1
ATOM 2717 N N . CYS A 1 342 ? 21.810 7.946 -32.999 1.00 80.00 342 CYS A N 1
ATOM 2718 C CA . CYS A 1 342 ? 21.895 6.492 -32.874 1.00 80.00 342 CYS A CA 1
ATOM 2719 C C . CYS A 1 342 ? 22.417 5.852 -34.153 1.00 80.00 342 CYS A C 1
ATOM 2721 O O . CYS A 1 342 ? 23.332 5.033 -34.084 1.00 80.00 342 CYS A O 1
ATOM 2723 N N . ALA A 1 343 ? 21.870 6.227 -35.314 1.00 82.25 343 ALA A N 1
ATOM 2724 C CA . ALA A 1 343 ? 22.235 5.599 -36.578 1.00 82.25 343 ALA A CA 1
ATOM 2725 C C . ALA A 1 343 ? 23.717 5.836 -36.889 1.00 82.25 343 ALA A C 1
ATOM 2727 O O . ALA A 1 343 ? 24.447 4.893 -37.192 1.00 82.25 343 ALA A O 1
ATOM 2728 N N . LYS A 1 344 ? 24.194 7.074 -36.702 1.00 85.56 344 LYS A N 1
ATOM 2729 C CA . LYS A 1 344 ? 25.621 7.403 -36.808 1.00 85.56 344 LYS A CA 1
ATOM 2730 C C . LYS A 1 344 ? 26.450 6.627 -35.795 1.00 85.56 344 LYS A C 1
ATOM 2732 O O . LYS A 1 344 ? 27.406 5.977 -36.198 1.00 85.56 344 LYS A O 1
ATOM 2737 N N . CYS A 1 345 ? 26.053 6.615 -34.524 1.00 89.00 345 CYS A N 1
ATOM 2738 C CA . CYS A 1 345 ? 26.756 5.875 -33.480 1.00 89.00 345 CYS A CA 1
ATOM 2739 C C . CYS A 1 345 ? 26.897 4.382 -33.810 1.00 89.00 345 CYS A C 1
ATOM 2741 O O . CYS A 1 345 ? 28.004 3.859 -33.782 1.00 89.00 345 CYS A O 1
ATOM 2743 N N . ALA A 1 346 ? 25.811 3.706 -34.189 1.00 85.00 346 ALA A N 1
ATOM 2744 C CA . ALA A 1 346 ? 25.812 2.276 -34.496 1.00 85.00 346 ALA A CA 1
ATOM 2745 C C . ALA A 1 346 ? 26.650 1.923 -35.743 1.00 85.00 346 ALA A C 1
ATOM 2747 O O . ALA A 1 346 ? 27.103 0.790 -35.882 1.00 85.00 346 ALA A O 1
ATOM 2748 N N . THR A 1 347 ? 26.891 2.889 -36.638 1.00 86.75 347 THR A N 1
ATOM 2749 C CA . THR A 1 347 ? 27.770 2.718 -37.814 1.00 86.75 347 THR A CA 1
ATOM 2750 C C . THR A 1 347 ? 29.218 3.176 -37.598 1.00 86.75 347 THR A C 1
ATOM 2752 O O . THR A 1 347 ? 30.073 2.902 -38.442 1.00 86.75 347 THR A O 1
ATOM 2755 N N . SER A 1 348 ? 29.515 3.844 -36.481 1.00 86.94 348 SER A N 1
ATOM 2756 C CA . SER A 1 348 ? 30.836 4.402 -36.177 1.00 86.94 348 SER A CA 1
ATOM 2757 C C . SER A 1 348 ? 31.769 3.406 -35.484 1.00 86.94 348 SER A C 1
ATOM 2759 O O . SER A 1 348 ? 31.347 2.457 -34.818 1.00 86.94 348 SER A O 1
ATOM 2761 N N . GLN A 1 349 ? 33.076 3.650 -35.610 1.00 83.25 349 GLN A N 1
ATOM 2762 C CA . GLN A 1 349 ? 34.125 2.891 -34.930 1.00 83.25 349 GLN A CA 1
ATOM 2763 C C . GLN A 1 349 ? 34.904 3.784 -33.969 1.00 83.25 349 GLN A C 1
ATOM 2765 O O . GLN A 1 349 ? 35.288 4.900 -34.316 1.00 83.25 349 GLN A O 1
ATOM 2770 N N . SER A 1 350 ? 35.184 3.241 -32.789 1.00 74.50 350 SER A N 1
ATOM 2771 C CA . SER A 1 350 ? 36.033 3.844 -31.773 1.00 74.50 350 SER A CA 1
ATOM 2772 C C . SER A 1 350 ? 37.459 4.073 -32.253 1.00 74.50 350 SER A C 1
ATOM 2774 O O . SER A 1 350 ? 37.932 3.494 -33.238 1.00 74.50 350 SER A O 1
ATOM 2776 N N . TRP A 1 351 ? 38.222 4.815 -31.452 1.00 59.47 351 TRP A N 1
ATOM 2777 C CA . TRP A 1 351 ? 39.667 4.945 -31.625 1.00 59.47 351 TRP A CA 1
ATOM 2778 C C . TRP A 1 351 ? 40.416 3.596 -31.616 1.00 59.47 351 TRP A C 1
ATOM 2780 O O . TRP A 1 351 ? 41.435 3.461 -32.299 1.00 59.47 351 TRP A O 1
ATOM 2790 N N . LEU A 1 352 ? 39.869 2.571 -30.952 1.00 61.72 352 LEU A N 1
ATOM 2791 C CA . LEU A 1 352 ? 40.388 1.196 -30.927 1.00 61.72 352 LEU A CA 1
ATOM 2792 C C . LEU A 1 352 ? 39.921 0.334 -32.116 1.00 61.72 352 LEU A C 1
ATOM 2794 O O . LEU A 1 352 ? 40.366 -0.802 -32.249 1.00 61.72 352 LEU A O 1
ATOM 2798 N N . GLY A 1 353 ? 39.083 0.860 -33.018 1.00 66.94 353 GLY A N 1
ATOM 2799 C CA . GLY A 1 353 ? 38.544 0.123 -34.170 1.00 66.94 353 GLY A CA 1
ATOM 2800 C C . GLY A 1 353 ? 37.389 -0.820 -33.816 1.00 66.94 353 GLY A C 1
ATOM 2801 O O . GLY A 1 353 ? 37.021 -1.673 -34.619 1.00 66.94 353 GLY A O 1
ATOM 2802 N N . THR A 1 354 ? 36.828 -0.683 -32.616 1.00 75.88 354 THR A N 1
ATOM 2803 C CA . THR A 1 354 ? 35.655 -1.429 -32.145 1.00 75.88 354 THR A CA 1
ATOM 2804 C C . THR A 1 354 ? 34.378 -0.631 -32.410 1.00 75.88 354 THR A C 1
ATOM 2806 O O . THR A 1 354 ? 34.394 0.594 -32.346 1.00 75.88 354 THR A O 1
ATOM 2809 N N . SER A 1 355 ? 33.267 -1.297 -32.730 1.00 82.94 355 SER A N 1
ATOM 2810 C CA . SER A 1 355 ? 32.013 -0.601 -33.056 1.00 82.94 355 SER A CA 1
ATOM 2811 C C . SER A 1 355 ? 31.480 0.171 -31.847 1.00 82.94 355 SER A C 1
ATOM 2813 O O . SER A 1 355 ? 31.399 -0.387 -30.748 1.00 82.94 355 SER A O 1
ATOM 2815 N N . CYS A 1 356 ? 31.131 1.440 -32.057 1.00 89.50 356 CYS A N 1
ATOM 2816 C CA . CYS A 1 356 ? 30.518 2.293 -31.044 1.00 89.50 356 CYS A CA 1
ATOM 2817 C C . CYS A 1 356 ? 29.132 1.769 -30.644 1.00 89.50 356 CYS A C 1
ATOM 2819 O O . CYS A 1 356 ? 28.501 0.997 -31.371 1.00 89.50 356 CYS A O 1
ATOM 2821 N N . ARG A 1 357 ? 28.671 2.164 -29.454 1.00 87.88 357 ARG A N 1
ATOM 2822 C CA . ARG A 1 357 ? 27.466 1.598 -28.843 1.00 87.88 357 ARG A CA 1
ATOM 2823 C C . ARG A 1 357 ? 26.514 2.698 -28.444 1.00 87.88 357 ARG A C 1
ATOM 2825 O O . ARG A 1 357 ? 26.843 3.524 -27.594 1.00 87.88 357 ARG A O 1
ATOM 2832 N N . TRP A 1 358 ? 25.338 2.717 -29.054 1.00 87.44 358 TRP A N 1
ATOM 2833 C CA . TRP A 1 358 ? 24.320 3.677 -28.672 1.00 87.44 358 TRP A CA 1
ATOM 2834 C C . TRP A 1 358 ? 23.591 3.185 -27.430 1.00 87.44 358 TRP A C 1
ATOM 2836 O O . TRP A 1 358 ? 23.118 2.046 -27.393 1.00 87.44 358 TRP A O 1
ATOM 2846 N N . CYS A 1 359 ? 23.487 4.043 -26.419 1.00 80.94 359 CYS A N 1
ATOM 2847 C CA . CYS A 1 359 ? 22.698 3.748 -25.239 1.00 80.94 359 CYS A CA 1
ATOM 2848 C C . CYS A 1 359 ? 21.342 4.466 -25.310 1.00 80.94 359 CYS A C 1
ATOM 2850 O O . CYS A 1 359 ? 21.273 5.687 -25.140 1.00 80.94 359 CYS A O 1
ATOM 2852 N N . PRO A 1 360 ? 20.227 3.738 -25.514 1.00 63.97 360 PRO A N 1
ATOM 2853 C CA . PRO A 1 360 ? 18.898 4.351 -25.550 1.00 63.97 360 PRO A CA 1
ATOM 2854 C C . PRO A 1 360 ? 18.466 4.960 -24.202 1.00 63.97 360 PRO A C 1
ATOM 2856 O O . PRO A 1 360 ? 17.558 5.789 -24.172 1.00 63.97 360 PRO A O 1
ATOM 2859 N N . ILE A 1 361 ? 19.117 4.592 -23.091 1.00 60.69 361 ILE A N 1
ATOM 2860 C CA . ILE A 1 361 ? 18.790 5.081 -21.740 1.00 60.69 361 ILE A CA 1
ATOM 2861 C C . ILE A 1 361 ? 19.295 6.515 -21.518 1.00 60.69 361 ILE A C 1
ATOM 2863 O O . ILE A 1 361 ? 18.574 7.348 -20.962 1.00 60.69 361 ILE A O 1
ATOM 2867 N N . ASP A 1 362 ? 20.524 6.828 -21.937 1.00 69.81 362 ASP A N 1
ATOM 2868 C CA . ASP A 1 362 ? 21.125 8.156 -21.755 1.00 69.81 362 ASP A CA 1
ATOM 2869 C C . ASP A 1 362 ? 21.222 8.989 -23.040 1.00 69.81 362 ASP A C 1
ATOM 2871 O O . ASP A 1 362 ? 21.555 10.171 -22.955 1.00 69.81 362 ASP A O 1
ATOM 2875 N N . LEU A 1 363 ? 20.825 8.418 -24.185 1.00 70.19 363 LEU A N 1
ATOM 2876 C CA . LEU A 1 363 ? 20.854 9.049 -25.508 1.00 70.19 363 LEU A CA 1
ATOM 2877 C C . LEU A 1 363 ? 22.259 9.516 -25.906 1.00 70.19 363 LEU A C 1
ATOM 2879 O O . LEU A 1 363 ? 22.417 10.550 -26.558 1.00 70.19 363 LEU A O 1
ATOM 2883 N N . ALA A 1 364 ? 23.276 8.768 -25.487 1.00 82.12 364 ALA A N 1
ATOM 2884 C CA . ALA A 1 364 ? 24.656 9.036 -25.830 1.00 82.12 364 ALA A CA 1
ATOM 2885 C C . ALA A 1 364 ? 25.307 7.824 -26.498 1.00 82.12 364 ALA A C 1
ATOM 2887 O O . ALA A 1 364 ? 24.944 6.662 -26.291 1.00 82.12 364 ALA A O 1
ATOM 2888 N N . CYS A 1 365 ? 26.295 8.130 -27.329 1.00 88.12 365 CYS A N 1
ATOM 2889 C CA . CYS A 1 365 ? 27.137 7.138 -27.957 1.00 88.12 365 CYS A CA 1
ATOM 2890 C C . CYS A 1 365 ? 28.358 6.868 -27.081 1.00 88.12 365 CYS A C 1
ATOM 2892 O O . CYS A 1 365 ? 29.075 7.789 -26.683 1.00 88.12 365 CYS A O 1
ATOM 2894 N N . HIS A 1 366 ? 28.601 5.599 -26.781 1.00 89.12 366 HIS A N 1
ATOM 2895 C CA . HIS A 1 366 ? 29.640 5.185 -25.853 1.00 89.12 366 HIS A CA 1
ATOM 2896 C C . HIS A 1 366 ? 30.679 4.302 -26.516 1.00 89.12 366 HIS A C 1
ATOM 2898 O O . HIS A 1 366 ? 30.414 3.551 -27.459 1.00 89.12 366 HIS A O 1
ATOM 2904 N N . GLU A 1 367 ? 31.880 4.389 -25.961 1.00 85.56 367 GLU A N 1
ATOM 2905 C CA . GLU A 1 367 ? 32.957 3.452 -26.233 1.00 85.56 367 GLU A CA 1
ATOM 2906 C C . GLU A 1 367 ? 32.606 2.061 -25.671 1.00 85.56 367 GLU A C 1
ATOM 2908 O O . GLU A 1 367 ? 31.994 1.970 -24.599 1.00 85.56 367 GLU A O 1
ATOM 2913 N N . PRO A 1 368 ? 32.993 0.957 -26.333 1.00 77.06 368 PRO A N 1
ATOM 2914 C CA . PRO A 1 368 ? 32.790 -0.386 -25.794 1.00 77.06 368 PRO A CA 1
ATOM 2915 C C . PRO A 1 368 ? 33.433 -0.554 -24.413 1.00 77.06 368 PRO A C 1
ATOM 2917 O O . PRO A 1 368 ? 34.636 -0.357 -24.258 1.00 77.06 368 PRO A O 1
ATOM 2920 N N . GLY A 1 369 ? 32.630 -0.929 -23.412 1.00 67.81 369 GLY A N 1
ATOM 2921 C CA . GLY A 1 369 ? 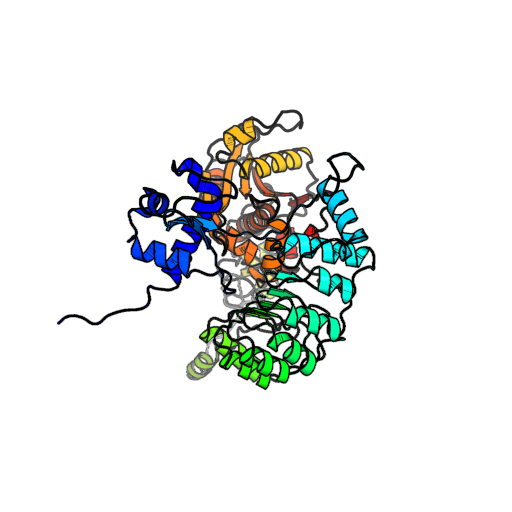33.087 -1.062 -22.022 1.00 67.81 369 GLY A CA 1
ATOM 2922 C C . GLY A 1 369 ? 33.249 0.267 -21.270 1.00 67.81 369 GLY A C 1
ATOM 2923 O O . GLY A 1 369 ? 33.852 0.285 -20.199 1.00 67.81 369 GLY A O 1
ATOM 2924 N N . SER A 1 370 ? 32.735 1.376 -21.815 1.00 73.44 370 SER A N 1
ATOM 2925 C CA . SER A 1 370 ? 32.726 2.684 -21.154 1.00 73.44 370 SER A CA 1
ATOM 2926 C C . SER A 1 370 ? 32.042 2.624 -19.785 1.00 73.44 370 SER A C 1
ATOM 2928 O O . SER A 1 370 ? 30.883 2.231 -19.676 1.00 73.44 370 SER A O 1
ATOM 2930 N N . LEU A 1 371 ? 32.737 3.101 -18.747 1.00 62.09 371 LEU A N 1
ATOM 2931 C CA . LEU A 1 371 ? 32.218 3.177 -17.374 1.00 62.09 371 LEU A CA 1
ATOM 2932 C C . LEU A 1 371 ? 31.114 4.233 -17.196 1.00 62.09 371 LEU A C 1
ATOM 2934 O O . LEU A 1 371 ? 30.428 4.235 -16.178 1.00 62.09 371 LEU A O 1
ATOM 2938 N N . VAL A 1 372 ? 30.945 5.138 -18.166 1.00 69.75 372 VAL A N 1
ATOM 2939 C CA . VAL A 1 372 ? 29.859 6.134 -18.169 1.00 69.75 372 VAL A CA 1
ATOM 2940 C C . VAL A 1 372 ? 28.649 5.694 -18.996 1.00 69.75 372 VAL A C 1
ATOM 2942 O O . VAL A 1 372 ? 27.636 6.392 -18.984 1.00 69.75 372 VAL A O 1
ATOM 2945 N N . ASN A 1 373 ? 28.731 4.545 -19.679 1.00 73.38 373 ASN A N 1
ATOM 2946 C CA . ASN A 1 373 ? 27.597 3.965 -20.388 1.00 73.38 373 ASN A CA 1
ATOM 2947 C C . ASN A 1 373 ? 26.577 3.427 -19.380 1.00 73.38 373 ASN A C 1
ATOM 2949 O O . ASN A 1 373 ? 26.885 2.534 -18.591 1.00 73.38 373 ASN A O 1
ATOM 2953 N N . LYS A 1 374 ? 25.352 3.961 -19.405 1.00 70.44 374 LYS A N 1
ATOM 2954 C CA . LYS A 1 374 ? 24.275 3.497 -18.515 1.00 70.44 374 LYS A CA 1
ATOM 2955 C C . LYS A 1 374 ? 23.583 2.220 -18.991 1.00 70.44 374 LYS A C 1
ATOM 2957 O O . LYS A 1 374 ? 22.771 1.671 -18.250 1.00 70.44 374 LYS A O 1
ATOM 2962 N N . CYS A 1 375 ? 23.868 1.769 -20.207 1.00 63.25 375 CYS A N 1
ATOM 2963 C CA . CYS A 1 375 ? 23.298 0.564 -20.789 1.00 63.25 375 CYS A CA 1
ATOM 2964 C C . CYS A 1 375 ? 24.207 -0.646 -20.551 1.00 63.25 375 CYS A C 1
ATOM 2966 O O . CYS A 1 375 ? 25.420 -0.570 -20.723 1.00 63.25 375 CYS A O 1
ATOM 2968 N N . SER A 1 376 ? 23.615 -1.787 -20.193 1.00 66.62 376 SER A N 1
ATOM 2969 C CA . SER A 1 376 ? 24.316 -3.077 -20.208 1.00 66.62 376 SER A CA 1
ATOM 2970 C C . SER A 1 376 ? 24.559 -3.560 -21.640 1.00 66.62 376 SER A C 1
ATOM 2972 O O . SER A 1 376 ? 23.889 -3.122 -22.574 1.00 66.62 376 SER A O 1
ATOM 2974 N N . SER A 1 377 ? 25.436 -4.551 -21.823 1.00 66.88 377 SER A N 1
ATOM 2975 C CA . SER A 1 377 ? 25.764 -5.094 -23.151 1.00 66.88 377 SER A CA 1
ATOM 2976 C C . SER A 1 377 ? 24.573 -5.655 -23.936 1.00 66.88 377 SER A C 1
ATOM 2978 O O . SER A 1 377 ? 24.632 -5.741 -25.157 1.00 66.88 377 SER A O 1
ATOM 2980 N N . SER A 1 378 ? 23.486 -6.024 -23.250 1.00 58.09 378 SER A N 1
ATOM 2981 C CA . SER A 1 378 ? 22.230 -6.469 -23.878 1.00 58.09 378 SER A CA 1
ATOM 2982 C C . SER A 1 378 ? 21.332 -5.322 -24.364 1.00 58.09 378 SER A C 1
ATOM 2984 O O . SER A 1 378 ? 20.447 -5.541 -25.184 1.00 58.09 378 SER A O 1
ATOM 2986 N N . GLN A 1 379 ? 21.565 -4.107 -23.865 1.00 63.38 379 GLN A N 1
ATOM 2987 C CA . GLN A 1 379 ? 20.774 -2.897 -24.117 1.00 63.38 379 GLN A CA 1
ATOM 2988 C C . GLN A 1 379 ? 21.471 -1.932 -25.084 1.00 63.38 379 GLN A C 1
ATOM 2990 O O . GLN A 1 379 ? 20.877 -0.958 -25.539 1.00 63.38 379 GLN A O 1
ATOM 2995 N N . GLU A 1 380 ? 22.747 -2.181 -25.364 1.00 79.50 380 GLU A N 1
ATOM 2996 C CA . GLU A 1 380 ? 23.549 -1.425 -26.313 1.00 79.50 380 GLU A CA 1
ATOM 2997 C C . GLU A 1 380 ? 23.065 -1.674 -27.745 1.00 79.50 380 GLU A C 1
ATOM 2999 O O . GLU A 1 380 ? 23.030 -2.807 -28.232 1.00 79.50 380 GLU A O 1
ATOM 3004 N N . VAL A 1 381 ? 22.737 -0.595 -28.451 1.00 77.00 381 VAL A N 1
ATOM 3005 C CA . VAL A 1 381 ? 22.368 -0.652 -29.862 1.00 77.00 381 VAL A CA 1
ATOM 3006 C C . VAL A 1 381 ? 23.634 -0.510 -30.704 1.00 77.00 381 VAL A C 1
ATOM 3008 O O . VAL A 1 381 ? 24.280 0.537 -30.723 1.00 77.00 381 VAL A O 1
ATOM 3011 N N . VAL A 1 382 ? 23.993 -1.600 -31.382 1.00 81.19 382 VAL A N 1
ATOM 3012 C CA . VAL A 1 382 ? 25.142 -1.700 -32.306 1.00 81.19 382 VAL A CA 1
ATOM 3013 C C . VAL A 1 382 ? 24.717 -1.957 -33.754 1.00 81.19 382 VAL A C 1
ATOM 3015 O O . VAL A 1 382 ? 25.553 -2.028 -34.645 1.00 81.19 382 VAL A O 1
ATOM 3018 N N . ASP A 1 383 ? 23.414 -2.118 -33.985 1.00 76.25 383 ASP A N 1
ATOM 3019 C CA . ASP A 1 383 ? 22.816 -2.317 -35.302 1.00 76.25 383 ASP A CA 1
ATOM 3020 C C . ASP A 1 383 ? 21.972 -1.080 -35.650 1.00 76.25 383 ASP A C 1
ATOM 3022 O O . ASP A 1 383 ? 21.006 -0.801 -34.930 1.00 76.25 383 ASP A O 1
ATOM 3026 N N . PRO A 1 384 ? 22.290 -0.334 -36.725 1.00 73.81 384 PRO A N 1
ATOM 3027 C CA . PRO A 1 384 ? 21.509 0.830 -37.134 1.00 73.81 384 PRO A CA 1
ATOM 3028 C C . PRO A 1 384 ? 20.051 0.488 -37.476 1.00 73.81 384 PRO A C 1
ATOM 3030 O O . PRO A 1 384 ? 19.194 1.353 -37.341 1.00 73.81 384 PRO A O 1
ATOM 3033 N N . GLY A 1 385 ? 19.720 -0.762 -37.830 1.00 63.09 385 GLY A N 1
ATOM 3034 C CA . GLY A 1 385 ? 18.329 -1.202 -38.016 1.00 63.09 385 GLY A CA 1
ATOM 3035 C C . GLY A 1 385 ? 17.507 -1.249 -36.720 1.00 63.09 385 GLY A C 1
ATOM 3036 O O . GLY A 1 385 ? 16.281 -1.316 -36.764 1.00 63.09 385 GLY A O 1
ATOM 3037 N N . LYS A 1 386 ? 18.172 -1.187 -35.561 1.00 64.75 386 LYS A N 1
ATOM 3038 C CA . LYS A 1 386 ? 17.550 -1.079 -34.233 1.00 64.75 386 LYS A CA 1
ATOM 3039 C C . LYS A 1 386 ? 17.564 0.350 -33.693 1.00 64.75 386 LYS A C 1
ATOM 3041 O O . LYS A 1 386 ? 17.007 0.599 -32.624 1.00 64.75 386 LYS A O 1
ATOM 3046 N N . CYS A 1 387 ? 18.156 1.295 -34.418 1.00 66.88 387 CYS A N 1
ATOM 3047 C CA . CYS A 1 387 ? 18.094 2.703 -34.068 1.00 66.88 387 CYS A CA 1
ATOM 3048 C C . CYS A 1 387 ? 16.720 3.267 -34.397 1.00 66.88 387 CYS A C 1
ATOM 3050 O O . CYS A 1 387 ? 16.344 3.387 -35.557 1.00 66.88 387 CYS A O 1
ATOM 3052 N N . HIS A 1 388 ? 15.978 3.609 -33.352 1.00 59.81 388 HIS A N 1
ATOM 3053 C CA . HIS A 1 388 ? 14.712 4.308 -33.475 1.00 59.81 388 HIS A CA 1
ATOM 3054 C C . HIS A 1 388 ? 14.992 5.767 -33.121 1.00 59.81 388 HIS A C 1
ATOM 3056 O O . HIS A 1 388 ? 15.451 6.055 -32.012 1.00 59.81 388 HIS A O 1
ATOM 3062 N N . GLU A 1 389 ? 14.758 6.691 -34.054 1.00 51.06 389 GLU A N 1
ATOM 3063 C CA . GLU A 1 389 ? 14.543 8.078 -33.646 1.00 51.06 389 GLU A CA 1
ATOM 3064 C C . GLU A 1 389 ? 13.324 8.101 -32.707 1.00 51.06 389 GLU A C 1
ATOM 3066 O O . GLU A 1 389 ? 12.423 7.270 -32.873 1.00 51.06 389 GLU A O 1
ATOM 3071 N N . PRO A 1 390 ? 13.273 8.991 -31.699 1.00 46.72 390 PRO A N 1
ATOM 3072 C CA . PRO A 1 390 ? 12.024 9.249 -31.005 1.00 46.72 390 PRO A CA 1
ATOM 3073 C C . PRO A 1 390 ? 11.031 9.748 -32.053 1.00 46.72 390 PRO A C 1
ATOM 3075 O O . PRO A 1 390 ? 11.064 10.908 -32.461 1.00 46.72 390 PRO A O 1
ATOM 3078 N N . ASP A 1 391 ? 10.196 8.836 -32.539 1.00 43.25 391 ASP A N 1
ATOM 3079 C CA . ASP A 1 391 ? 9.073 9.167 -33.387 1.00 43.25 391 ASP A CA 1
ATOM 3080 C C . ASP A 1 391 ? 8.166 10.051 -32.532 1.00 43.25 391 ASP A C 1
ATOM 3082 O O . ASP A 1 391 ? 7.460 9.575 -31.640 1.00 43.25 391 ASP A O 1
ATOM 3086 N N . ASN A 1 392 ? 8.227 11.363 -32.770 1.00 43.03 392 ASN A N 1
ATOM 3087 C CA . ASN A 1 392 ? 7.302 12.354 -32.225 1.00 43.03 392 ASN A CA 1
ATOM 3088 C C . ASN A 1 392 ? 5.915 12.187 -32.871 1.00 43.03 392 ASN A C 1
ATOM 3090 O O . ASN A 1 392 ? 5.250 13.176 -33.182 1.00 43.03 392 ASN A O 1
ATOM 3094 N N . GLY A 1 393 ? 5.493 10.947 -33.128 1.00 49.31 393 GLY A N 1
ATOM 3095 C CA . GLY A 1 393 ? 4.165 10.627 -33.595 1.00 49.31 393 GLY A CA 1
ATOM 3096 C C . GLY A 1 393 ? 3.177 11.270 -32.637 1.00 49.31 393 GLY A C 1
ATOM 3097 O O . GLY A 1 393 ? 3.106 10.918 -31.460 1.00 49.31 393 GLY A O 1
ATOM 3098 N N . HIS A 1 394 ? 2.446 12.264 -33.130 1.00 56.53 394 HIS A N 1
ATOM 3099 C CA . HIS A 1 394 ? 1.324 12.837 -32.412 1.00 56.53 394 HIS A CA 1
ATOM 3100 C C . HIS A 1 394 ? 0.208 11.792 -32.416 1.00 56.53 394 HIS A C 1
ATOM 3102 O O . HIS A 1 394 ? -0.627 11.759 -33.316 1.00 56.53 394 HIS A O 1
ATOM 3108 N N . TYR A 1 395 ? 0.235 10.885 -31.442 1.00 73.06 395 TYR A N 1
ATOM 3109 C CA . TYR A 1 395 ? -0.883 9.992 -31.183 1.00 73.06 395 TYR A CA 1
ATOM 3110 C C . TYR A 1 395 ? -2.004 10.819 -30.557 1.00 73.06 395 TYR A C 1
ATOM 3112 O O . TYR A 1 395 ? -1.786 11.549 -29.589 1.00 73.06 395 TYR A O 1
ATOM 3120 N N . GLU A 1 396 ? -3.203 10.726 -31.120 1.00 81.50 396 GLU A N 1
ATOM 3121 C CA . GLU A 1 396 ? -4.401 11.319 -30.536 1.00 81.50 396 GLU A CA 1
ATOM 3122 C C . GLU A 1 396 ? -5.122 10.289 -29.667 1.00 81.50 396 GLU A C 1
ATOM 3124 O O . GLU A 1 396 ? -5.049 9.080 -29.900 1.00 81.50 396 GLU A O 1
ATOM 3129 N N . PHE A 1 397 ? -5.820 10.775 -28.643 1.00 83.75 397 PHE A N 1
ATOM 3130 C CA . PHE A 1 397 ? -6.606 9.916 -27.770 1.00 83.75 397 PHE A CA 1
ATOM 3131 C C . PHE A 1 397 ? -7.762 9.282 -28.554 1.00 83.75 397 PHE A C 1
ATOM 3133 O O . PHE A 1 397 ? -8.655 9.985 -29.031 1.00 83.75 397 PHE A O 1
ATOM 3140 N N . ASP A 1 398 ? -7.785 7.950 -28.636 1.00 86.56 398 ASP A N 1
ATOM 3141 C CA . ASP A 1 398 ? -8.875 7.203 -29.261 1.00 86.56 398 ASP A CA 1
ATOM 3142 C C . ASP A 1 398 ? -9.865 6.735 -28.186 1.00 86.56 398 ASP A C 1
ATOM 3144 O O . ASP A 1 398 ? -9.643 5.760 -27.461 1.00 86.56 398 ASP A O 1
ATOM 3148 N N . ALA A 1 399 ? -10.998 7.433 -28.098 1.00 82.25 399 ALA A N 1
ATOM 3149 C CA . ALA A 1 399 ? -12.057 7.113 -27.148 1.00 82.25 399 ALA A CA 1
ATOM 3150 C C . ALA A 1 399 ? -12.625 5.694 -27.341 1.00 82.25 399 ALA A C 1
ATOM 3152 O O . ALA A 1 399 ? -12.947 5.029 -26.357 1.00 82.25 399 ALA A O 1
ATOM 3153 N N . ARG A 1 400 ? -12.705 5.189 -28.580 1.00 84.69 400 ARG A N 1
ATOM 3154 C CA . ARG A 1 400 ? -13.224 3.839 -28.859 1.00 84.69 400 ARG A CA 1
ATOM 3155 C C . ARG A 1 400 ? -12.225 2.773 -28.437 1.00 84.69 400 ARG A C 1
ATOM 3157 O O . ARG A 1 400 ? -12.623 1.752 -27.876 1.00 84.69 400 ARG A O 1
ATOM 3164 N N . LEU A 1 401 ? -10.935 3.009 -28.675 1.00 86.69 401 LEU A N 1
ATOM 3165 C CA . LEU A 1 401 ? -9.877 2.127 -28.191 1.00 86.69 401 LEU A CA 1
ATOM 3166 C C . LEU A 1 401 ? -9.805 2.140 -26.659 1.00 86.69 401 LEU A C 1
ATOM 3168 O O . LEU A 1 401 ? -9.639 1.084 -26.055 1.00 86.69 401 LEU A O 1
ATOM 3172 N N . SER A 1 402 ? -10.025 3.296 -26.026 1.00 86.69 402 SER A N 1
ATOM 3173 C CA . SER A 1 402 ? -10.123 3.410 -24.568 1.00 86.69 402 SER A CA 1
ATOM 3174 C C . SER A 1 402 ? -11.316 2.644 -23.986 1.00 86.69 402 SER A C 1
ATOM 3176 O O . SER A 1 402 ? -11.180 2.010 -22.939 1.00 86.69 402 SER A O 1
ATOM 3178 N N . GLU A 1 403 ? -12.486 2.696 -24.624 1.00 84.56 403 GLU A N 1
ATOM 3179 C CA . GLU A 1 403 ? -13.662 1.912 -24.219 1.00 84.56 403 GLU A CA 1
ATOM 3180 C C . GLU A 1 403 ? -13.409 0.406 -24.374 1.00 84.56 403 GLU A C 1
ATOM 3182 O O . GLU A 1 403 ? -13.755 -0.386 -23.494 1.00 84.56 403 GLU A O 1
ATOM 3187 N N . LEU A 1 404 ? -12.753 0.002 -25.465 1.00 87.62 404 LEU A N 1
ATOM 3188 C CA . LEU A 1 404 ? -12.356 -1.386 -25.687 1.00 87.62 404 LEU A CA 1
ATOM 3189 C C . LEU A 1 404 ? -11.334 -1.852 -24.638 1.00 87.62 404 LEU A C 1
ATOM 3191 O O . LEU A 1 404 ? -11.500 -2.927 -24.064 1.00 87.62 404 LEU A O 1
ATOM 3195 N N . ALA A 1 405 ? -10.326 -1.032 -24.331 1.00 90.75 405 ALA A N 1
ATOM 3196 C CA . ALA A 1 405 ? -9.354 -1.280 -23.267 1.00 90.75 405 ALA A CA 1
ATOM 3197 C C . ALA A 1 405 ? -10.037 -1.454 -21.899 1.00 90.75 405 ALA A C 1
ATOM 3199 O O . ALA A 1 405 ? -9.633 -2.307 -21.106 1.00 90.75 405 ALA A O 1
ATOM 3200 N N . ALA A 1 406 ? -11.126 -0.719 -21.650 1.00 86.56 406 ALA A N 1
ATOM 3201 C CA . ALA A 1 406 ? -11.942 -0.883 -20.453 1.00 86.56 406 ALA A CA 1
ATOM 3202 C C . ALA A 1 406 ? -12.668 -2.227 -20.395 1.00 86.56 406 ALA A C 1
ATOM 3204 O O . ALA A 1 406 ? -12.608 -2.913 -19.372 1.00 86.56 406 ALA A O 1
ATOM 3205 N N . ALA A 1 407 ? -13.309 -2.630 -21.492 1.00 85.75 407 ALA A N 1
ATOM 3206 C CA . ALA A 1 407 ? -13.971 -3.927 -21.585 1.00 85.75 407 ALA A CA 1
ATOM 3207 C C . ALA A 1 407 ? -12.969 -5.087 -21.428 1.00 85.75 407 ALA A C 1
ATOM 3209 O O . ALA A 1 407 ? -13.222 -6.027 -20.677 1.00 85.75 407 ALA A O 1
ATOM 3210 N N . ILE A 1 408 ? -11.798 -4.988 -22.066 1.00 90.88 408 ILE A N 1
ATOM 3211 C CA . ILE A 1 408 ? -10.705 -5.968 -21.962 1.00 90.88 408 ILE A CA 1
ATOM 3212 C C . ILE A 1 408 ? -10.159 -6.034 -20.529 1.00 90.88 408 ILE A C 1
ATOM 3214 O O . ILE A 1 408 ? -9.994 -7.125 -19.981 1.00 90.88 408 ILE A O 1
ATOM 3218 N N . SER A 1 409 ? -9.924 -4.881 -19.897 1.00 90.12 409 SER A N 1
ATOM 3219 C CA . SER A 1 409 ? -9.502 -4.808 -18.493 1.00 90.12 409 SER A CA 1
ATOM 3220 C C . SER A 1 409 ? -10.536 -5.440 -17.559 1.00 90.12 409 SER A C 1
ATOM 3222 O O . SER A 1 409 ? -10.162 -6.129 -16.614 1.00 90.12 409 SER A O 1
ATOM 3224 N N . GLY A 1 410 ? -11.832 -5.266 -17.838 1.00 84.19 410 GLY A N 1
ATOM 3225 C CA . GLY A 1 410 ? -12.919 -5.948 -17.133 1.00 84.19 410 GLY A CA 1
ATOM 3226 C C . GLY A 1 410 ? -12.915 -7.463 -17.359 1.00 84.19 410 GLY A C 1
ATOM 3227 O O . GLY A 1 410 ? -13.042 -8.227 -16.405 1.00 84.19 410 GLY A O 1
ATOM 3228 N N . ALA A 1 411 ? -12.683 -7.915 -18.593 1.00 87.44 411 ALA A N 1
ATOM 3229 C CA . ALA A 1 411 ? -12.590 -9.336 -18.930 1.00 87.44 411 ALA A CA 1
ATOM 3230 C C . ALA A 1 411 ? -11.420 -10.044 -18.225 1.00 87.44 411 ALA A C 1
ATOM 3232 O O . ALA A 1 411 ? -11.506 -11.244 -17.963 1.00 87.44 411 ALA A O 1
ATOM 3233 N N . ALA A 1 412 ? -10.365 -9.315 -17.837 1.00 88.56 412 ALA A N 1
ATOM 3234 C CA . ALA A 1 412 ? -9.264 -9.868 -17.044 1.00 88.56 412 ALA A CA 1
ATOM 3235 C C . ALA A 1 412 ? -9.718 -10.358 -15.657 1.00 88.56 412 ALA A C 1
ATOM 3237 O O . ALA A 1 412 ? -9.059 -11.210 -15.062 1.00 88.56 412 ALA A O 1
ATOM 3238 N N . TYR A 1 413 ? -10.856 -9.870 -15.149 1.00 82.81 413 TYR A N 1
ATOM 3239 C CA . TYR A 1 413 ? -11.453 -10.335 -13.894 1.00 82.81 413 TYR A CA 1
ATOM 3240 C C . TYR A 1 413 ? -12.243 -11.636 -14.034 1.00 82.81 413 TYR A C 1
ATOM 3242 O O . TYR A 1 413 ? -12.502 -12.300 -13.030 1.00 82.81 413 TYR A O 1
ATOM 3250 N N . ALA A 1 414 ? -12.603 -12.030 -15.255 1.00 83.12 414 ALA A N 1
ATOM 3251 C CA . ALA A 1 414 ? -13.369 -13.241 -15.485 1.00 83.12 414 ALA A CA 1
ATOM 3252 C C . ALA A 1 414 ? -12.486 -14.504 -15.404 1.00 83.12 414 ALA A C 1
ATOM 3254 O O . ALA A 1 414 ? -11.310 -14.496 -15.801 1.00 83.12 414 ALA A O 1
ATOM 3255 N N . PRO A 1 415 ? -13.046 -15.641 -14.950 1.00 81.44 415 PRO A N 1
ATOM 3256 C CA . PRO A 1 415 ? -12.413 -16.948 -15.108 1.00 81.44 415 PRO A CA 1
ATOM 3257 C C . PRO A 1 415 ? -12.055 -17.230 -16.573 1.00 81.44 415 PRO A C 1
ATOM 3259 O O . PRO A 1 415 ? -10.926 -17.635 -16.850 1.00 81.44 415 PRO A O 1
ATOM 3262 N N . GLU A 1 416 ? -12.961 -16.890 -17.492 1.00 86.12 416 GLU A N 1
ATOM 3263 C CA . GLU A 1 416 ? -12.794 -17.031 -18.937 1.00 86.12 416 GLU A CA 1
ATOM 3264 C C . GLU A 1 416 ? -12.981 -15.673 -19.646 1.00 86.12 416 GLU A C 1
ATOM 3266 O O . GLU A 1 416 ? -14.111 -15.186 -19.767 1.00 86.12 416 GLU A O 1
ATOM 3271 N N . PRO A 1 417 ? -11.894 -15.041 -20.133 1.00 88.06 417 PRO A N 1
ATOM 3272 C CA . PRO A 1 417 ? -11.966 -13.713 -20.747 1.00 88.06 417 PRO A CA 1
ATOM 3273 C C . PRO A 1 417 ? -12.773 -13.661 -22.051 1.00 88.06 417 PRO A C 1
ATOM 3275 O O . PRO A 1 417 ? -13.465 -12.678 -22.299 1.00 88.06 417 PRO A O 1
ATOM 3278 N N . ALA A 1 418 ? -12.723 -14.710 -22.880 1.00 87.50 418 ALA A N 1
ATOM 3279 C CA . ALA A 1 418 ? -13.389 -14.734 -24.186 1.00 87.50 418 ALA A CA 1
ATOM 3280 C C . ALA A 1 418 ? -14.929 -14.646 -24.115 1.00 87.50 418 ALA A C 1
ATOM 3282 O O . ALA A 1 418 ? -15.489 -13.735 -24.730 1.00 87.50 418 ALA A O 1
ATOM 3283 N N . PRO A 1 419 ? -15.639 -15.512 -23.361 1.00 84.50 419 PRO A N 1
ATOM 3284 C CA . PRO A 1 419 ? -17.089 -15.391 -23.212 1.00 84.50 419 PRO A CA 1
ATOM 3285 C C . PRO A 1 419 ? -17.488 -14.124 -22.445 1.00 84.50 419 PRO A C 1
ATOM 3287 O O . PRO A 1 419 ? -18.543 -13.555 -22.715 1.00 84.50 419 PRO A O 1
ATOM 3290 N N . CYS A 1 420 ? -16.646 -13.637 -21.526 1.00 83.94 420 CYS A N 1
ATOM 3291 C CA . CYS A 1 420 ? -16.888 -12.366 -20.847 1.00 83.94 420 CYS A CA 1
ATOM 3292 C C . CYS A 1 420 ? -16.873 -11.192 -21.835 1.00 83.94 420 CYS A C 1
ATOM 3294 O O . CYS A 1 420 ? -17.833 -10.424 -21.885 1.00 83.94 420 CYS A O 1
ATOM 3296 N N . LEU A 1 421 ? -15.833 -11.095 -22.669 1.00 83.19 421 LEU A N 1
ATOM 3297 C CA . LEU A 1 421 ? -15.685 -10.015 -23.641 1.00 83.19 421 LEU A CA 1
ATOM 3298 C C . LEU A 1 421 ? -16.771 -10.054 -24.729 1.00 83.19 421 LEU A C 1
ATOM 3300 O O . LEU A 1 421 ? -17.256 -9.003 -25.142 1.00 83.19 421 LEU A O 1
ATOM 3304 N N . ALA A 1 422 ? -17.206 -11.251 -25.139 1.00 80.69 422 ALA A N 1
ATOM 3305 C CA . ALA A 1 422 ? -18.296 -11.431 -26.101 1.00 80.69 422 ALA A CA 1
ATOM 3306 C C . ALA A 1 422 ? -19.661 -10.931 -25.582 1.00 80.69 422 ALA A C 1
ATOM 3308 O O . ALA A 1 422 ? -20.504 -10.525 -26.379 1.00 80.69 422 ALA A O 1
ATOM 3309 N N . ASN A 1 423 ? -19.868 -10.938 -24.260 1.00 71.62 423 ASN A N 1
ATOM 3310 C CA . ASN A 1 423 ? -21.109 -10.506 -23.612 1.00 71.62 423 ASN A CA 1
ATOM 3311 C C . ASN A 1 423 ? -21.148 -9.005 -23.276 1.00 71.62 423 ASN A C 1
ATOM 3313 O O . ASN A 1 423 ? -22.172 -8.520 -22.791 1.00 71.62 423 ASN A O 1
ATOM 3317 N N . PHE A 1 424 ? -20.067 -8.252 -23.514 1.00 66.62 424 PHE A N 1
ATOM 3318 C CA . PHE A 1 424 ? -20.101 -6.801 -23.334 1.00 66.62 424 PHE A CA 1
ATOM 3319 C C . PHE A 1 424 ? -21.057 -6.174 -24.363 1.00 66.62 424 PHE A C 1
ATOM 3321 O O . PHE A 1 424 ? -20.845 -6.345 -25.568 1.00 66.62 424 PHE A O 1
ATOM 3328 N N . PRO A 1 425 ? -22.111 -5.456 -23.924 1.00 54.31 425 PRO A N 1
ATOM 3329 C CA . PRO A 1 425 ? -23.143 -4.972 -24.827 1.00 54.31 425 PRO A CA 1
ATOM 3330 C C . PRO A 1 425 ? -22.554 -4.017 -25.879 1.00 54.31 425 PRO A C 1
ATOM 3332 O O . PRO A 1 425 ? -21.709 -3.185 -25.543 1.00 54.31 425 PRO A O 1
ATOM 3335 N N . PRO A 1 426 ? -23.056 -4.038 -27.128 1.00 51.34 426 PRO A N 1
ATOM 3336 C CA . PRO A 1 426 ? -22.661 -3.106 -28.194 1.00 51.34 426 PRO A CA 1
ATOM 3337 C C . PRO A 1 426 ? -23.082 -1.642 -27.935 1.00 51.34 426 PRO A C 1
ATOM 3339 O O . PRO A 1 426 ? -23.032 -0.810 -28.836 1.00 51.34 426 PRO A O 1
ATOM 3342 N N . ALA A 1 427 ? -23.509 -1.309 -26.711 1.00 38.38 427 ALA A N 1
ATOM 3343 C CA . ALA A 1 427 ? -23.891 0.041 -26.300 1.00 38.38 427 ALA A CA 1
ATOM 3344 C C . ALA A 1 427 ? -22.696 1.016 -26.248 1.00 38.38 427 ALA A C 1
ATOM 3346 O O . ALA A 1 427 ? -22.897 2.225 -26.313 1.00 38.38 427 ALA A O 1
ATOM 3347 N N . ALA A 1 428 ? -21.465 0.500 -26.193 1.00 45.91 428 ALA A N 1
ATOM 3348 C CA . ALA A 1 428 ? -20.273 1.225 -26.616 1.00 45.91 428 ALA A CA 1
ATOM 3349 C C . ALA A 1 428 ? -20.080 0.942 -28.110 1.00 45.91 428 ALA A C 1
ATOM 3351 O O . ALA A 1 428 ? -19.969 -0.223 -28.490 1.00 45.91 428 ALA A O 1
ATOM 3352 N N . GLN A 1 429 ? -20.016 1.967 -28.964 1.00 46.75 429 GLN A N 1
ATOM 3353 C CA . GLN A 1 429 ? -19.864 1.808 -30.423 1.00 46.75 429 GLN A CA 1
ATOM 3354 C C . GLN A 1 429 ? -18.618 0.990 -30.841 1.00 46.75 429 GLN A C 1
ATOM 3356 O O . GLN A 1 429 ? -18.464 0.670 -32.019 1.00 46.75 429 GLN A O 1
ATOM 3361 N N . ALA A 1 430 ? -17.734 0.644 -29.898 1.00 52.06 430 ALA A N 1
ATOM 3362 C CA . ALA A 1 430 ? -16.670 -0.328 -30.077 1.00 52.06 430 ALA A CA 1
ATOM 3363 C C . ALA A 1 430 ? -17.183 -1.784 -30.098 1.00 52.06 430 ALA A C 1
ATOM 3365 O O . ALA A 1 430 ? -16.975 -2.441 -31.105 1.00 52.06 430 ALA A O 1
ATOM 3366 N N . GLY A 1 431 ? -17.860 -2.306 -29.068 1.00 58.00 431 GLY A N 1
ATOM 3367 C CA . GLY A 1 431 ? -18.161 -3.746 -28.912 1.00 58.00 431 GLY A CA 1
ATOM 3368 C C . GLY A 1 431 ? -16.916 -4.605 -28.598 1.00 58.00 431 GLY A C 1
ATOM 3369 O O . GLY A 1 431 ? -15.870 -4.446 -29.230 1.00 58.00 431 GLY A O 1
ATOM 3370 N N . GLY A 1 432 ? -17.006 -5.532 -27.632 1.00 61.72 432 GLY A N 1
ATOM 3371 C CA . GLY A 1 432 ? -15.850 -6.302 -27.123 1.00 61.72 432 GLY A CA 1
ATOM 3372 C C . GLY A 1 432 ? -15.134 -7.180 -28.164 1.00 61.72 432 GLY A C 1
ATOM 3373 O O . GLY A 1 432 ? -13.921 -7.361 -28.097 1.00 61.72 432 GLY A O 1
ATOM 3374 N N . GLY A 1 433 ? -15.857 -7.638 -29.191 1.00 73.75 433 GLY A N 1
ATOM 3375 C CA . GLY A 1 433 ? -15.312 -8.444 -30.288 1.00 73.75 433 GLY A CA 1
ATOM 3376 C C . GLY A 1 433 ? -15.049 -9.909 -29.917 1.00 73.75 433 GLY A C 1
ATOM 3377 O O . GLY A 1 433 ? -15.122 -10.308 -28.754 1.00 73.75 433 GLY A O 1
ATOM 3378 N N . ARG A 1 434 ? -14.765 -10.740 -30.929 1.00 86.50 434 ARG A N 1
ATOM 3379 C CA . ARG A 1 434 ? -14.492 -12.171 -30.740 1.00 86.50 434 ARG A CA 1
ATOM 3380 C C . ARG A 1 434 ? -13.027 -12.391 -30.364 1.00 86.50 434 ARG A C 1
ATOM 3382 O O . ARG A 1 434 ? -12.157 -12.401 -31.232 1.00 86.50 434 ARG A O 1
ATOM 3389 N N . LEU A 1 435 ? -12.775 -12.603 -29.075 1.00 90.06 435 LEU A N 1
ATOM 3390 C CA . LEU A 1 435 ? -11.451 -12.956 -28.569 1.00 90.06 435 LEU A CA 1
ATOM 3391 C C . LEU A 1 435 ? -11.138 -14.431 -28.858 1.00 90.06 435 LEU A C 1
ATOM 3393 O O . LEU A 1 435 ? -11.896 -15.320 -28.468 1.00 90.06 435 LEU A O 1
ATOM 3397 N N . VAL A 1 436 ? -10.024 -14.684 -29.538 1.00 92.19 436 VAL A N 1
ATOM 3398 C CA . VAL A 1 436 ? -9.523 -16.024 -29.882 1.00 92.19 436 VAL A CA 1
ATOM 3399 C C . VAL A 1 436 ? -8.061 -16.177 -29.465 1.00 92.19 436 VAL A C 1
ATOM 3401 O O . VAL A 1 436 ? -7.424 -15.201 -29.071 1.00 92.19 436 VAL A O 1
ATOM 3404 N N . ASP A 1 437 ? -7.538 -17.402 -29.547 1.00 93.38 437 ASP A N 1
ATOM 3405 C CA . ASP A 1 437 ? -6.137 -17.731 -29.242 1.00 93.38 437 ASP A CA 1
ATOM 3406 C C . ASP A 1 437 ? -5.710 -17.273 -27.831 1.00 93.38 437 ASP A C 1
ATOM 3408 O O . ASP A 1 437 ? -4.623 -16.737 -27.627 1.00 93.38 437 ASP A O 1
ATOM 3412 N N . VAL A 1 438 ? -6.615 -17.435 -26.856 1.00 94.38 438 VAL A N 1
ATOM 3413 C CA . VAL A 1 438 ? -6.447 -16.902 -25.499 1.00 94.38 438 VAL A CA 1
ATOM 3414 C C . VAL A 1 438 ? -5.499 -17.765 -24.684 1.00 94.38 438 VAL A C 1
ATOM 3416 O O . VAL A 1 438 ? -5.750 -18.951 -24.473 1.00 94.38 438 VAL A O 1
ATOM 3419 N N . VAL A 1 439 ? -4.466 -17.133 -24.137 1.00 95.94 439 VAL A N 1
ATOM 3420 C CA . VAL A 1 439 ? -3.593 -17.712 -23.119 1.00 95.94 439 VAL A CA 1
ATOM 3421 C C . VAL A 1 439 ? -3.756 -16.910 -21.839 1.00 95.94 439 VAL A C 1
ATOM 3423 O O . VAL A 1 439 ? -3.555 -15.697 -21.826 1.00 95.94 439 VAL A O 1
ATOM 3426 N N . LYS A 1 440 ? -4.138 -17.587 -20.756 1.00 93.12 440 LYS A N 1
ATOM 3427 C CA . LYS A 1 440 ? -4.305 -16.986 -19.433 1.00 93.12 440 LYS A CA 1
ATOM 3428 C C . LYS A 1 440 ? -3.148 -17.400 -18.533 1.00 93.12 440 LYS A C 1
ATOM 3430 O O . LYS A 1 440 ? -2.850 -18.584 -18.423 1.00 93.12 440 LYS A O 1
ATOM 3435 N N . GLY A 1 441 ? -2.537 -16.419 -17.881 1.00 89.62 441 GLY A N 1
ATOM 3436 C CA . GLY A 1 441 ? -1.526 -16.612 -16.851 1.00 89.62 441 GLY A CA 1
ATOM 3437 C C . GLY A 1 441 ? -2.117 -16.331 -15.475 1.00 89.62 441 GLY A C 1
ATOM 3438 O O . GLY A 1 441 ? -2.866 -15.365 -15.300 1.00 89.62 441 GLY A O 1
ATOM 3439 N N . VAL A 1 442 ? -1.782 -17.171 -14.501 1.00 85.94 442 VAL A N 1
ATOM 3440 C CA . VAL A 1 442 ? -2.163 -16.987 -13.095 1.00 85.94 442 VAL A CA 1
ATOM 3441 C C . VAL A 1 442 ? -0.946 -17.282 -12.231 1.00 85.94 442 VAL A C 1
ATOM 3443 O O . VAL A 1 442 ? -0.275 -18.296 -12.417 1.00 85.94 442 VAL A O 1
ATOM 3446 N N . ALA A 1 443 ? -0.635 -16.386 -11.302 1.00 78.12 443 ALA A N 1
ATOM 3447 C CA . ALA A 1 443 ? 0.487 -16.545 -10.390 1.00 78.12 443 ALA A CA 1
ATOM 3448 C C . ALA A 1 443 ? 0.155 -15.938 -9.028 1.00 78.12 443 ALA A C 1
ATOM 3450 O O . ALA A 1 443 ? -0.507 -14.906 -8.953 1.00 78.12 443 ALA A O 1
ATOM 3451 N N . ALA A 1 444 ? 0.658 -16.541 -7.952 1.00 67.25 444 ALA A N 1
ATOM 3452 C CA . ALA A 1 444 ? 0.648 -15.903 -6.640 1.00 67.25 444 ALA A CA 1
ATOM 3453 C C . ALA A 1 444 ? 1.610 -14.707 -6.669 1.00 67.25 444 ALA A C 1
ATOM 3455 O O . ALA A 1 444 ? 2.782 -14.876 -7.009 1.00 67.25 444 ALA A O 1
ATOM 3456 N N . CYS A 1 445 ? 1.121 -13.507 -6.359 1.00 58.41 445 CYS A N 1
ATOM 3457 C CA . CYS A 1 445 ? 1.890 -12.278 -6.571 1.00 58.41 445 CYS A CA 1
ATOM 3458 C C . CYS A 1 445 ? 2.137 -11.431 -5.326 1.00 58.41 445 CYS A C 1
ATOM 3460 O O . CYS A 1 445 ? 2.869 -10.443 -5.414 1.00 58.41 445 CYS A O 1
ATOM 3462 N N . ASP A 1 446 ? 1.584 -11.800 -4.172 1.00 50.19 446 ASP A N 1
ATOM 3463 C CA . ASP A 1 446 ? 1.795 -11.060 -2.935 1.00 50.19 446 ASP A CA 1
ATOM 3464 C C . ASP A 1 446 ? 2.063 -11.960 -1.715 1.00 50.19 446 ASP A C 1
ATOM 3466 O O . ASP A 1 446 ? 1.951 -13.189 -1.750 1.00 50.19 446 ASP A O 1
ATOM 3470 N N . MET A 1 447 ? 2.445 -11.328 -0.600 1.00 36.00 447 MET A N 1
ATOM 3471 C CA . MET A 1 447 ? 2.745 -12.018 0.662 1.00 36.00 447 MET A CA 1
ATOM 3472 C C . MET A 1 447 ? 1.496 -12.570 1.378 1.00 36.00 447 MET A C 1
ATOM 3474 O O . MET A 1 447 ? 1.628 -13.217 2.420 1.00 36.00 447 MET A O 1
ATOM 3478 N N . LEU A 1 448 ? 0.298 -12.348 0.826 1.00 38.25 448 LEU A N 1
ATOM 3479 C CA . LEU A 1 448 ? -0.988 -12.840 1.323 1.00 38.25 448 LEU A CA 1
ATOM 3480 C C . LEU A 1 448 ? -1.549 -14.002 0.481 1.00 38.25 448 LEU A C 1
ATOM 3482 O O . LEU A 1 448 ? -2.546 -14.595 0.889 1.00 38.25 448 LEU A O 1
ATOM 3486 N N . HIS A 1 449 ? -0.839 -14.408 -0.582 1.00 46.28 449 HIS A N 1
ATOM 3487 C CA . HIS A 1 449 ? -1.238 -15.428 -1.565 1.00 46.28 449 HIS A CA 1
ATOM 3488 C C . HIS A 1 449 ? -2.440 -15.017 -2.429 1.00 46.28 449 HIS A C 1
ATOM 3490 O O . HIS A 1 449 ? -3.159 -15.883 -2.929 1.00 46.28 449 HIS A O 1
ATOM 3496 N N . ASP A 1 450 ? -2.647 -13.718 -2.644 1.00 53.91 450 ASP A N 1
ATOM 3497 C CA . ASP A 1 450 ? -3.573 -13.257 -3.666 1.00 53.91 450 ASP A CA 1
ATOM 3498 C C . ASP A 1 450 ? -3.034 -13.624 -5.059 1.00 53.91 450 ASP A C 1
ATOM 3500 O O . ASP A 1 450 ? -1.844 -13.489 -5.382 1.00 53.91 450 ASP A O 1
ATOM 3504 N N . GLU A 1 451 ? -3.927 -14.153 -5.893 1.00 68.56 451 GLU A N 1
ATOM 3505 C CA . GLU A 1 451 ? -3.604 -14.507 -7.268 1.00 68.56 451 GLU A CA 1
ATOM 3506 C C . GLU A 1 451 ? -3.590 -13.239 -8.124 1.00 68.56 451 GLU A C 1
ATOM 3508 O O . GLU A 1 451 ? -4.601 -12.547 -8.269 1.00 68.56 451 GLU A O 1
ATOM 3513 N N . CYS A 1 452 ? -2.472 -12.958 -8.776 1.00 74.75 452 CYS A N 1
ATOM 3514 C CA . CYS A 1 452 ? -2.474 -12.101 -9.946 1.00 74.75 452 CYS A CA 1
ATOM 3515 C C . CYS A 1 452 ? -2.869 -12.947 -11.148 1.00 74.75 452 CYS A C 1
ATOM 3517 O O . CYS A 1 452 ? -2.513 -14.121 -11.265 1.00 74.75 452 CYS A O 1
ATOM 3519 N N . SER A 1 453 ? -3.608 -12.343 -12.069 1.00 87.94 453 SER A N 1
ATOM 3520 C CA . SER A 1 453 ? -3.897 -12.981 -13.345 1.00 87.94 453 SER A CA 1
ATOM 3521 C C . SER A 1 453 ? -3.780 -11.982 -14.476 1.00 87.94 453 SER A C 1
ATOM 3523 O O . SER A 1 453 ? -3.935 -10.777 -14.286 1.00 87.94 453 SER A O 1
ATOM 3525 N N . GLY A 1 454 ? -3.501 -12.491 -15.658 1.00 93.75 454 GLY A N 1
ATOM 3526 C CA . GLY A 1 454 ? -3.539 -11.734 -16.892 1.00 93.75 454 GLY A CA 1
ATOM 3527 C C . GLY A 1 454 ? -3.824 -12.675 -18.044 1.00 93.75 454 GLY A C 1
ATOM 3528 O O . GLY A 1 454 ? -3.838 -13.896 -17.879 1.00 93.75 454 GLY A O 1
ATOM 3529 N N . PHE A 1 455 ? -4.078 -12.122 -19.214 1.00 96.81 455 PHE A N 1
ATOM 3530 C CA . PHE A 1 455 ? -4.243 -12.920 -20.414 1.00 96.81 455 PHE A CA 1
ATOM 3531 C C . PHE A 1 455 ? -3.704 -12.185 -21.628 1.00 96.81 455 PHE A C 1
ATOM 3533 O O . PHE A 1 455 ? -3.664 -10.955 -21.665 1.00 96.81 455 PHE A O 1
ATOM 3540 N N . VAL A 1 456 ? -3.337 -12.964 -22.635 1.00 97.88 456 VAL A N 1
ATOM 3541 C CA . VAL A 1 456 ? -3.131 -12.483 -23.991 1.00 97.88 456 VAL A CA 1
ATOM 3542 C C . VAL A 1 456 ? -4.122 -13.169 -24.921 1.00 97.88 456 VAL A C 1
ATOM 3544 O O . VAL A 1 456 ? -4.495 -14.320 -24.700 1.00 97.88 456 VAL A O 1
ATOM 3547 N N . GLY A 1 457 ? -4.588 -12.465 -25.943 1.00 96.44 457 GLY A N 1
ATOM 3548 C CA . GLY A 1 457 ? -5.440 -13.036 -26.979 1.00 96.44 457 GLY A CA 1
ATOM 3549 C C . GLY A 1 457 ? -5.504 -12.146 -28.209 1.00 96.44 457 GLY A C 1
ATOM 3550 O O . GLY A 1 457 ? -4.916 -11.065 -28.250 1.00 96.44 457 GLY A O 1
ATOM 3551 N N . ARG A 1 458 ? -6.231 -12.597 -29.226 1.00 95.25 458 ARG A N 1
ATOM 3552 C CA . ARG A 1 458 ? -6.351 -11.908 -30.511 1.00 95.25 458 ARG A CA 1
ATOM 3553 C C . ARG A 1 458 ? -7.800 -11.551 -30.812 1.00 95.25 458 ARG A C 1
ATOM 3555 O O . ARG A 1 458 ? -8.704 -12.348 -30.582 1.00 95.25 458 ARG A O 1
ATOM 3562 N N . LEU A 1 459 ? -8.002 -10.358 -31.359 1.00 92.31 459 LEU A N 1
ATOM 3563 C CA . LEU A 1 459 ? -9.250 -9.856 -31.929 1.00 92.31 459 LEU A CA 1
ATOM 3564 C C . LEU A 1 459 ? -9.061 -9.749 -33.455 1.00 92.31 459 LEU A C 1
ATOM 3566 O O . LEU A 1 459 ? -8.585 -8.715 -33.938 1.00 92.31 459 LEU A O 1
ATOM 3570 N N . PRO A 1 460 ? -9.397 -10.804 -34.226 1.00 87.12 460 PRO A N 1
ATOM 3571 C CA . PRO A 1 460 ? -9.085 -10.891 -35.655 1.00 87.12 460 PRO A CA 1
ATOM 3572 C C . PRO A 1 460 ? -9.745 -9.775 -36.465 1.00 87.12 460 PRO A C 1
ATOM 3574 O O . PRO A 1 460 ? -9.103 -9.150 -37.304 1.00 87.12 460 PRO A O 1
ATOM 3577 N N . ASP A 1 461 ? -11.004 -9.469 -36.141 1.00 84.56 461 ASP A N 1
ATOM 3578 C CA . ASP A 1 461 ? -11.822 -8.473 -36.844 1.00 84.56 461 ASP A CA 1
ATOM 3579 C C . ASP A 1 461 ? -11.263 -7.047 -36.720 1.00 84.56 461 ASP A C 1
ATOM 3581 O O . ASP A 1 461 ? -11.649 -6.150 -37.466 1.00 84.56 461 ASP A O 1
ATOM 3585 N N . ARG A 1 462 ? -10.350 -6.829 -35.764 1.00 86.19 462 ARG A N 1
ATOM 3586 C CA . ARG A 1 462 ? -9.725 -5.534 -35.471 1.00 86.19 462 ARG A CA 1
ATOM 3587 C C . ARG A 1 462 ? -8.240 -5.490 -35.791 1.00 86.19 462 ARG A C 1
ATOM 3589 O O . ARG A 1 462 ? -7.623 -4.458 -35.550 1.00 86.19 462 ARG A O 1
ATOM 3596 N N . LYS A 1 463 ? -7.662 -6.598 -36.267 1.00 92.44 463 LYS A N 1
ATOM 3597 C CA . LYS A 1 463 ? -6.208 -6.767 -36.385 1.00 92.44 463 LYS A CA 1
ATOM 3598 C C . LYS A 1 463 ? -5.479 -6.367 -35.095 1.00 92.44 463 LYS A C 1
ATOM 3600 O O . LYS A 1 463 ? -4.508 -5.613 -35.117 1.00 92.44 463 LYS A O 1
ATOM 3605 N N . LEU A 1 464 ? -5.983 -6.836 -33.951 1.00 94.06 464 LEU A N 1
ATOM 3606 C CA . LEU A 1 464 ? -5.475 -6.445 -32.637 1.00 94.06 464 LEU A CA 1
ATOM 3607 C C . LEU A 1 464 ? -5.095 -7.672 -31.810 1.00 94.06 464 LEU A C 1
ATOM 3609 O O . LEU A 1 464 ? -5.851 -8.637 -31.724 1.00 94.06 464 LEU A O 1
ATOM 3613 N N . ILE A 1 465 ? -3.930 -7.623 -31.180 1.00 97.81 465 ILE A N 1
ATOM 3614 C CA . ILE A 1 465 ? -3.524 -8.510 -30.091 1.00 97.81 465 ILE A CA 1
ATOM 3615 C C . ILE A 1 465 ? -3.706 -7.719 -28.802 1.00 97.81 465 ILE A C 1
ATOM 3617 O O . ILE A 1 465 ? -3.386 -6.534 -28.751 1.00 97.81 465 ILE A O 1
ATOM 3621 N N . VAL A 1 466 ? -4.245 -8.351 -27.769 1.00 97.12 466 VAL A N 1
ATOM 3622 C CA . VAL A 1 466 ? -4.515 -7.706 -26.485 1.00 97.12 466 VAL A CA 1
ATOM 3623 C C . VAL A 1 466 ? -3.739 -8.428 -25.402 1.00 97.12 466 VAL A C 1
ATOM 3625 O O . VAL A 1 466 ? -3.808 -9.650 -25.319 1.00 97.12 466 VAL A O 1
ATOM 3628 N N . LEU A 1 467 ? -3.010 -7.677 -24.587 1.00 98.38 467 LEU A N 1
ATOM 3629 C CA . LEU A 1 467 ? -2.342 -8.152 -23.384 1.00 98.38 467 LEU A CA 1
ATOM 3630 C C . LEU A 1 467 ? -2.937 -7.395 -22.200 1.00 98.38 467 LEU A C 1
ATOM 3632 O O . LEU A 1 467 ? -2.808 -6.175 -22.102 1.00 98.38 467 LEU A O 1
ATOM 3636 N N . ALA A 1 468 ? -3.610 -8.119 -21.316 1.00 96.81 468 ALA A N 1
ATOM 3637 C CA . ALA A 1 468 ? -4.384 -7.533 -20.240 1.00 96.81 468 ALA A CA 1
ATOM 3638 C C . ALA A 1 468 ? -3.995 -8.111 -18.887 1.00 96.81 468 ALA A C 1
ATOM 3640 O O . ALA A 1 468 ? -3.872 -9.326 -18.726 1.00 96.81 468 ALA A O 1
ATOM 3641 N N . PHE A 1 469 ? -3.869 -7.238 -17.895 1.00 94.62 469 PHE A N 1
ATOM 3642 C CA . PHE A 1 469 ? -3.573 -7.620 -16.521 1.00 94.62 469 PHE A CA 1
ATOM 3643 C C . PHE A 1 469 ? -4.763 -7.310 -15.615 1.00 94.62 469 PHE A C 1
ATOM 3645 O O . PHE A 1 469 ? -5.333 -6.215 -15.648 1.00 94.62 469 PHE A O 1
ATOM 3652 N N . ARG A 1 470 ? -5.133 -8.283 -14.780 1.00 87.75 470 ARG A N 1
ATOM 3653 C CA . ARG A 1 470 ? -6.173 -8.134 -13.764 1.00 87.75 470 ARG A CA 1
ATOM 3654 C C . ARG A 1 470 ? -5.638 -7.279 -12.619 1.00 87.75 470 ARG A C 1
ATOM 3656 O O . ARG A 1 470 ? -4.513 -7.481 -12.167 1.00 87.75 470 ARG A O 1
ATOM 3663 N N . GLY A 1 471 ? -6.459 -6.355 -12.130 1.00 71.44 471 GLY A N 1
ATOM 3664 C CA . GLY A 1 471 ? -6.232 -5.741 -10.823 1.00 71.44 471 GLY A CA 1
ATOM 3665 C C . GLY A 1 471 ? -6.718 -6.638 -9.682 1.00 71.44 471 GLY A C 1
ATOM 3666 O O . GLY A 1 471 ? -6.976 -7.829 -9.851 1.00 71.44 471 GLY A O 1
ATOM 3667 N N . THR A 1 472 ? -6.888 -6.064 -8.504 1.00 62.16 472 THR A N 1
ATOM 3668 C CA . THR A 1 472 ? -7.249 -6.829 -7.308 1.00 62.16 472 THR A CA 1
ATOM 3669 C C . THR A 1 472 ? -8.741 -7.177 -7.271 1.00 62.16 472 THR A C 1
ATOM 3671 O O . THR A 1 472 ? -9.580 -6.345 -7.617 1.00 62.16 472 THR A O 1
ATOM 3674 N N . THR A 1 473 ? -9.096 -8.407 -6.878 1.00 53.47 473 THR A N 1
ATOM 3675 C CA . THR A 1 473 ? -10.481 -8.924 -6.879 1.00 53.47 473 THR A CA 1
ATOM 3676 C C . THR A 1 473 ? -11.336 -8.464 -5.695 1.00 53.47 473 THR A C 1
ATOM 3678 O O . THR A 1 473 ? -12.561 -8.531 -5.783 1.00 53.47 473 THR A O 1
ATOM 3681 N N . GLY A 1 474 ? -10.740 -7.980 -4.602 1.00 47.22 474 GLY A N 1
ATOM 3682 C CA . GLY A 1 474 ? -11.462 -7.391 -3.476 1.00 47.22 474 GLY A CA 1
ATOM 3683 C C . GLY A 1 474 ? -11.408 -5.866 -3.510 1.00 47.22 474 GLY A C 1
ATOM 3684 O O . GLY A 1 474 ? -10.364 -5.258 -3.313 1.00 47.22 474 GLY A O 1
ATOM 3685 N N . SER A 1 475 ? -12.549 -5.199 -3.666 1.00 35.62 475 SER A N 1
ATOM 3686 C CA . SER A 1 475 ? -12.641 -3.730 -3.591 1.00 35.62 475 SER A CA 1
ATOM 3687 C C . SER A 1 475 ? -12.322 -3.135 -2.201 1.00 35.62 475 SER A C 1
ATOM 3689 O O . SER A 1 475 ? -12.346 -1.924 -2.034 1.00 35.62 475 SER A O 1
ATOM 3691 N N . SER A 1 476 ? -11.976 -3.947 -1.195 1.00 35.19 476 SER A N 1
ATOM 3692 C CA . SER A 1 476 ? -11.435 -3.508 0.107 1.00 35.19 476 SER A CA 1
ATOM 3693 C C . SER A 1 476 ? -9.904 -3.626 0.224 1.00 35.19 476 SER A C 1
ATOM 3695 O O . SER A 1 476 ? -9.345 -3.270 1.261 1.00 35.19 476 SER A O 1
ATOM 3697 N N . GLN A 1 477 ? -9.219 -4.098 -0.823 1.00 40.28 477 GLN A N 1
ATOM 3698 C CA . GLN A 1 477 ? -7.758 -4.236 -0.876 1.00 40.28 477 GLN A CA 1
ATOM 3699 C C . GLN A 1 477 ? -7.033 -2.983 -1.397 1.00 40.28 477 GLN A C 1
ATOM 3701 O O . GLN A 1 477 ? -5.882 -2.774 -1.038 1.00 40.28 477 GLN A O 1
ATOM 3706 N N . LEU A 1 478 ? -7.698 -2.078 -2.125 1.00 39.62 478 LEU A N 1
ATOM 3707 C CA . LEU A 1 478 ? -7.076 -0.880 -2.723 1.00 39.62 478 LEU A CA 1
ATOM 3708 C C . LEU A 1 478 ? -6.307 0.009 -1.725 1.00 39.62 478 LEU A C 1
ATOM 3710 O O . LEU A 1 478 ? -5.254 0.553 -2.057 1.00 39.62 478 LEU A O 1
ATOM 3714 N N . LEU A 1 479 ? -6.802 0.146 -0.489 1.00 38.50 479 LEU A N 1
ATOM 3715 C CA . LEU A 1 479 ? -6.151 0.959 0.544 1.00 38.50 479 LEU A CA 1
ATOM 3716 C C . LEU A 1 479 ? -4.994 0.217 1.236 1.00 38.50 479 LEU A C 1
ATOM 3718 O O . LEU A 1 479 ? -3.972 0.832 1.524 1.00 38.50 479 LEU A O 1
ATOM 3722 N N . VAL A 1 480 ? -5.143 -1.089 1.496 1.00 38.81 480 VAL A N 1
ATOM 3723 C CA . VAL A 1 480 ? -4.120 -1.935 2.146 1.00 38.81 480 VAL A CA 1
ATOM 3724 C C . VAL A 1 480 ? -2.969 -2.214 1.187 1.00 38.81 480 VAL A C 1
ATOM 3726 O O . VAL A 1 480 ? -1.821 -2.149 1.596 1.00 38.81 480 VAL A O 1
ATOM 3729 N N . GLU A 1 481 ? -3.251 -2.428 -0.092 1.00 40.91 481 GLU A N 1
ATOM 3730 C CA . GLU A 1 481 ? -2.252 -2.601 -1.146 1.00 40.91 481 GLU A CA 1
ATOM 3731 C C . GLU A 1 481 ? -1.584 -1.278 -1.522 1.00 40.91 481 GLU A C 1
ATOM 3733 O O . GLU A 1 481 ? -0.386 -1.258 -1.780 1.00 40.91 481 GLU A O 1
ATOM 3738 N N . GLY A 1 482 ? -2.300 -0.148 -1.455 1.00 42.66 482 GLY A N 1
ATOM 3739 C CA . GLY A 1 482 ? -1.692 1.184 -1.518 1.00 42.66 482 GLY A CA 1
ATOM 3740 C C . GLY A 1 482 ? -0.753 1.462 -0.334 1.00 42.66 482 GLY A C 1
ATOM 3741 O O . GLY A 1 482 ? 0.332 2.007 -0.519 1.00 42.66 482 GLY A O 1
ATOM 3742 N N . LEU A 1 483 ? -1.121 1.030 0.880 1.00 39.44 483 LEU A N 1
ATOM 3743 C CA . LEU A 1 483 ? -0.294 1.112 2.095 1.00 39.44 483 LEU A CA 1
ATOM 3744 C C . LEU A 1 483 ? 0.895 0.130 2.089 1.00 39.44 483 LEU A C 1
ATOM 3746 O O . LEU A 1 483 ? 1.981 0.505 2.521 1.00 39.44 483 LEU A O 1
ATOM 3750 N N . MET A 1 484 ? 0.720 -1.091 1.576 1.00 39.66 484 MET A N 1
ATOM 3751 C CA . MET A 1 484 ? 1.783 -2.092 1.387 1.00 39.66 484 MET A CA 1
ATOM 3752 C C . MET A 1 484 ? 2.723 -1.698 0.241 1.00 39.66 484 MET A C 1
ATOM 3754 O O . MET A 1 484 ? 3.936 -1.854 0.350 1.00 39.66 484 MET A O 1
ATOM 3758 N N . GLY A 1 485 ? 2.181 -1.105 -0.825 1.00 40.38 485 GLY A N 1
ATOM 3759 C CA . GLY A 1 485 ? 2.930 -0.479 -1.909 1.00 40.38 485 GLY A CA 1
ATOM 3760 C C . GLY A 1 485 ? 3.790 0.677 -1.407 1.00 40.38 485 GLY A C 1
ATOM 3761 O O . GLY A 1 485 ? 4.943 0.766 -1.789 1.00 40.38 485 GLY A O 1
ATOM 3762 N N . LEU A 1 486 ? 3.300 1.496 -0.474 1.00 43.59 486 LEU A N 1
ATOM 3763 C CA . LEU A 1 486 ? 4.097 2.530 0.204 1.00 43.59 486 LEU A CA 1
ATOM 3764 C C . LEU A 1 486 ? 5.133 1.977 1.204 1.00 43.59 486 LEU A C 1
ATOM 3766 O O . LEU A 1 486 ? 6.041 2.711 1.587 1.00 43.59 486 LEU A O 1
ATOM 3770 N N . ALA A 1 487 ? 4.986 0.726 1.651 1.00 43.06 487 ALA A N 1
ATOM 3771 C CA . ALA A 1 487 ? 5.875 0.073 2.617 1.00 43.06 487 ALA A CA 1
ATOM 3772 C C . ALA A 1 487 ? 6.993 -0.756 1.960 1.00 43.06 487 ALA A C 1
ATOM 3774 O O . ALA A 1 487 ? 7.943 -1.144 2.633 1.00 43.06 487 ALA A O 1
ATOM 3775 N N . MET A 1 488 ? 6.894 -1.043 0.661 1.00 50.78 488 MET A N 1
ATOM 3776 C CA . MET A 1 488 ? 7.942 -1.722 -0.104 1.00 50.78 488 MET A CA 1
ATOM 3777 C C . MET A 1 488 ? 8.847 -0.672 -0.772 1.00 50.78 488 MET A C 1
ATOM 3779 O O . MET A 1 488 ? 8.347 0.348 -1.247 1.00 50.78 488 MET A O 1
ATOM 3783 N N . PRO A 1 489 ? 10.172 -0.873 -0.848 1.00 59.28 489 PRO A N 1
ATOM 3784 C CA . PRO A 1 489 ? 11.047 0.048 -1.568 1.00 59.28 489 PRO A CA 1
ATOM 3785 C C . PRO A 1 489 ? 10.769 0.028 -3.078 1.00 59.28 489 PRO A C 1
ATOM 3787 O O . PRO A 1 489 ? 10.309 -0.975 -3.626 1.00 59.28 489 PRO A O 1
ATOM 3790 N N . LYS A 1 490 ? 11.088 1.122 -3.779 1.00 74.00 490 LYS A N 1
ATOM 3791 C CA . LYS A 1 490 ? 11.208 1.085 -5.243 1.00 74.00 490 LYS A CA 1
ATOM 3792 C C . LYS A 1 490 ? 12.487 0.324 -5.617 1.00 74.00 490 LYS A C 1
ATOM 3794 O O . LYS A 1 490 ? 13.538 0.567 -5.024 1.00 74.00 490 LYS A O 1
ATOM 3799 N N . GLU A 1 491 ? 12.428 -0.546 -6.613 1.00 76.12 491 GLU A N 1
ATOM 3800 C CA . GLU A 1 491 ? 13.574 -1.292 -7.144 1.00 76.12 491 GLU A CA 1
ATOM 3801 C C . GLU A 1 491 ? 13.947 -0.817 -8.550 1.00 76.12 491 GLU A C 1
ATOM 3803 O O . GLU A 1 491 ? 13.107 -0.280 -9.267 1.00 76.12 491 GLU A O 1
ATOM 3808 N N . ALA A 1 492 ? 15.210 -0.987 -8.948 1.00 77.38 492 ALA A N 1
ATOM 3809 C CA . ALA A 1 492 ? 15.659 -0.607 -10.285 1.00 77.38 492 ALA A CA 1
ATOM 3810 C C . ALA A 1 492 ? 14.913 -1.405 -11.364 1.00 77.38 492 ALA A C 1
ATOM 3812 O O . ALA A 1 492 ? 14.750 -2.621 -11.235 1.00 77.38 492 ALA A O 1
ATOM 3813 N N . PHE A 1 493 ? 14.492 -0.725 -12.430 1.00 83.06 493 PHE A N 1
ATOM 3814 C CA . PHE A 1 493 ? 13.832 -1.366 -13.565 1.00 83.06 493 PHE A CA 1
ATOM 3815 C C . PHE A 1 493 ? 14.748 -1.370 -14.797 1.00 83.06 493 PHE A C 1
ATOM 3817 O O . PHE A 1 493 ? 15.466 -0.388 -15.002 1.00 83.06 493 PHE A O 1
ATOM 3824 N N . PRO A 1 494 ? 14.739 -2.428 -15.637 1.00 74.69 494 PRO A N 1
ATOM 3825 C CA . PRO A 1 494 ? 15.694 -2.573 -16.737 1.00 74.69 494 PRO A CA 1
ATOM 3826 C C . PRO A 1 494 ? 15.759 -1.380 -17.696 1.00 74.69 494 PRO A C 1
ATOM 3828 O O . PRO A 1 494 ? 16.833 -1.058 -18.184 1.00 74.69 494 PRO A O 1
ATOM 3831 N N . ILE A 1 495 ? 14.652 -0.677 -17.935 1.00 72.88 495 ILE A N 1
ATOM 3832 C CA . ILE A 1 495 ? 14.613 0.456 -18.879 1.00 72.88 495 ILE A CA 1
ATOM 3833 C C . ILE A 1 495 ? 15.197 1.763 -18.307 1.00 72.88 495 ILE A C 1
ATOM 3835 O O . ILE A 1 495 ? 15.268 2.769 -19.010 1.00 72.88 495 ILE A O 1
ATOM 3839 N N . GLY A 1 496 ? 15.584 1.766 -17.028 1.00 68.69 496 GLY A N 1
ATOM 3840 C CA . GLY A 1 496 ? 16.005 2.948 -16.285 1.00 68.69 496 GLY A CA 1
ATOM 3841 C C . GLY A 1 496 ? 14.998 3.377 -15.213 1.00 68.69 496 GLY A C 1
ATOM 3842 O O . GLY A 1 496 ? 13.805 3.083 -15.278 1.00 68.69 496 GLY A O 1
ATOM 3843 N N . GLY A 1 497 ? 15.509 4.087 -14.205 1.00 76.12 497 GLY A N 1
ATOM 3844 C CA . GLY A 1 497 ? 14.736 4.506 -13.035 1.00 76.12 497 GLY A CA 1
ATOM 3845 C C . GLY A 1 497 ? 14.384 3.365 -12.086 1.00 76.12 497 GLY A C 1
ATOM 3846 O O . GLY A 1 497 ? 14.946 2.267 -12.154 1.00 76.12 497 GLY A O 1
ATOM 3847 N N . LYS A 1 498 ? 13.473 3.652 -11.156 1.00 79.69 498 LYS A N 1
ATOM 3848 C CA . LYS A 1 498 ? 12.996 2.694 -10.156 1.00 79.69 498 LYS A CA 1
ATOM 3849 C C . LYS A 1 498 ? 11.477 2.585 -10.171 1.00 79.69 498 LYS A C 1
ATOM 3851 O O . LYS A 1 498 ? 10.781 3.591 -10.279 1.00 79.69 498 LYS A O 1
ATOM 3856 N N . VAL A 1 499 ? 10.965 1.374 -9.987 1.00 84.44 499 VAL A N 1
ATOM 3857 C CA . VAL A 1 499 ? 9.532 1.053 -9.941 1.00 84.44 499 VAL A CA 1
ATOM 3858 C C . VAL A 1 499 ? 9.152 0.480 -8.589 1.00 84.44 499 VAL A C 1
ATOM 3860 O O . VAL A 1 499 ? 9.984 -0.090 -7.888 1.00 84.44 499 VAL A O 1
ATOM 3863 N N . GLN A 1 500 ? 7.894 0.627 -8.196 1.00 79.88 500 GLN A N 1
ATOM 3864 C CA . GLN A 1 500 ? 7.405 0.112 -6.925 1.00 79.88 500 GLN A CA 1
ATOM 3865 C C . GLN A 1 500 ? 7.549 -1.420 -6.875 1.00 79.88 500 GLN A C 1
ATOM 3867 O O . GLN A 1 500 ? 6.945 -2.117 -7.696 1.00 79.88 500 GLN A O 1
ATOM 3872 N N . ALA A 1 501 ? 8.309 -1.963 -5.911 1.00 75.75 501 ALA A N 1
ATOM 3873 C CA . ALA A 1 501 ? 8.605 -3.404 -5.874 1.00 75.75 501 ALA A CA 1
ATOM 3874 C C . ALA A 1 501 ? 7.344 -4.271 -5.751 1.00 75.75 501 ALA A C 1
ATOM 3876 O O . ALA A 1 501 ? 7.312 -5.384 -6.258 1.00 75.75 501 ALA A O 1
ATOM 3877 N N . TYR A 1 502 ? 6.276 -3.748 -5.146 1.00 73.50 502 TYR A N 1
ATOM 3878 C CA . TYR A 1 502 ? 4.980 -4.426 -5.106 1.00 73.50 502 TYR A CA 1
ATOM 3879 C C . TYR A 1 502 ? 4.418 -4.698 -6.518 1.00 73.50 502 TYR A C 1
ATOM 3881 O O . TYR A 1 502 ? 4.085 -5.836 -6.837 1.00 73.50 502 TYR A O 1
ATOM 3889 N N . PHE A 1 503 ? 4.397 -3.690 -7.399 1.00 84.75 503 PHE A N 1
ATOM 3890 C CA . PHE A 1 503 ? 3.926 -3.855 -8.783 1.00 84.75 503 PHE A CA 1
ATOM 3891 C C . PHE A 1 503 ? 4.876 -4.728 -9.600 1.00 84.75 503 PHE A C 1
ATOM 3893 O O . PHE A 1 503 ? 4.439 -5.572 -10.380 1.00 84.75 503 PHE A O 1
ATOM 3900 N N . SER A 1 504 ? 6.179 -4.548 -9.390 1.00 85.69 504 SER A N 1
ATOM 3901 C CA . SER A 1 504 ? 7.199 -5.305 -10.105 1.00 85.69 504 SE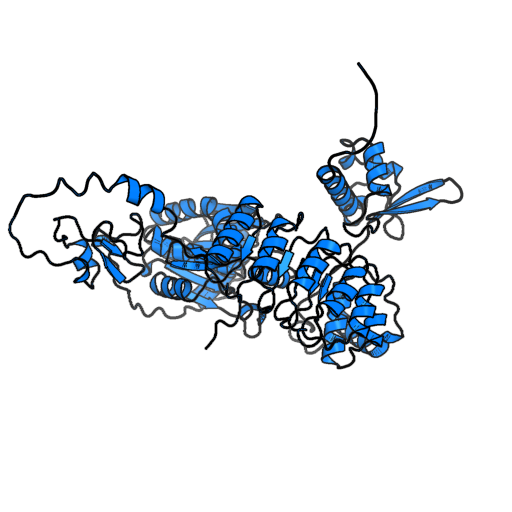R A CA 1
ATOM 3902 C C . SER A 1 504 ? 7.218 -6.785 -9.727 1.00 85.69 504 SER A C 1
ATOM 3904 O O . SER A 1 504 ? 7.372 -7.626 -10.604 1.00 85.69 504 SER A O 1
ATOM 3906 N N . ASN A 1 505 ? 6.977 -7.138 -8.463 1.00 80.88 505 ASN A N 1
ATOM 3907 C CA . ASN A 1 505 ? 6.868 -8.535 -8.041 1.00 80.88 505 ASN A CA 1
ATOM 3908 C C . ASN A 1 505 ? 5.671 -9.229 -8.697 1.00 80.88 505 ASN A C 1
ATOM 3910 O O . ASN A 1 505 ? 5.823 -10.333 -9.219 1.00 80.88 505 ASN A O 1
ATOM 3914 N N . GLY A 1 506 ? 4.510 -8.566 -8.742 1.00 81.38 506 GLY A N 1
ATOM 3915 C CA . GLY A 1 506 ? 3.346 -9.111 -9.441 1.00 81.38 506 GLY A CA 1
ATOM 3916 C C . GLY A 1 506 ? 3.578 -9.262 -10.941 1.00 81.38 506 GLY A C 1
ATOM 3917 O O . GLY A 1 506 ? 3.272 -10.312 -11.510 1.00 81.38 506 GLY A O 1
ATOM 3918 N N . PHE A 1 507 ? 4.216 -8.268 -11.560 1.00 91.00 507 PHE A N 1
ATOM 3919 C CA . PHE A 1 507 ? 4.644 -8.352 -12.951 1.00 91.00 507 PHE A CA 1
ATOM 3920 C C . PHE A 1 507 ? 5.602 -9.531 -13.172 1.00 91.00 507 PHE A C 1
ATOM 3922 O O . PHE A 1 507 ? 5.304 -10.395 -13.987 1.00 91.00 507 PHE A O 1
ATOM 3929 N N . LYS A 1 508 ? 6.694 -9.638 -12.407 1.00 87.69 508 LYS A N 1
ATOM 3930 C CA . LYS A 1 508 ? 7.695 -10.718 -12.509 1.00 87.69 508 LYS A CA 1
ATOM 3931 C C . LYS A 1 508 ? 7.098 -12.112 -12.298 1.00 87.69 508 LYS A C 1
ATOM 3933 O O . LYS A 1 508 ? 7.577 -13.062 -12.908 1.00 87.69 508 LYS A O 1
ATOM 3938 N N . ALA A 1 509 ? 6.064 -12.245 -11.467 1.00 85.06 509 ALA A N 1
ATOM 3939 C CA . ALA A 1 509 ? 5.382 -13.516 -11.237 1.00 85.06 509 ALA A CA 1
ATOM 3940 C C . ALA A 1 509 ? 4.533 -13.959 -12.445 1.00 85.06 509 ALA A C 1
ATOM 3942 O O . ALA A 1 509 ? 4.510 -15.142 -12.788 1.00 85.06 509 ALA A O 1
ATOM 3943 N N . LEU A 1 510 ? 3.849 -13.020 -13.107 1.00 88.50 510 LEU A N 1
ATOM 3944 C CA . LEU A 1 510 ? 2.995 -13.306 -14.266 1.00 88.50 510 LEU A CA 1
ATOM 3945 C C . LEU A 1 510 ? 3.735 -13.305 -15.603 1.00 88.50 510 LEU A C 1
ATOM 3947 O O . LEU A 1 510 ? 3.351 -14.034 -16.518 1.00 88.50 510 LEU A O 1
ATOM 3951 N N . TRP A 1 511 ? 4.767 -12.476 -15.733 1.00 94.19 511 TRP A N 1
ATOM 3952 C CA . TRP A 1 511 ? 5.428 -12.194 -17.002 1.00 94.19 511 TRP A CA 1
ATOM 3953 C C . TRP A 1 511 ? 5.927 -13.444 -17.733 1.00 94.19 511 TRP A C 1
ATOM 3955 O O . TRP A 1 511 ? 5.617 -13.565 -18.917 1.00 94.19 511 TRP A O 1
ATOM 3965 N N . PRO A 1 512 ? 6.558 -14.438 -17.073 1.00 92.31 512 PRO A N 1
ATOM 3966 C CA . PRO A 1 512 ? 7.000 -15.660 -17.748 1.00 92.31 512 PRO A CA 1
ATOM 3967 C C . PRO A 1 512 ? 5.874 -16.443 -18.440 1.00 92.31 512 PRO A C 1
ATOM 3969 O O . PRO A 1 512 ? 6.127 -17.142 -19.415 1.00 92.31 512 PRO A O 1
ATOM 3972 N N . GLN A 1 513 ? 4.631 -16.328 -17.958 1.00 93.12 513 GLN A N 1
ATOM 3973 C CA . GLN A 1 513 ? 3.473 -17.020 -18.536 1.00 93.12 513 GLN A CA 1
ATOM 3974 C C . GLN A 1 513 ? 2.820 -16.248 -19.687 1.00 93.12 513 GLN A C 1
ATOM 3976 O O . GLN A 1 513 ? 2.075 -16.838 -20.462 1.00 93.12 513 GLN A O 1
ATOM 3981 N N . LEU A 1 514 ? 3.050 -14.936 -19.790 1.00 96.88 514 LEU A N 1
ATOM 3982 C CA . LEU A 1 514 ? 2.366 -14.058 -20.748 1.00 96.88 514 LEU A CA 1
ATOM 3983 C C . LEU A 1 514 ? 3.301 -13.505 -21.830 1.00 96.88 514 LEU A C 1
ATOM 3985 O O . LEU A 1 514 ? 2.836 -13.189 -22.925 1.00 96.88 514 LEU A O 1
ATOM 3989 N N . HIS A 1 515 ? 4.605 -13.421 -21.556 1.00 96.81 515 HIS A N 1
ATOM 3990 C CA . HIS A 1 515 ? 5.612 -12.833 -22.442 1.00 96.81 515 HIS A CA 1
ATOM 3991 C C . HIS A 1 515 ? 5.747 -13.590 -23.766 1.00 96.81 515 HIS A C 1
ATOM 3993 O O . HIS A 1 515 ? 5.407 -13.049 -24.818 1.00 96.81 515 HIS A O 1
ATOM 3999 N N . GLU A 1 516 ? 6.154 -14.862 -23.726 1.00 96.50 516 GLU A N 1
ATOM 4000 C CA . GLU A 1 516 ? 6.320 -15.666 -24.945 1.00 96.50 516 GLU A CA 1
ATOM 4001 C C . GLU A 1 516 ? 5.016 -15.855 -25.733 1.00 96.50 516 GLU A C 1
ATOM 4003 O O . GLU A 1 516 ? 5.040 -15.684 -26.953 1.00 96.50 516 GLU A O 1
ATOM 4008 N N . PRO A 1 517 ? 3.855 -16.126 -25.102 1.00 97.88 517 PRO A N 1
ATOM 4009 C CA . PRO A 1 517 ? 2.582 -16.150 -25.819 1.00 97.88 517 PRO A CA 1
ATOM 4010 C C . PRO A 1 517 ? 2.260 -14.839 -26.549 1.00 97.88 517 PRO A C 1
ATOM 4012 O O . PRO A 1 517 ? 1.762 -14.872 -27.675 1.00 97.88 517 PRO A O 1
ATOM 4015 N N . THR A 1 518 ? 2.602 -13.688 -25.959 1.00 98.06 518 THR A N 1
ATOM 4016 C CA . THR A 1 518 ? 2.437 -12.380 -26.611 1.00 98.06 518 THR A CA 1
ATOM 4017 C C . THR A 1 518 ? 3.323 -12.265 -27.846 1.00 98.06 518 THR A C 1
ATOM 4019 O O . THR A 1 518 ? 2.823 -11.983 -28.937 1.00 98.06 518 THR A O 1
ATOM 4022 N N . LEU A 1 519 ? 4.618 -12.563 -27.718 1.00 96.88 519 LEU A N 1
ATOM 4023 C CA . LEU A 1 519 ? 5.548 -12.517 -28.849 1.00 96.88 519 LEU A CA 1
ATOM 4024 C C . LEU A 1 519 ? 5.195 -13.544 -29.935 1.00 96.88 519 LEU A C 1
ATOM 4026 O O . LEU A 1 519 ? 5.330 -13.266 -31.126 1.00 96.88 519 LEU A O 1
ATOM 4030 N N . ALA A 1 520 ? 4.716 -14.731 -29.559 1.00 97.31 520 ALA A N 1
ATOM 4031 C CA . ALA A 1 520 ? 4.250 -15.752 -30.494 1.00 97.31 520 ALA A CA 1
ATOM 4032 C C . ALA A 1 520 ? 3.057 -15.260 -31.328 1.00 97.31 520 ALA A C 1
ATOM 4034 O O . ALA A 1 520 ? 3.089 -15.373 -32.555 1.00 97.31 520 ALA A O 1
ATOM 4035 N N . LEU A 1 521 ? 2.051 -14.646 -30.695 1.00 97.31 521 LEU A N 1
ATOM 4036 C CA . LEU A 1 521 ? 0.912 -14.066 -31.410 1.00 97.31 521 LEU A CA 1
ATOM 4037 C C . LEU A 1 521 ? 1.338 -12.919 -32.332 1.00 97.31 521 LEU A C 1
ATOM 4039 O O . LEU A 1 521 ? 0.854 -12.848 -33.461 1.00 97.31 521 LEU A O 1
ATOM 4043 N N . MET A 1 522 ? 2.271 -12.066 -31.901 1.00 96.25 522 MET A N 1
ATOM 4044 C CA . MET A 1 522 ? 2.790 -10.969 -32.728 1.00 96.25 522 MET A CA 1
ATOM 4045 C C . MET A 1 522 ? 3.591 -11.458 -33.938 1.00 96.25 522 MET A C 1
ATOM 4047 O O . MET A 1 522 ? 3.469 -10.878 -35.018 1.00 96.25 522 MET A O 1
ATOM 4051 N N . ARG A 1 523 ? 4.384 -12.528 -33.776 1.00 96.00 523 ARG A N 1
ATOM 4052 C CA . ARG A 1 523 ? 5.116 -13.186 -34.873 1.00 96.00 523 ARG A CA 1
ATOM 4053 C C . ARG A 1 523 ? 4.159 -13.832 -35.875 1.00 96.00 523 ARG A C 1
ATOM 4055 O O . ARG A 1 523 ? 4.370 -13.714 -37.076 1.00 96.00 523 ARG A O 1
ATOM 4062 N N . ALA A 1 524 ? 3.097 -14.474 -35.388 1.00 96.38 524 ALA A N 1
ATOM 4063 C CA . ALA A 1 524 ? 2.084 -15.103 -36.234 1.00 96.38 524 ALA A CA 1
ATOM 4064 C C . ALA A 1 524 ? 1.170 -14.092 -36.954 1.00 96.38 524 ALA A C 1
ATOM 4066 O O . ALA A 1 524 ? 0.573 -14.431 -37.972 1.00 96.38 524 ALA A O 1
ATOM 4067 N N . ASN A 1 525 ? 1.061 -12.860 -36.444 1.00 95.75 525 ASN A N 1
ATOM 4068 C CA . ASN A 1 525 ? 0.173 -11.822 -36.969 1.00 95.75 525 ASN A CA 1
ATOM 4069 C C . ASN A 1 525 ? 0.946 -10.499 -37.169 1.00 95.75 525 ASN A C 1
ATOM 4071 O O . ASN A 1 525 ? 0.789 -9.554 -36.387 1.00 95.75 525 ASN A O 1
ATOM 4075 N N . PRO A 1 526 ? 1.814 -10.412 -38.194 1.00 91.81 526 PRO A N 1
ATOM 4076 C CA . PRO A 1 526 ? 2.703 -9.265 -38.394 1.00 91.81 526 PRO A CA 1
ATOM 4077 C C . PRO A 1 526 ? 1.964 -7.957 -38.716 1.00 91.81 526 PRO A C 1
ATOM 4079 O O . PRO A 1 526 ? 2.512 -6.885 -38.480 1.00 91.81 526 PRO A O 1
ATOM 4082 N N . ASP A 1 527 ? 0.728 -8.031 -39.214 1.00 91.38 527 ASP A N 1
ATOM 4083 C CA . ASP A 1 527 ? -0.121 -6.878 -39.532 1.00 91.38 527 ASP A CA 1
ATOM 4084 C C . ASP A 1 527 ? -1.018 -6.428 -38.366 1.00 91.38 527 ASP A C 1
ATOM 4086 O O . ASP A 1 527 ? -1.792 -5.486 -38.524 1.00 91.38 527 ASP A O 1
ATOM 4090 N N . HIS A 1 528 ? -0.944 -7.100 -37.211 1.00 93.06 528 HIS A N 1
ATOM 4091 C CA . HIS A 1 528 ? -1.725 -6.742 -36.031 1.00 93.06 528 HIS A CA 1
ATOM 4092 C C . HIS A 1 528 ? -0.962 -5.781 -35.111 1.00 93.06 528 HIS A C 1
ATOM 4094 O O . HIS A 1 528 ? 0.247 -5.932 -34.894 1.00 93.06 528 HIS A O 1
ATOM 4100 N N . SER A 1 529 ? -1.685 -4.835 -34.512 1.00 94.56 529 SER A N 1
ATOM 4101 C CA . SER A 1 529 ? -1.174 -3.991 -33.423 1.00 94.56 529 SER A CA 1
ATOM 4102 C C . SER A 1 529 ? -1.351 -4.683 -32.070 1.00 94.56 529 SER A C 1
ATOM 4104 O O . SER A 1 529 ? -2.223 -5.535 -31.910 1.00 94.56 529 SER A O 1
ATOM 4106 N N . LEU A 1 530 ? -0.537 -4.315 -31.085 1.00 97.69 530 LEU A N 1
ATOM 4107 C CA . LEU A 1 530 ? -0.622 -4.779 -29.706 1.00 97.69 530 LEU A CA 1
ATOM 4108 C C . LEU A 1 530 ? -1.222 -3.682 -28.818 1.00 97.69 530 LEU A C 1
ATOM 4110 O O . LEU A 1 530 ? -0.675 -2.585 -28.725 1.00 97.69 530 LEU A O 1
ATOM 4114 N N . LEU A 1 531 ? -2.315 -4.001 -28.128 1.00 97.38 531 LEU A N 1
ATOM 4115 C CA . LEU A 1 531 ? -2.883 -3.196 -27.050 1.00 97.38 531 LEU A CA 1
ATOM 4116 C C . LEU A 1 531 ? -2.505 -3.811 -25.701 1.00 97.38 531 LEU A C 1
ATOM 4118 O O . LEU A 1 531 ? -2.911 -4.932 -25.395 1.00 97.38 531 LEU A O 1
ATOM 4122 N N . VAL A 1 532 ? -1.780 -3.059 -24.879 1.00 98.44 532 VAL A N 1
ATOM 4123 C CA . VAL A 1 532 ? -1.461 -3.430 -23.497 1.00 98.44 532 VAL A CA 1
ATOM 4124 C C . VAL A 1 532 ? -2.357 -2.633 -22.552 1.00 98.44 532 VAL A C 1
ATOM 4126 O O . VAL A 1 532 ? -2.436 -1.407 -22.648 1.00 98.44 532 VAL A O 1
ATOM 4129 N N . THR A 1 533 ? -3.074 -3.318 -21.660 1.00 97.44 533 THR A N 1
ATOM 4130 C CA . THR A 1 533 ? -4.071 -2.675 -20.796 1.00 97.44 533 THR A CA 1
ATOM 4131 C C . THR A 1 533 ? -4.214 -3.332 -19.426 1.00 97.44 533 THR A C 1
ATOM 4133 O O . THR A 1 533 ? -3.781 -4.460 -19.189 1.00 97.44 533 THR A O 1
ATOM 4136 N N . GLY A 1 534 ? -4.829 -2.611 -18.496 1.00 93.38 534 GLY A N 1
ATOM 4137 C CA . GLY A 1 534 ? -5.148 -3.107 -17.170 1.00 93.38 534 GLY A CA 1
ATOM 4138 C C . GLY A 1 534 ? -5.841 -2.053 -16.315 1.00 93.38 534 GLY A C 1
ATOM 4139 O O . GLY A 1 534 ? -5.720 -0.846 -16.546 1.00 93.38 534 GLY A O 1
ATOM 4140 N N . HIS A 1 535 ? -6.550 -2.527 -15.293 1.00 87.44 535 HIS A N 1
ATOM 4141 C CA . HIS A 1 535 ? -7.226 -1.689 -14.305 1.00 87.44 535 HIS A CA 1
ATOM 4142 C C . HIS A 1 535 ? -6.535 -1.773 -12.938 1.00 87.44 535 HIS A C 1
ATOM 4144 O O . HIS A 1 535 ? -6.148 -2.861 -12.506 1.00 87.44 535 HIS A O 1
ATOM 4150 N N . SER A 1 536 ? -6.418 -0.643 -12.230 1.00 79.81 536 SER A N 1
ATOM 4151 C CA . SER A 1 536 ? -5.836 -0.567 -10.880 1.00 79.81 536 SER A CA 1
ATOM 4152 C C . SER A 1 536 ? -4.406 -1.141 -10.842 1.00 79.81 536 SER A C 1
ATOM 4154 O O . SER A 1 536 ? -3.573 -0.732 -11.653 1.00 79.81 536 SER A O 1
ATOM 4156 N N . LEU A 1 537 ? -4.108 -2.100 -9.956 1.00 82.12 537 LEU A N 1
ATOM 4157 C CA . LEU A 1 537 ? -2.848 -2.858 -9.925 1.00 82.12 537 LEU A CA 1
ATOM 4158 C C . LEU A 1 537 ? -2.487 -3.458 -11.297 1.00 82.12 537 LEU A C 1
ATOM 4160 O O . LEU A 1 537 ? -1.326 -3.436 -11.704 1.00 82.12 537 LEU A O 1
ATOM 4164 N N . GLY A 1 538 ? -3.486 -3.932 -12.045 1.00 88.31 538 GLY A N 1
ATOM 4165 C CA . GLY A 1 538 ? -3.298 -4.450 -13.396 1.00 88.31 538 GLY A CA 1
ATOM 4166 C C . GLY A 1 538 ? -2.775 -3.384 -14.356 1.00 88.31 538 GLY A C 1
ATOM 4167 O O . GLY A 1 538 ? -1.939 -3.685 -15.199 1.00 88.31 538 GLY A O 1
ATOM 4168 N N . GLY A 1 539 ? -3.180 -2.122 -14.188 1.00 91.06 539 GLY A N 1
ATOM 4169 C CA . GLY A 1 539 ? -2.631 -1.006 -14.960 1.00 91.06 539 GLY A CA 1
ATOM 4170 C C . GLY A 1 539 ? -1.132 -0.818 -14.715 1.00 91.06 539 GLY A C 1
ATOM 4171 O O . GLY A 1 539 ? -0.380 -0.587 -15.658 1.00 91.06 539 GLY A O 1
ATOM 4172 N N . ALA A 1 540 ? -0.681 -0.976 -13.466 1.00 90.19 540 ALA A N 1
ATOM 4173 C CA . ALA A 1 540 ? 0.732 -0.838 -13.121 1.00 90.19 540 ALA A CA 1
ATOM 4174 C C . ALA A 1 540 ? 1.584 -1.958 -13.735 1.00 90.19 540 ALA A C 1
ATOM 4176 O O . ALA A 1 540 ? 2.629 -1.692 -14.323 1.00 90.19 540 ALA A O 1
ATOM 4177 N N . MET A 1 541 ? 1.117 -3.209 -13.655 1.00 93.38 541 MET A N 1
ATOM 4178 C CA . MET A 1 541 ? 1.783 -4.340 -14.314 1.00 93.38 541 MET A CA 1
ATOM 4179 C C . MET A 1 541 ? 1.768 -4.201 -15.842 1.00 93.38 541 MET A C 1
ATOM 4181 O O . MET A 1 541 ? 2.758 -4.520 -16.497 1.00 93.38 541 MET A O 1
ATOM 4185 N N . ALA A 1 542 ? 0.678 -3.673 -16.406 1.00 97.31 542 ALA A N 1
ATOM 4186 C CA . ALA A 1 542 ? 0.562 -3.382 -17.829 1.00 97.31 542 ALA A CA 1
ATOM 4187 C C . ALA A 1 542 ? 1.589 -2.330 -18.286 1.00 97.31 542 ALA A C 1
ATOM 4189 O O . ALA A 1 542 ? 2.173 -2.487 -19.357 1.00 97.31 542 ALA A O 1
ATOM 4190 N N . ALA A 1 543 ? 1.866 -1.302 -17.475 1.00 96.62 543 ALA A N 1
ATOM 4191 C CA . ALA A 1 543 ? 2.908 -0.318 -17.773 1.00 96.62 543 ALA A CA 1
ATOM 4192 C C . ALA A 1 543 ? 4.300 -0.973 -17.801 1.00 96.62 543 ALA A C 1
ATOM 4194 O O . ALA A 1 543 ? 5.059 -0.793 -18.750 1.00 96.62 543 ALA A O 1
ATOM 4195 N N . LEU A 1 544 ? 4.623 -1.812 -16.810 1.00 96.56 544 LEU A N 1
ATOM 4196 C CA . LEU A 1 544 ? 5.894 -2.552 -16.788 1.00 96.56 544 LEU A CA 1
ATOM 4197 C C . LEU A 1 544 ? 6.043 -3.487 -18.000 1.00 96.56 544 LEU A C 1
ATOM 4199 O O . LEU A 1 544 ? 7.130 -3.585 -18.577 1.00 96.56 544 LEU A O 1
ATOM 4203 N N . ALA A 1 545 ? 4.948 -4.126 -18.419 1.00 97.62 545 ALA A N 1
ATOM 4204 C CA . ALA A 1 545 ? 4.903 -4.987 -19.595 1.00 97.62 545 ALA A CA 1
ATOM 4205 C C . ALA A 1 545 ? 5.122 -4.209 -20.897 1.00 97.62 545 ALA A C 1
ATOM 4207 O O . ALA A 1 545 ? 5.991 -4.577 -21.683 1.00 97.62 545 ALA A O 1
ATOM 4208 N N . ALA A 1 546 ? 4.381 -3.117 -21.112 1.00 97.56 546 ALA A N 1
ATOM 4209 C CA . ALA A 1 546 ? 4.510 -2.280 -22.305 1.00 97.56 546 ALA A CA 1
ATOM 4210 C C . ALA A 1 546 ? 5.934 -1.727 -22.451 1.00 97.56 546 ALA A C 1
ATOM 4212 O O . ALA A 1 546 ? 6.515 -1.769 -23.534 1.00 97.56 546 ALA A O 1
ATOM 4213 N N . ALA A 1 547 ? 6.528 -1.291 -21.340 1.00 93.19 547 ALA A N 1
ATOM 4214 C CA . ALA A 1 547 ? 7.887 -0.777 -21.332 1.00 93.19 547 ALA A CA 1
ATOM 4215 C C . ALA A 1 547 ? 8.933 -1.862 -21.634 1.00 93.19 547 ALA A C 1
ATOM 4217 O O . ALA A 1 547 ? 9.892 -1.610 -22.361 1.00 93.19 547 ALA A O 1
ATOM 4218 N N . SER A 1 548 ? 8.736 -3.074 -21.102 1.00 93.75 548 SER A N 1
ATOM 4219 C CA . SER A 1 548 ? 9.614 -4.223 -21.362 1.00 93.75 548 SER A CA 1
ATOM 4220 C C . SER A 1 548 ? 9.545 -4.654 -22.828 1.00 93.75 548 SER A C 1
ATOM 4222 O O . SER A 1 548 ? 10.582 -4.818 -23.462 1.00 93.75 548 SER A O 1
ATOM 4224 N N . LEU A 1 549 ? 8.337 -4.735 -23.392 1.00 93.81 549 LEU A N 1
ATOM 4225 C CA . LEU A 1 549 ? 8.119 -5.071 -24.802 1.00 93.81 549 LEU A CA 1
ATOM 4226 C C . LEU A 1 549 ? 8.773 -4.054 -25.745 1.00 93.81 549 LEU A C 1
ATOM 4228 O O . LEU A 1 549 ? 9.386 -4.437 -26.739 1.00 93.81 549 LEU A O 1
ATOM 4232 N N . ALA A 1 550 ? 8.674 -2.762 -25.433 1.00 87.94 550 ALA A N 1
ATOM 4233 C CA . ALA A 1 550 ? 9.299 -1.718 -26.237 1.00 87.94 550 ALA A CA 1
ATOM 4234 C C . ALA A 1 550 ? 10.835 -1.740 -26.129 1.00 87.94 550 ALA A C 1
ATOM 4236 O O . ALA A 1 550 ? 11.528 -1.738 -27.143 1.00 87.94 550 ALA A O 1
ATOM 4237 N N . ALA A 1 551 ? 11.381 -1.782 -24.908 1.00 81.31 551 ALA A N 1
ATOM 4238 C CA . ALA A 1 551 ? 12.817 -1.610 -24.677 1.00 81.31 551 ALA A CA 1
ATOM 4239 C C . ALA A 1 551 ? 13.658 -2.878 -24.856 1.00 81.31 551 ALA A C 1
ATOM 4241 O O . ALA A 1 551 ? 14.814 -2.787 -25.264 1.00 81.31 551 ALA A O 1
ATOM 4242 N N . ILE A 1 552 ? 13.119 -4.041 -24.486 1.00 84.69 552 ILE A N 1
ATOM 4243 C CA . ILE A 1 552 ? 13.854 -5.313 -24.459 1.00 84.69 552 ILE A CA 1
ATOM 4244 C C . ILE A 1 552 ? 13.540 -6.117 -25.718 1.00 84.69 552 ILE A C 1
ATOM 4246 O O . ILE A 1 552 ? 14.454 -6.599 -26.384 1.00 84.69 552 ILE A O 1
ATOM 4250 N N . ASP A 1 553 ? 12.257 -6.224 -26.069 1.00 86.81 553 ASP A N 1
ATOM 4251 C CA . ASP A 1 553 ? 11.810 -7.044 -27.202 1.00 86.81 553 ASP A CA 1
ATOM 4252 C C . ASP A 1 553 ? 11.769 -6.272 -28.533 1.00 86.81 553 ASP A C 1
ATOM 4254 O O . ASP A 1 553 ? 11.589 -6.872 -29.594 1.00 86.81 553 ASP A O 1
ATOM 4258 N N . GLY A 1 554 ? 11.958 -4.948 -28.501 1.00 81.31 554 GLY A N 1
ATOM 4259 C CA . GLY A 1 554 ? 12.002 -4.102 -29.695 1.00 81.31 554 GLY A CA 1
ATOM 4260 C C . GLY A 1 554 ? 10.648 -3.937 -30.389 1.00 81.31 554 GLY A C 1
ATOM 4261 O O . GLY A 1 554 ? 10.601 -3.747 -31.606 1.00 81.31 554 GLY A O 1
ATOM 4262 N N . VAL A 1 555 ? 9.534 -4.030 -29.652 1.00 85.62 555 VAL A N 1
ATOM 4263 C CA . VAL A 1 555 ? 8.212 -3.727 -30.208 1.00 85.62 555 VAL A CA 1
ATOM 4264 C C . VAL A 1 555 ? 8.141 -2.241 -30.559 1.00 85.62 555 VAL A C 1
ATOM 4266 O O . VAL A 1 555 ? 8.188 -1.375 -29.689 1.00 85.62 555 VAL A O 1
ATOM 4269 N N . THR A 1 556 ? 7.997 -1.949 -31.850 1.00 81.56 556 THR A N 1
ATOM 4270 C CA . THR A 1 556 ? 7.987 -0.581 -32.379 1.00 81.56 556 THR A CA 1
ATOM 4271 C C . THR A 1 556 ? 6.798 0.234 -31.849 1.00 81.56 556 THR A C 1
ATOM 4273 O O . THR A 1 556 ? 5.683 -0.304 -31.842 1.00 81.56 556 THR A O 1
ATOM 4276 N N . PRO A 1 557 ? 6.963 1.537 -31.550 1.00 81.44 557 PRO A N 1
ATOM 4277 C CA . PRO A 1 557 ? 5.879 2.420 -31.110 1.00 81.44 557 PRO A CA 1
ATOM 4278 C C . PRO A 1 557 ? 4.614 2.377 -31.978 1.00 81.44 557 PRO A C 1
ATOM 4280 O O . PRO A 1 557 ? 3.511 2.270 -31.453 1.00 81.44 557 PRO A O 1
ATOM 4283 N N . GLY A 1 558 ? 4.757 2.339 -33.308 1.00 82.44 558 GLY A N 1
ATOM 4284 C CA . GLY A 1 558 ? 3.615 2.263 -34.232 1.00 82.44 558 GLY A CA 1
ATOM 4285 C C . GLY A 1 558 ? 2.785 0.973 -34.132 1.00 82.44 558 GLY A C 1
ATOM 4286 O O . GLY A 1 558 ? 1.679 0.908 -34.664 1.00 82.44 558 GLY A O 1
ATOM 4287 N N . ARG A 1 559 ? 3.293 -0.057 -33.443 1.00 89.06 559 ARG A N 1
ATOM 4288 C CA . ARG A 1 559 ? 2.593 -1.325 -33.189 1.00 89.06 559 ARG A CA 1
ATOM 4289 C C . ARG A 1 559 ? 2.158 -1.495 -31.736 1.00 89.06 559 ARG A C 1
ATOM 4291 O O . ARG A 1 559 ? 1.520 -2.503 -31.448 1.00 89.06 559 ARG A O 1
ATOM 4298 N N . LEU A 1 560 ? 2.481 -0.566 -30.837 1.00 94.25 560 LEU A N 1
ATOM 4299 C CA . LEU A 1 560 ? 2.201 -0.675 -29.407 1.00 94.25 560 LEU A CA 1
ATOM 4300 C C . LEU A 1 560 ? 1.311 0.478 -28.946 1.00 94.25 560 LEU A C 1
ATOM 4302 O O . LEU A 1 560 ? 1.702 1.637 -29.004 1.00 94.25 560 LEU A O 1
ATOM 4306 N N . ALA A 1 561 ? 0.130 0.145 -28.437 1.00 95.06 561 ALA A N 1
ATOM 4307 C CA . ALA A 1 561 ? -0.748 1.076 -27.742 1.00 95.06 561 ALA A CA 1
ATOM 4308 C C . ALA A 1 561 ? -0.870 0.664 -26.274 1.00 95.06 561 ALA A C 1
ATOM 4310 O O . ALA A 1 561 ? -1.102 -0.508 -25.968 1.00 95.06 561 ALA A O 1
ATOM 4311 N N . PHE A 1 562 ? -0.755 1.626 -25.364 1.00 97.25 562 PHE A N 1
ATOM 4312 C CA . PHE A 1 562 ? -0.938 1.414 -23.934 1.00 97.25 562 PHE A CA 1
ATOM 4313 C C . PHE A 1 562 ? -2.118 2.237 -23.424 1.00 97.25 562 PHE A C 1
ATOM 4315 O O . PHE A 1 562 ? -2.125 3.459 -23.539 1.00 97.25 562 PHE A O 1
ATOM 4322 N N . TYR A 1 563 ? -3.114 1.568 -22.845 1.00 95.50 563 TYR A N 1
ATOM 4323 C CA . TYR A 1 563 ? -4.268 2.221 -22.225 1.00 95.50 563 TYR A CA 1
ATOM 4324 C C . TYR A 1 563 ? -4.490 1.643 -20.836 1.00 95.50 563 TYR A C 1
ATOM 4326 O O . TYR A 1 563 ? -4.811 0.462 -20.701 1.00 95.50 563 TYR A O 1
ATOM 4334 N N . SER A 1 564 ? -4.373 2.465 -19.800 1.00 93.12 564 SER A N 1
ATOM 4335 C CA . SER A 1 564 ? -4.584 2.036 -18.418 1.00 93.12 564 SER A CA 1
ATOM 4336 C C . SER A 1 564 ? -5.787 2.717 -17.778 1.00 93.12 564 SER A C 1
ATOM 4338 O O . SER A 1 564 ? -6.127 3.858 -18.098 1.00 93.12 564 SER A O 1
ATOM 4340 N N . LEU A 1 565 ? -6.443 2.012 -16.852 1.00 85.25 565 LEU A N 1
ATOM 4341 C CA . LEU A 1 565 ? -7.607 2.512 -16.125 1.00 85.25 565 LEU A CA 1
ATOM 4342 C C . LEU A 1 565 ? -7.331 2.589 -14.627 1.00 85.25 565 LEU A C 1
ATOM 4344 O O . LEU A 1 565 ? -7.149 1.567 -13.968 1.00 85.25 565 LEU A O 1
ATOM 4348 N N . GLY A 1 566 ? -7.345 3.795 -14.059 1.00 77.69 566 GLY A N 1
ATOM 4349 C CA . GLY A 1 566 ? -7.115 3.957 -12.619 1.00 77.69 566 GLY A CA 1
ATOM 4350 C C . GLY A 1 566 ? -5.760 3.397 -12.164 1.00 77.69 566 GLY A C 1
ATOM 4351 O O . GLY A 1 566 ? -5.650 2.858 -11.067 1.00 77.69 566 GLY A O 1
ATOM 4352 N N . GLU A 1 567 ? -4.739 3.503 -13.013 1.00 84.81 567 GLU A N 1
ATOM 4353 C CA . GLU A 1 567 ? -3.371 3.060 -12.731 1.00 84.81 567 GLU A CA 1
ATOM 4354 C C . GLU A 1 567 ? -2.720 3.912 -11.622 1.00 84.81 567 GLU A C 1
ATOM 4356 O O . GLU A 1 567 ? -2.749 5.142 -11.731 1.00 84.81 567 GLU A O 1
ATOM 4361 N N . PRO A 1 568 ? -2.114 3.330 -10.570 1.00 75.81 568 PRO A N 1
ATOM 4362 C CA . PRO A 1 568 ? -1.313 4.077 -9.591 1.00 75.81 568 PRO A CA 1
ATOM 4363 C C . PRO A 1 568 ? 0.007 4.592 -10.203 1.00 75.81 568 PRO A C 1
ATOM 4365 O O . PRO A 1 568 ? 0.357 4.252 -11.323 1.00 75.81 568 PRO A O 1
ATOM 4368 N N . ARG A 1 569 ? 0.781 5.424 -9.492 1.00 77.00 569 ARG A N 1
ATOM 4369 C CA . ARG A 1 569 ? 2.124 5.814 -9.979 1.00 77.00 569 ARG A CA 1
ATOM 4370 C C . ARG A 1 569 ? 3.068 4.607 -9.951 1.00 77.00 569 ARG A C 1
ATOM 4372 O O . ARG A 1 569 ? 3.316 4.057 -8.892 1.00 77.00 569 ARG A O 1
ATOM 4379 N N . VAL A 1 570 ? 3.625 4.200 -11.083 1.00 86.00 570 VAL A N 1
ATOM 4380 C CA . VAL A 1 570 ? 4.382 2.935 -11.155 1.00 86.00 570 VAL A CA 1
ATOM 4381 C C . VAL A 1 570 ? 5.835 3.074 -10.709 1.00 86.00 570 VAL A C 1
ATOM 4383 O O . VAL A 1 570 ? 6.363 2.184 -10.042 1.00 86.00 570 VAL A O 1
ATOM 4386 N N . GLY A 1 571 ? 6.477 4.194 -11.036 1.00 78.25 571 GLY A N 1
ATOM 4387 C CA . GLY A 1 571 ? 7.891 4.421 -10.759 1.00 78.25 571 GLY A CA 1
ATOM 4388 C C . GLY A 1 571 ? 8.247 5.875 -10.480 1.00 78.25 571 GLY A C 1
ATOM 4389 O O . GLY A 1 571 ? 7.377 6.728 -10.308 1.00 78.25 571 GLY A O 1
ATOM 4390 N N . ASP A 1 572 ? 9.545 6.127 -10.358 1.00 69.38 572 ASP A N 1
ATOM 4391 C CA . ASP A 1 572 ? 10.122 7.459 -10.204 1.00 69.38 572 ASP A CA 1
ATOM 4392 C C . ASP A 1 572 ? 10.144 8.251 -11.523 1.00 69.38 572 ASP A C 1
ATOM 4394 O O . ASP A 1 572 ? 9.762 7.763 -12.590 1.00 69.38 572 ASP A O 1
ATOM 4398 N N . TYR A 1 573 ? 10.599 9.502 -11.442 1.00 63.84 573 TYR A N 1
ATOM 4399 C CA . TYR A 1 573 ? 10.734 10.392 -12.596 1.00 63.84 573 TYR A CA 1
ATOM 4400 C C . TYR A 1 573 ? 11.536 9.775 -13.755 1.00 63.84 573 TYR A C 1
ATOM 4402 O O . TYR A 1 573 ? 11.200 9.976 -14.922 1.00 63.84 573 TYR A O 1
ATOM 4410 N N . PHE A 1 574 ? 12.595 9.018 -13.453 1.00 63.47 574 PHE A N 1
ATOM 4411 C CA . PHE A 1 574 ? 13.452 8.429 -14.479 1.00 63.47 574 PHE A CA 1
ATOM 4412 C C . PHE A 1 574 ? 12.745 7.298 -15.224 1.00 63.47 574 PHE A C 1
ATOM 4414 O O . PHE A 1 574 ? 12.848 7.240 -16.448 1.00 63.47 574 PHE A O 1
ATOM 4421 N N . PHE A 1 575 ? 11.991 6.458 -14.510 1.00 80.69 575 PHE A N 1
ATOM 4422 C CA . PHE A 1 575 ? 11.144 5.445 -15.134 1.00 80.69 575 PHE A CA 1
ATOM 4423 C C . PHE A 1 575 ? 10.060 6.098 -15.995 1.00 80.69 575 PHE A C 1
ATOM 4425 O O . PHE A 1 575 ? 9.904 5.720 -17.151 1.00 80.69 575 PHE A O 1
ATOM 4432 N N . ALA A 1 576 ? 9.361 7.115 -15.474 1.00 74.00 576 ALA A N 1
ATOM 4433 C CA . ALA A 1 576 ? 8.311 7.817 -16.216 1.00 74.00 576 ALA A CA 1
ATOM 4434 C C . ALA A 1 576 ? 8.845 8.423 -17.525 1.00 74.00 576 ALA A C 1
ATOM 4436 O O . ALA A 1 576 ? 8.286 8.202 -18.593 1.00 74.00 576 ALA A O 1
ATOM 4437 N N . ARG A 1 577 ? 10.002 9.095 -17.472 1.00 72.25 577 ARG A N 1
ATOM 4438 C CA . ARG A 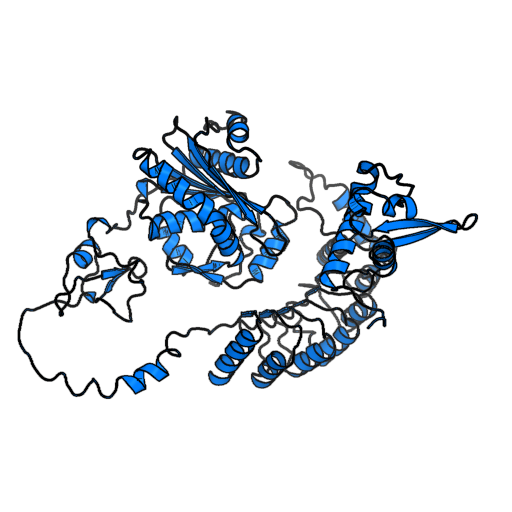1 577 ? 10.639 9.670 -18.663 1.00 72.25 577 ARG A CA 1
ATOM 4439 C C . ARG A 1 577 ? 11.079 8.609 -19.674 1.00 72.25 577 ARG A C 1
ATOM 4441 O O . ARG A 1 577 ? 11.028 8.862 -20.874 1.00 72.25 577 ARG A O 1
ATOM 4448 N N . ALA A 1 578 ? 11.572 7.461 -19.209 1.00 73.06 578 ALA A N 1
ATOM 4449 C CA . ALA A 1 578 ? 11.920 6.350 -20.091 1.00 73.06 578 ALA A CA 1
ATOM 4450 C C . ALA A 1 578 ? 10.660 5.754 -20.739 1.00 73.06 578 ALA A C 1
ATOM 4452 O O . ALA A 1 578 ? 10.644 5.533 -21.947 1.00 73.06 578 ALA A O 1
ATOM 4453 N N . PHE A 1 579 ? 9.596 5.571 -19.957 1.00 85.94 579 PHE A N 1
ATOM 4454 C CA . PHE A 1 579 ? 8.308 5.066 -20.418 1.00 85.94 579 PHE A CA 1
ATOM 4455 C C . PHE A 1 579 ? 7.699 5.949 -21.513 1.00 85.94 579 PHE A C 1
ATOM 4457 O O . PHE A 1 579 ? 7.426 5.441 -22.597 1.00 85.94 579 PHE A O 1
ATOM 4464 N N . ASP A 1 580 ? 7.588 7.262 -21.282 1.00 80.19 580 ASP A N 1
ATOM 4465 C CA . ASP A 1 580 ? 7.003 8.217 -22.241 1.00 80.19 580 ASP A CA 1
ATOM 4466 C C . ASP A 1 580 ? 7.733 8.215 -23.596 1.00 80.19 580 ASP A C 1
ATOM 4468 O O . ASP A 1 580 ? 7.140 8.467 -24.642 1.00 80.19 580 ASP A O 1
ATOM 4472 N N . ARG A 1 581 ? 9.039 7.920 -23.592 1.00 77.12 581 ARG A N 1
ATOM 4473 C CA . ARG A 1 581 ? 9.857 7.821 -24.811 1.00 77.12 581 ARG A CA 1
ATOM 4474 C C . ARG A 1 581 ? 9.662 6.504 -25.549 1.00 77.12 581 ARG A C 1
ATOM 4476 O O . ARG A 1 581 ? 9.685 6.483 -26.774 1.00 77.12 581 ARG A O 1
ATOM 4483 N N . LEU A 1 582 ? 9.553 5.409 -24.803 1.00 81.50 582 LEU A N 1
ATOM 4484 C CA . LEU A 1 582 ? 9.468 4.054 -25.347 1.00 81.50 582 LEU A CA 1
ATOM 4485 C C . LEU A 1 582 ? 8.052 3.711 -25.820 1.00 81.50 582 LEU A C 1
ATOM 4487 O O . LEU A 1 582 ? 7.888 2.945 -26.766 1.00 81.50 582 LEU A O 1
ATOM 4491 N N . VAL A 1 583 ? 7.036 4.273 -25.165 1.00 90.25 583 VAL A N 1
ATOM 4492 C CA . VAL A 1 583 ? 5.620 3.971 -25.394 1.00 90.25 583 VAL A CA 1
ATOM 4493 C C . VAL A 1 583 ? 4.845 5.277 -25.638 1.00 90.25 583 VAL A C 1
ATOM 4495 O O . VAL A 1 583 ? 3.987 5.636 -24.842 1.00 90.25 583 VAL A O 1
ATOM 4498 N N . PRO A 1 584 ? 5.114 6.015 -26.732 1.00 83.62 584 PRO A N 1
ATOM 4499 C CA . PRO A 1 584 ? 4.514 7.335 -26.966 1.00 83.62 584 PRO A CA 1
ATOM 4500 C C . PRO A 1 584 ? 2.990 7.300 -27.191 1.00 83.62 584 PRO A C 1
ATOM 4502 O O . PRO A 1 584 ? 2.308 8.289 -26.935 1.00 83.62 584 PRO A O 1
ATOM 4505 N N . ASN A 1 585 ? 2.423 6.165 -27.623 1.00 91.19 585 ASN A N 1
ATOM 4506 C CA . ASN A 1 585 ? 0.972 5.949 -27.668 1.00 91.19 585 ASN A CA 1
ATOM 4507 C C . ASN A 1 585 ? 0.456 5.396 -26.327 1.00 91.19 585 ASN A C 1
ATOM 4509 O O . ASN A 1 585 ? -0.032 4.263 -26.247 1.00 91.19 585 ASN A O 1
ATOM 4513 N N . SER A 1 586 ? 0.619 6.181 -25.262 1.00 92.62 586 SER A N 1
ATOM 4514 C CA . SER A 1 586 ? 0.240 5.815 -23.895 1.00 92.62 586 SER A CA 1
ATOM 4515 C C . SER A 1 586 ? -0.822 6.742 -23.315 1.00 92.62 586 SER A C 1
ATOM 4517 O O . SER A 1 586 ? -0.628 7.956 -23.261 1.00 92.62 586 SER A O 1
ATOM 4519 N N . TRP A 1 587 ? -1.904 6.170 -22.787 1.00 92.62 587 TRP A N 1
ATOM 4520 C CA . TRP A 1 587 ? -3.016 6.917 -22.206 1.00 92.62 587 TRP A CA 1
ATOM 4521 C C . TRP A 1 587 ? -3.423 6.354 -20.850 1.00 92.62 587 TRP A C 1
ATOM 4523 O O . TRP A 1 587 ? -3.879 5.216 -20.730 1.00 92.62 587 TRP A O 1
ATOM 4533 N N . ARG A 1 588 ? -3.311 7.190 -19.816 1.00 89.50 588 ARG A N 1
ATOM 4534 C CA . ARG A 1 588 ? -3.774 6.877 -18.461 1.00 89.50 588 ARG A CA 1
ATOM 4535 C C . ARG A 1 588 ? -5.132 7.521 -18.213 1.00 89.50 588 ARG A C 1
ATOM 4537 O O . ARG A 1 588 ? -5.233 8.736 -18.045 1.00 89.50 588 ARG A O 1
ATOM 4544 N N . VAL A 1 589 ? -6.178 6.705 -18.153 1.00 83.19 589 VAL A N 1
ATOM 4545 C CA . VAL A 1 589 ? -7.560 7.165 -17.982 1.00 83.19 589 VAL A CA 1
ATOM 4546 C C . VAL A 1 589 ? -7.944 7.130 -16.507 1.00 83.19 589 VAL A C 1
ATOM 4548 O O . VAL A 1 589 ? -7.836 6.108 -15.822 1.00 83.19 589 VAL A O 1
ATOM 4551 N N . VAL A 1 590 ? -8.410 8.273 -16.002 1.00 74.44 590 VAL A N 1
ATOM 4552 C CA . VAL A 1 590 ? -8.716 8.485 -14.584 1.00 74.44 590 VAL A CA 1
ATOM 4553 C C . VAL A 1 590 ? -10.170 8.917 -14.411 1.00 74.44 590 VAL A C 1
ATOM 4555 O O . VAL A 1 590 ? -10.607 9.903 -14.998 1.00 74.44 590 VAL A O 1
ATOM 4558 N N . HIS A 1 591 ? -10.924 8.214 -13.561 1.00 62.00 591 HIS A N 1
ATOM 4559 C CA . HIS A 1 591 ? -12.279 8.625 -13.191 1.00 62.00 591 HIS A CA 1
ATOM 4560 C C . HIS A 1 591 ? -12.230 9.758 -12.148 1.00 62.00 591 HIS A C 1
ATOM 4562 O O . HIS A 1 591 ? -11.590 9.618 -11.104 1.00 62.00 591 HIS A O 1
ATOM 4568 N N . GLY A 1 592 ? -12.911 10.877 -12.432 1.00 42.22 592 GLY A N 1
ATOM 4569 C CA . GLY A 1 592 ? -12.690 12.229 -11.882 1.00 42.22 592 GLY A CA 1
ATOM 4570 C C . GLY A 1 592 ? -12.798 12.477 -10.366 1.00 42.22 592 GLY A C 1
ATOM 4571 O O . GLY A 1 592 ? -12.810 13.633 -9.965 1.00 42.22 592 GLY A O 1
ATOM 4572 N N . ASN A 1 593 ? -12.855 11.448 -9.515 1.00 41.03 593 ASN A N 1
ATOM 4573 C CA . ASN A 1 593 ? -12.834 11.578 -8.049 1.00 41.03 593 ASN A CA 1
ATOM 4574 C C . ASN A 1 593 ? -11.985 10.517 -7.314 1.00 41.03 593 ASN A C 1
ATOM 4576 O O . ASN A 1 593 ? -12.031 10.434 -6.085 1.00 41.03 593 ASN A O 1
ATOM 4580 N N . VAL A 1 594 ? -11.177 9.715 -8.016 1.00 40.44 594 VAL A N 1
ATOM 4581 C CA . VAL A 1 594 ? -10.315 8.709 -7.371 1.00 40.44 594 VAL A CA 1
ATOM 4582 C C . VAL A 1 594 ? -9.070 9.387 -6.771 1.00 40.44 594 VAL A C 1
ATOM 4584 O O . VAL A 1 594 ? -8.012 9.466 -7.393 1.00 40.44 594 VAL A O 1
ATOM 4587 N N . ARG A 1 595 ? -9.179 9.875 -5.525 1.00 35.31 595 ARG A N 1
ATOM 4588 C CA . ARG A 1 595 ? -8.050 10.446 -4.752 1.00 35.31 595 ARG A CA 1
ATOM 4589 C C . ARG A 1 595 ? -6.926 9.438 -4.470 1.00 35.31 595 ARG A C 1
ATOM 4591 O O . ARG A 1 595 ? -5.805 9.860 -4.218 1.00 35.31 595 ARG A O 1
ATOM 4598 N N . LEU A 1 596 ? -7.199 8.133 -4.574 1.00 37.25 596 LEU A N 1
ATOM 4599 C CA . LEU A 1 596 ? -6.207 7.050 -4.473 1.00 37.25 596 LEU A CA 1
ATOM 4600 C C . LEU A 1 596 ? -5.076 7.170 -5.516 1.00 37.25 596 LEU A C 1
ATOM 4602 O O . LEU A 1 596 ? -3.954 6.759 -5.248 1.00 37.25 596 LEU A O 1
ATOM 4606 N N . LEU A 1 597 ? -5.321 7.821 -6.659 1.00 38.44 597 LEU A N 1
ATOM 4607 C CA . LEU A 1 597 ? -4.343 7.964 -7.751 1.00 38.44 597 LEU A CA 1
ATOM 4608 C C . LEU A 1 597 ? -3.270 9.037 -7.509 1.00 38.44 597 LEU A C 1
ATOM 4610 O O . LEU A 1 597 ? -2.285 9.091 -8.249 1.00 38.44 597 LEU A O 1
ATOM 4614 N N . GLN A 1 598 ? -3.455 9.877 -6.483 1.00 36.78 598 GLN A N 1
ATOM 4615 C CA . GLN A 1 598 ? -2.449 10.821 -5.980 1.00 36.78 598 GLN A CA 1
ATOM 4616 C C . GLN A 1 598 ? -1.615 10.231 -4.829 1.00 36.78 598 GLN A C 1
ATOM 4618 O O . GLN A 1 598 ? -0.606 10.818 -4.443 1.00 36.78 598 GLN A O 1
ATOM 4623 N N . ILE A 1 599 ? -2.001 9.072 -4.283 1.00 37.56 599 ILE A N 1
ATOM 4624 C CA . ILE A 1 599 ? -1.364 8.458 -3.111 1.00 37.56 599 ILE A CA 1
ATOM 4625 C C . ILE A 1 599 ? -0.239 7.528 -3.566 1.00 37.56 599 ILE A C 1
ATOM 4627 O O . ILE A 1 599 ? -0.274 6.330 -3.352 1.00 37.56 599 ILE A O 1
ATOM 4631 N N . LEU A 1 600 ? 0.779 8.101 -4.195 1.00 35.66 600 LEU A N 1
ATOM 4632 C CA . LEU A 1 600 ? 2.146 7.590 -4.141 1.00 35.66 600 LEU A CA 1
ATOM 4633 C C . LEU A 1 600 ? 3.040 8.828 -4.131 1.00 35.66 600 LEU A C 1
ATOM 4635 O O . LEU A 1 600 ? 3.478 9.292 -5.179 1.00 35.66 600 LEU A O 1
ATOM 4639 N N . LEU A 1 601 ? 3.158 9.384 -2.918 1.00 32.59 601 LEU A N 1
ATOM 4640 C CA . LEU A 1 601 ? 4.058 10.437 -2.436 1.00 32.59 601 LEU A CA 1
ATOM 4641 C C . LEU A 1 601 ? 4.243 11.659 -3.359 1.00 32.59 601 LEU A C 1
ATOM 4643 O O . LEU A 1 601 ? 4.670 11.567 -4.505 1.00 32.59 601 LEU A O 1
ATOM 4647 N N . ASN A 1 602 ? 3.989 12.847 -2.808 1.00 28.33 602 ASN A N 1
ATOM 4648 C CA . ASN A 1 602 ? 4.604 14.079 -3.296 1.00 28.33 602 ASN A CA 1
ATOM 4649 C C . ASN A 1 602 ? 6.130 13.871 -3.365 1.00 28.33 602 ASN A C 1
ATOM 4651 O O . ASN A 1 602 ? 6.804 13.963 -2.344 1.00 28.33 602 ASN A O 1
ATOM 4655 N N . GLU A 1 603 ? 6.660 13.560 -4.545 1.00 28.62 603 GLU A N 1
ATOM 4656 C CA . GLU A 1 603 ? 7.964 14.068 -4.956 1.00 28.62 603 GLU A CA 1
ATOM 4657 C C . GLU A 1 603 ? 7.695 15.510 -5.404 1.00 28.62 603 GLU A C 1
ATOM 4659 O O . GLU A 1 603 ? 6.770 15.763 -6.180 1.00 28.62 603 GLU A O 1
ATOM 4664 N N . GLU A 1 604 ? 8.382 16.436 -4.745 1.00 28.36 604 GLU A N 1
ATOM 4665 C CA . GLU A 1 604 ? 8.166 17.882 -4.741 1.00 28.36 604 GLU A CA 1
ATOM 4666 C C . GLU A 1 604 ? 8.132 18.534 -6.135 1.00 28.36 604 GLU A C 1
ATOM 4668 O O . GLU A 1 604 ? 8.757 18.067 -7.089 1.00 28.36 604 GLU A O 1
ATOM 4673 N N . LEU A 1 605 ? 7.427 19.668 -6.200 1.00 24.67 605 LEU A N 1
ATOM 4674 C CA . LEU A 1 605 ? 7.991 20.867 -6.816 1.00 24.67 605 LEU A CA 1
ATOM 4675 C C . LEU A 1 605 ? 8.853 21.565 -5.767 1.00 24.67 605 LEU A C 1
ATOM 4677 O O . LEU A 1 605 ? 8.313 21.725 -4.644 1.00 24.67 605 LEU A O 1
#

Foldseek 3Di:
DDDDDDDDDDPVVLLVLLVVVQCCQPPNQVVLVFDADPPSKTFLVVVCVRPVNVVDDSVSSVCSQVQPADLLRHRQKDKDADPPPGTIIMHGDDEEADDDDQADPPDPHGDPVNVVLLVCLVVVVVDAQQVPRYLHSLVSSLVNCVVVVNDDLVSLLRNAYCNHEEDAQPPPDDALSSLVSCLVGHLSYAHYAPAPVLVHDALVSLLNSLQSHQSHAEYECALNQRYELSNLVSCQVRHLNHAYYECHNNAHYALVSLLVSLQRNLNYAEYEHANYDHPDPVSVVSSVVSCVVNNHHYHYNDPDDPDPVCVVVVVVCVVVVPPPDDDDDDDPADALQVDLFLLCQLPGAHPVRHRWWQALLVSGIHDVVDPPRPADPLQTRNDSVLGDDLPPPPDDDDPLVLVLLVQQQVLQLDPHSQVSQQPPDCPRVNGSAGWPPKFKFWFQQDPVRFIWIWIWTDRVVQLEIETFTHDGPDPVCLVVLLVVLLRADFDAANLGFTWRVSLVSSLVGRCVRHVVSSVVVCVVRVSGAYEQEHEESRLLSSLSVLLCCQRNVVDQLVRYAYEYENYADTGDPSSVVSSCSRHVNHYYDYDPPPPSNVSPDPPDD

Organism: NCBI:txid282301

Sequence (605 aa):
MKDKLRGQLDPIVRKRIGKILAYLLRYGAAKEGLAVNDGDFVDLDELLECSLLKGYAQELLKSVITEDVSFRGVKRFEIKQDALNGQQFVRATFGRRLEEKPFHDNSRVKKLGEICLDAIAMNIKQYDFSDFNDDYLISQLIQRLRSKKMLNNQTLDCILSSSLEILDLEGCYLTPKSLAIVRTRCPGLRILNLRRHGYLMTDSNLRSLLQGLPQLETLNLTCCHNLTGRSLESIRTVCPHLRHLNLFGVPRISDEALLQFLCLAESLSYLDIFDRKFESSLYLETATETARQRGIVLLHRDVKDPEEMLRPLILALLPALLLASSAGRAGRRESCSSHTDCAKCATSQSWLGTSCRWCPIDLACHEPGSLVNKCSSSQEVVDPGKCHEPDNGHYEFDARLSELAAAISGAAYAPEPAPCLANFPPAAQAGGGRLVDVVKGVAACDMLHDECSGFVGRLPDRKLIVLAFRGTTGSSQLLVEGLMGLAMPKEAFPIGGKVQAYFSNGFKALWPQLHEPTLALMRANPDHSLLVTGHSLGGAMAALAAASLAAIDGVTPGRLAFYSLGEPRVGDYFFARAFDRLVPNSWRVVHGNVRLLQILLNEEL

InterPro domains:
  IPR002745 Phosphotransferase KptA/Tpt1 [PF01885] (15-99)
  IPR002921 Fungal lipase-type domain [PF01764] (466-592)
  IPR006553 Leucine-rich repeat, cysteine-containing subtype [SM00367] (161-185)
  IPR006553 Leucine-rich repeat, cysteine-containing subtype [SM00367] (186-212)
  IPR006553 Leucine-rich repeat, cysteine-containing subtype [SM00367] (213-238)
  IPR006553 Leucine-rich repeat, cysteine-containing subtype [SM00367] (239-264)
  IPR029058 Alpha/Beta hydrolase fold [G3DSA:3.40.50.1820] (394-593)
  IPR029058 Alpha/Beta hydrolase fold [SSF53474] (400-593)
  IPR032675 Leucine-rich repeat domain superfamily [G3DSA:3.80.10.10] (134-296)
  IPR042080 RNA 2'-phosphotransferase, N-terminal domain [G3DSA:1.10.10.970] (12-85)

Radius of gyration: 29.78 Å; chains: 1; bounding box: 84×68×72 Å